Protein AF-A0A7H4MM16-F1 (afdb_monomer_lite)

Radius of gyration: 27.56 Å; chains: 1; bounding box: 67×51×70 Å

pLDDT: mean 77.77, std 23.45, range [19.8, 98.75]

Secondary structure (DSSP, 8-state):
----HHHHHHHHHHHHHHT-PBPPTHHHH-TT-HHHHHHHHHHHHHHHHHTTPPEEEEEEE--SHHHHHHTT-SS-EEEEEEGGGEEETT----GGGSSS-EEEEEEEEEESS----TT--HHHHHHHEEEEEEEEEEE--SBGGG---HHHHHHTGGGEEEEEE-S--B-STT--TTT-EEEEEETTSS---EEEE-----HHHHHHHHHHHHHTTS----------------------PPEEP-TT--EEEEEEP-PPPPPP---PPPEEEEEE--SHHHHHHHHHHHHH-SSEEEEEEE-S-TT-HHHHHHHHTT-EEESSHHHHHHHSGGGGG--EEEE-S-HHHHHHHHHHHHHH-TT-EEEE-SS---SPEE-HHHHHHHHTT-SEEEEPPHHHHHHHHHHHHHTTTS------------GGG--HHHHHTHHHHHHGGGS--

Organism: Klebsiella variicola (NCBI:txid244366)

Structure (mmCIF, N/CA/C/O backbone):
data_AF-A0A7H4MM16-F1
#
_entry.id   AF-A0A7H4MM16-F1
#
loop_
_atom_site.group_PDB
_atom_site.id
_atom_site.type_symbol
_atom_site.label_atom_id
_atom_site.label_alt_id
_atom_site.label_comp_id
_atom_site.label_asym_id
_atom_site.label_entity_id
_atom_site.label_seq_id
_atom_site.pdbx_PDB_ins_code
_atom_site.Cartn_x
_atom_site.Cartn_y
_atom_site.Cartn_z
_atom_site.occupancy
_atom_site.B_iso_or_equiv
_atom_site.auth_seq_id
_atom_site.auth_comp_id
_atom_site.auth_asym_id
_atom_site.auth_atom_id
_atom_site.pdbx_PDB_model_num
ATOM 1 N N . MET A 1 1 ? 21.190 19.618 -31.141 1.00 47.69 1 MET A N 1
ATOM 2 C CA . MET A 1 1 ? 20.701 18.449 -31.901 1.00 47.69 1 MET A CA 1
ATOM 3 C C . MET A 1 1 ? 19.335 18.080 -31.354 1.00 47.69 1 MET A C 1
ATOM 5 O O . MET A 1 1 ? 19.230 17.835 -30.161 1.00 47.69 1 MET A O 1
ATOM 9 N N . THR A 1 2 ? 18.292 18.113 -32.176 1.00 58.84 2 THR A N 1
ATOM 10 C CA . THR A 1 2 ? 16.945 17.666 -31.797 1.00 58.84 2 THR A CA 1
ATOM 11 C C . THR A 1 2 ? 16.926 16.139 -31.843 1.00 58.84 2 THR A C 1
ATOM 13 O O . THR A 1 2 ? 17.028 15.552 -32.916 1.00 58.84 2 THR A O 1
ATOM 16 N N . PHE A 1 3 ? 16.879 15.483 -30.686 1.00 74.12 3 PHE A N 1
ATOM 17 C CA . PHE A 1 3 ? 16.751 14.027 -30.605 1.00 74.12 3 PHE A CA 1
ATOM 18 C C . PHE A 1 3 ? 15.277 13.617 -30.733 1.00 74.12 3 PHE A C 1
ATOM 20 O O . PHE A 1 3 ? 14.382 14.317 -30.264 1.00 74.12 3 PHE A O 1
ATOM 27 N N . SER A 1 4 ? 15.017 12.478 -31.376 1.00 92.69 4 SER A N 1
ATOM 28 C CA . SER A 1 4 ? 13.670 11.909 -31.502 1.00 92.69 4 SER A CA 1
ATOM 29 C C . SER A 1 4 ? 13.444 10.865 -30.409 1.00 92.69 4 SER A C 1
ATOM 31 O O . SER A 1 4 ? 14.173 9.874 -30.343 1.00 92.69 4 SER A O 1
ATOM 33 N N . LEU A 1 5 ? 12.416 11.058 -29.575 1.00 96.12 5 LEU A N 1
ATOM 34 C CA . LEU A 1 5 ? 12.046 10.089 -28.536 1.00 96.12 5 LEU A CA 1
ATOM 35 C C . LEU A 1 5 ? 11.662 8.728 -29.139 1.00 96.12 5 LEU A C 1
ATOM 37 O O . LEU A 1 5 ? 12.052 7.699 -28.599 1.00 96.12 5 LEU A O 1
ATOM 41 N N . ASP A 1 6 ? 11.005 8.703 -30.302 1.00 96.50 6 ASP A N 1
ATOM 42 C CA . ASP A 1 6 ? 10.711 7.476 -31.056 1.00 96.50 6 ASP A CA 1
ATOM 43 C C . ASP A 1 6 ? 11.961 6.731 -31.530 1.00 96.50 6 ASP A C 1
ATOM 45 O O . ASP A 1 6 ? 11.968 5.500 -31.608 1.00 96.50 6 ASP A O 1
ATOM 49 N N . ALA A 1 7 ? 13.029 7.453 -31.879 1.00 97.00 7 ALA A N 1
ATOM 50 C CA . ALA A 1 7 ? 14.302 6.830 -32.230 1.00 97.00 7 ALA A CA 1
ATOM 51 C C . ALA A 1 7 ? 14.956 6.175 -31.004 1.00 97.00 7 ALA A C 1
ATOM 53 O O . ALA A 1 7 ? 15.393 5.033 -31.097 1.00 97.00 7 ALA A O 1
ATOM 54 N N . LEU A 1 8 ? 14.956 6.847 -29.848 1.00 97.94 8 LEU A N 1
ATOM 55 C CA . LEU A 1 8 ? 15.494 6.287 -28.600 1.00 97.94 8 LEU A CA 1
ATOM 56 C C . LEU A 1 8 ? 14.654 5.105 -28.090 1.00 97.94 8 LEU A C 1
ATOM 58 O O . LEU A 1 8 ? 15.197 4.094 -27.652 1.00 97.94 8 LEU A O 1
ATOM 62 N N . ALA A 1 9 ? 13.328 5.191 -28.218 1.00 98.31 9 ALA A N 1
ATOM 63 C CA . ALA A 1 9 ? 12.417 4.092 -27.924 1.00 98.31 9 ALA A CA 1
ATOM 64 C C . ALA A 1 9 ? 12.722 2.864 -28.799 1.00 98.31 9 ALA A C 1
ATOM 66 O O . ALA A 1 9 ? 12.854 1.761 -28.272 1.00 98.31 9 ALA A O 1
ATOM 67 N N . ARG A 1 10 ? 12.916 3.061 -30.115 1.00 98.25 10 ARG A N 1
ATOM 68 C CA . ARG A 1 10 ? 13.358 2.002 -31.041 1.00 98.25 10 ARG A CA 1
ATOM 69 C C . ARG A 1 10 ? 14.684 1.377 -30.624 1.00 98.25 10 ARG A C 1
ATOM 71 O O . ARG A 1 10 ? 14.737 0.162 -30.536 1.00 98.25 10 ARG A O 1
ATOM 78 N N . GLN A 1 11 ? 15.692 2.176 -30.274 1.00 98.12 11 GLN A N 1
ATOM 79 C CA . GLN A 1 11 ? 16.991 1.648 -29.836 1.00 98.12 11 GLN A CA 1
ATOM 80 C C . GLN A 1 11 ? 16.872 0.701 -28.634 1.00 98.12 11 GLN A C 1
ATOM 82 O O . GLN A 1 11 ? 17.529 -0.335 -28.614 1.00 98.12 11 GLN A O 1
ATOM 87 N N . LEU A 1 12 ? 16.015 1.012 -27.655 1.00 98.38 12 LEU A N 1
ATOM 88 C CA . LEU A 1 12 ? 15.758 0.109 -26.526 1.00 98.38 12 LEU A CA 1
ATOM 89 C C . LEU A 1 12 ? 15.064 -1.192 -26.960 1.00 98.38 12 LEU A C 1
ATOM 91 O O . LEU A 1 12 ? 15.408 -2.257 -26.452 1.00 98.38 12 LEU A O 1
ATOM 95 N N . ARG A 1 13 ? 14.118 -1.133 -27.907 1.00 97.62 13 ARG A N 1
ATOM 96 C CA . ARG A 1 13 ? 13.468 -2.343 -28.446 1.00 97.62 13 ARG A CA 1
ATOM 97 C C . ARG A 1 13 ? 14.447 -3.201 -29.236 1.00 97.62 13 ARG A C 1
ATOM 99 O O . ARG A 1 13 ? 14.478 -4.412 -29.042 1.00 97.62 13 ARG A O 1
ATOM 106 N N . ASP A 1 14 ? 15.269 -2.579 -30.073 1.00 98.06 14 ASP A N 1
ATOM 107 C CA . ASP A 1 14 ? 16.292 -3.267 -30.857 1.00 98.06 14 ASP A CA 1
ATOM 108 C C . ASP A 1 14 ? 17.319 -3.925 -29.922 1.00 98.06 14 ASP A C 1
ATOM 110 O O . ASP A 1 14 ? 17.704 -5.074 -30.133 1.00 98.06 14 ASP A O 1
ATOM 114 N N . ALA A 1 15 ? 17.702 -3.251 -28.833 1.00 98.06 15 ALA A N 1
ATOM 115 C CA . ALA A 1 15 ? 18.573 -3.807 -27.798 1.00 98.06 15 ALA A CA 1
ATOM 116 C C . ALA A 1 15 ? 17.966 -5.040 -27.108 1.00 98.06 15 ALA A C 1
ATOM 118 O O . ALA A 1 15 ? 18.667 -6.023 -26.866 1.00 98.06 15 ALA A O 1
ATOM 119 N N . GLU A 1 16 ? 16.663 -5.015 -26.809 1.00 95.44 16 GLU A N 1
ATOM 120 C CA . GLU A 1 16 ? 15.944 -6.163 -26.244 1.00 95.44 16 GLU A CA 1
ATOM 121 C C . GLU A 1 16 ? 15.882 -7.337 -27.234 1.00 95.44 16 GLU A C 1
ATOM 123 O O . GLU A 1 16 ? 16.153 -8.473 -26.850 1.00 95.44 16 GLU A O 1
ATOM 128 N N . GLN A 1 17 ? 15.582 -7.072 -28.509 1.00 94.31 17 GLN A N 1
ATOM 129 C CA . GLN A 1 17 ? 15.453 -8.100 -29.549 1.00 94.31 17 GLN A CA 1
ATOM 130 C C . GLN A 1 17 ? 16.789 -8.742 -29.934 1.00 94.31 17 GLN A C 1
ATOM 132 O O . GLN A 1 17 ? 16.860 -9.948 -30.158 1.00 94.31 17 GLN A O 1
ATOM 137 N N . THR A 1 18 ? 17.847 -7.939 -30.029 1.00 95.94 18 THR A N 1
ATOM 138 C CA . THR A 1 18 ? 19.181 -8.395 -30.452 1.00 95.94 18 THR A CA 1
ATOM 139 C C . THR A 1 18 ? 20.031 -8.911 -29.293 1.00 95.94 18 THR A C 1
ATOM 141 O O . THR A 1 18 ? 21.058 -9.548 -29.524 1.00 95.94 18 THR A O 1
ATOM 144 N N . GLY A 1 19 ? 19.643 -8.617 -28.048 1.00 94.25 19 GLY A N 1
ATOM 145 C CA . GLY A 1 19 ? 20.453 -8.896 -26.865 1.00 94.25 19 GLY A CA 1
ATOM 146 C C . GLY A 1 19 ? 21.713 -8.026 -26.763 1.00 94.25 19 GLY A C 1
ATOM 147 O O . GLY A 1 19 ? 22.642 -8.389 -26.041 1.00 94.25 19 GLY A O 1
ATOM 148 N N . GLN A 1 20 ? 21.779 -6.896 -27.475 1.00 97.12 20 GLN A N 1
ATOM 149 C CA . GLN A 1 20 ? 22.928 -5.986 -27.461 1.00 97.12 20 GLN A CA 1
ATOM 150 C C . GLN A 1 20 ? 22.609 -4.701 -26.697 1.00 97.12 20 GLN A C 1
ATOM 152 O O . GLN A 1 20 ? 21.796 -3.887 -27.124 1.00 97.12 20 GLN A O 1
ATOM 157 N N . ALA A 1 21 ? 23.280 -4.495 -25.563 1.00 97.88 21 ALA A N 1
ATOM 158 C CA . ALA A 1 21 ? 23.041 -3.331 -24.718 1.00 97.88 21 ALA A CA 1
ATOM 159 C C . ALA A 1 21 ? 23.595 -2.024 -25.326 1.00 97.88 21 ALA A C 1
ATOM 161 O O . ALA A 1 21 ? 24.732 -1.964 -25.811 1.00 97.88 21 ALA A O 1
ATOM 162 N N . ILE A 1 22 ? 22.813 -0.951 -25.224 1.00 98.25 22 ILE A N 1
ATOM 163 C CA . ILE A 1 22 ? 23.139 0.384 -25.743 1.00 98.25 22 ILE A CA 1
ATOM 164 C C . ILE A 1 22 ? 23.784 1.274 -24.675 1.00 98.25 22 ILE A C 1
ATOM 166 O O . ILE A 1 22 ? 23.807 0.947 -23.489 1.00 98.25 22 ILE A O 1
ATOM 170 N N . ALA A 1 23 ? 24.342 2.408 -25.097 1.00 97.94 23 ALA A N 1
ATOM 171 C CA . ALA A 1 23 ? 24.853 3.416 -24.172 1.00 97.94 23 ALA A CA 1
ATOM 172 C C . ALA A 1 23 ? 23.713 4.051 -23.336 1.00 97.94 23 ALA A C 1
ATOM 174 O O . ALA A 1 23 ? 22.557 4.014 -23.764 1.00 97.94 23 ALA A O 1
ATOM 175 N N . PRO A 1 24 ? 24.017 4.633 -22.160 1.00 97.50 24 PRO A N 1
ATOM 176 C CA . PRO A 1 24 ? 23.035 5.346 -21.346 1.00 97.50 24 PRO A CA 1
ATOM 177 C C . PRO A 1 24 ? 22.313 6.447 -22.129 1.00 97.50 24 PRO A C 1
ATOM 179 O O . PRO A 1 24 ? 22.928 7.227 -22.854 1.00 97.50 24 PRO A O 1
ATOM 182 N N . LEU A 1 25 ? 20.995 6.538 -21.957 1.00 96.62 25 LEU A N 1
ATOM 183 C CA . LEU A 1 25 ? 20.176 7.552 -22.619 1.00 96.62 25 LEU A CA 1
ATOM 184 C C . LEU A 1 25 ? 20.269 8.915 -21.932 1.00 96.62 25 LEU A C 1
ATOM 186 O O . LEU A 1 25 ? 19.999 9.935 -22.568 1.00 96.62 25 LEU A O 1
ATOM 190 N N . ARG A 1 26 ? 20.668 8.961 -20.655 1.00 94.56 26 ARG A N 1
ATOM 191 C CA . ARG A 1 26 ? 20.814 10.210 -19.890 1.00 94.56 26 ARG A CA 1
ATOM 192 C C . ARG A 1 26 ? 21.771 11.214 -20.537 1.00 94.56 26 ARG A C 1
ATOM 194 O O . ARG A 1 26 ? 21.581 12.411 -20.361 1.00 94.56 26 ARG A O 1
ATOM 201 N N . ASP A 1 27 ? 22.764 10.738 -21.289 1.00 94.25 27 ASP A N 1
ATOM 202 C CA . ASP A 1 27 ? 23.756 11.591 -21.954 1.00 94.25 27 ASP A CA 1
ATOM 203 C C . ASP A 1 27 ? 23.122 12.376 -23.116 1.00 94.25 27 ASP A C 1
ATOM 205 O O . ASP A 1 27 ? 23.600 13.441 -23.497 1.00 94.25 27 ASP A O 1
ATOM 209 N N . ILE A 1 28 ? 22.008 11.863 -23.650 1.00 94.69 28 ILE A N 1
ATOM 210 C CA . ILE A 1 28 ? 21.210 12.488 -24.710 1.00 94.69 28 ILE A CA 1
ATOM 211 C C . ILE A 1 28 ? 20.039 13.276 -24.106 1.00 94.69 28 ILE A C 1
ATOM 213 O O . ILE A 1 28 ? 19.752 14.391 -24.533 1.00 94.69 28 ILE A O 1
ATOM 217 N N . LEU A 1 29 ? 19.349 12.692 -23.122 1.00 92.62 29 LEU A N 1
ATOM 218 C CA . LEU A 1 29 ? 18.108 13.225 -22.547 1.00 92.62 29 LEU A CA 1
ATOM 219 C C . LEU A 1 29 ? 18.328 14.292 -21.466 1.00 92.62 29 LEU A C 1
ATOM 221 O O . LEU A 1 29 ? 17.428 15.098 -21.218 1.00 92.62 29 LEU A O 1
ATOM 225 N N . GLY A 1 30 ? 19.496 14.283 -20.824 1.00 91.69 30 GLY A N 1
ATOM 226 C CA . GLY A 1 30 ? 19.747 14.949 -19.549 1.00 91.69 30 GLY A CA 1
ATOM 227 C C . GLY A 1 30 ? 19.336 14.075 -18.359 1.00 91.69 30 GLY A C 1
ATOM 228 O O . GLY A 1 30 ? 18.367 13.320 -18.425 1.00 91.69 30 GLY A O 1
ATOM 229 N N . VAL A 1 31 ? 20.074 14.184 -17.250 1.00 89.06 31 VAL A N 1
ATOM 230 C CA . VAL A 1 31 ? 19.898 13.334 -16.053 1.00 89.06 31 VAL A CA 1
ATOM 231 C C . VAL A 1 31 ? 18.591 13.574 -15.291 1.00 89.06 31 VAL A C 1
ATOM 233 O O . VAL A 1 31 ? 18.112 12.657 -14.629 1.00 89.06 31 VAL A O 1
ATOM 236 N N . ASP A 1 32 ? 17.993 14.759 -15.434 1.00 85.31 32 ASP A N 1
ATOM 237 C CA . ASP A 1 32 ? 16.788 15.180 -14.702 1.00 85.31 32 ASP A CA 1
ATOM 238 C C . ASP A 1 32 ? 15.501 15.097 -15.548 1.00 85.31 32 ASP A C 1
ATOM 240 O O . ASP A 1 32 ? 14.421 15.485 -15.105 1.00 85.31 32 ASP A O 1
ATOM 244 N N . ASN A 1 33 ? 15.583 14.594 -16.785 1.00 90.06 33 ASN A N 1
ATOM 245 C CA . ASN A 1 33 ? 14.474 14.628 -17.742 1.00 90.06 33 ASN A CA 1
ATOM 246 C C . ASN A 1 33 ? 13.528 13.419 -17.613 1.00 90.06 33 ASN A C 1
ATOM 248 O O . ASN A 1 33 ? 13.394 12.588 -18.519 1.00 90.06 33 ASN A O 1
ATOM 252 N N . ALA A 1 34 ? 12.871 13.322 -16.457 1.00 87.50 34 ALA A N 1
ATOM 253 C CA . ALA A 1 34 ? 11.908 12.268 -16.140 1.00 87.50 34 ALA A CA 1
ATOM 254 C C . ALA A 1 34 ? 10.769 12.165 -17.172 1.00 87.50 34 ALA A C 1
ATOM 256 O O . ALA A 1 34 ? 10.371 11.063 -17.555 1.00 87.50 34 ALA A O 1
ATOM 257 N N . ASP A 1 35 ? 10.268 13.305 -17.654 1.00 87.06 35 ASP A N 1
ATOM 258 C CA . ASP A 1 35 ? 9.146 13.359 -18.595 1.00 87.06 35 ASP A CA 1
ATOM 259 C C . ASP A 1 35 ? 9.482 12.692 -19.931 1.00 87.06 35 ASP A C 1
ATOM 261 O O . ASP A 1 35 ? 8.676 11.915 -20.457 1.00 87.06 35 ASP A O 1
ATOM 265 N N . ALA A 1 36 ? 10.686 12.942 -20.459 1.00 92.50 36 ALA A N 1
ATOM 266 C CA . ALA A 1 36 ? 11.162 12.293 -21.675 1.00 92.50 36 ALA A CA 1
ATOM 267 C C . ALA A 1 36 ? 11.375 10.787 -21.473 1.00 92.50 36 ALA A C 1
ATOM 269 O O . ALA A 1 36 ? 11.021 9.997 -22.350 1.00 92.50 36 ALA A O 1
ATOM 270 N N . ALA A 1 37 ? 11.885 10.375 -20.309 1.00 94.19 37 ALA A N 1
ATOM 271 C CA . ALA A 1 37 ? 12.052 8.963 -19.974 1.00 94.19 37 ALA A CA 1
ATOM 272 C C . ALA A 1 37 ? 10.704 8.222 -19.958 1.00 94.19 37 ALA A C 1
ATOM 274 O O . ALA A 1 37 ? 10.535 7.211 -20.643 1.00 94.19 37 ALA A O 1
ATOM 275 N N . TYR A 1 38 ? 9.701 8.766 -19.259 1.00 92.12 38 TYR A N 1
ATOM 276 C CA . TYR A 1 38 ? 8.353 8.192 -19.244 1.00 92.12 38 TYR A CA 1
ATOM 277 C C . TYR A 1 38 ? 7.677 8.254 -20.621 1.00 92.12 38 TYR A C 1
ATOM 279 O O . TYR A 1 38 ? 6.879 7.378 -20.956 1.00 92.12 38 TYR A O 1
ATOM 287 N N . ALA A 1 39 ? 7.986 9.254 -21.452 1.00 93.62 39 ALA A N 1
ATOM 288 C CA . ALA A 1 39 ? 7.507 9.300 -22.832 1.00 93.62 39 ALA A CA 1
ATOM 289 C C . ALA A 1 39 ? 8.082 8.155 -23.678 1.00 93.62 39 ALA A C 1
ATOM 291 O O . ALA A 1 39 ? 7.316 7.472 -24.355 1.00 93.62 39 ALA A O 1
ATOM 292 N N . ILE A 1 40 ? 9.386 7.886 -23.581 1.00 97.94 40 ILE A N 1
ATOM 293 C CA . ILE A 1 40 ? 10.036 6.747 -24.248 1.00 97.94 40 ILE A CA 1
ATOM 294 C C . ILE A 1 40 ? 9.425 5.420 -23.788 1.00 97.94 40 ILE A C 1
ATOM 296 O O . ILE A 1 40 ? 9.061 4.585 -24.620 1.00 97.94 40 ILE A O 1
ATOM 300 N N . GLN A 1 41 ? 9.230 5.249 -22.477 1.00 97.38 41 GLN A N 1
ATOM 301 C CA . GLN A 1 41 ? 8.570 4.067 -21.927 1.00 97.38 41 GLN A CA 1
ATOM 302 C C . GLN A 1 41 ? 7.162 3.887 -22.516 1.00 97.38 41 GLN A C 1
ATOM 304 O O . GLN A 1 41 ? 6.818 2.794 -22.970 1.00 97.38 41 GLN A O 1
ATOM 309 N N . ARG A 1 42 ? 6.348 4.954 -22.555 1.00 95.94 42 ARG A N 1
ATOM 310 C CA . ARG A 1 42 ? 4.995 4.918 -23.136 1.00 95.94 42 ARG A CA 1
ATOM 311 C C . ARG A 1 42 ? 5.009 4.538 -24.614 1.00 95.94 42 ARG A C 1
ATOM 313 O O . ARG A 1 42 ? 4.181 3.723 -25.009 1.00 95.94 42 ARG A O 1
ATOM 320 N N . LEU A 1 43 ? 5.943 5.070 -25.405 1.00 98.00 43 LEU A N 1
ATOM 321 C CA . LEU A 1 43 ? 6.084 4.728 -26.825 1.00 98.00 43 LEU A CA 1
ATOM 322 C C . LEU A 1 43 ? 6.368 3.232 -27.018 1.00 98.00 43 LEU A C 1
ATOM 324 O O . LEU A 1 43 ? 5.744 2.583 -27.858 1.00 98.00 43 LEU A O 1
ATOM 328 N N . ASN A 1 44 ? 7.253 2.653 -26.202 1.00 98.50 44 ASN A N 1
ATOM 329 C CA . ASN A 1 44 ? 7.531 1.215 -26.240 1.00 98.50 44 ASN A CA 1
ATOM 330 C C . ASN A 1 44 ? 6.324 0.378 -25.814 1.00 98.50 44 ASN A C 1
ATOM 332 O O . ASN A 1 44 ? 6.007 -0.616 -26.466 1.00 98.50 44 ASN A O 1
ATOM 336 N N . VAL A 1 45 ? 5.599 0.799 -24.776 1.00 96.88 45 VAL A N 1
ATOM 337 C CA . VAL A 1 45 ? 4.371 0.117 -24.348 1.00 96.88 45 VAL A CA 1
ATOM 338 C C . VAL A 1 45 ? 3.308 0.147 -25.445 1.00 96.88 45 VAL A C 1
ATOM 340 O O . VAL A 1 45 ? 2.738 -0.894 -25.762 1.00 96.88 45 VAL A O 1
ATOM 343 N N . GLN A 1 46 ? 3.068 1.307 -26.057 1.00 97.19 46 GLN A N 1
ATOM 344 C CA . GLN A 1 46 ? 2.119 1.460 -27.163 1.00 97.19 46 GLN A CA 1
ATOM 345 C C . GLN A 1 46 ? 2.502 0.584 -28.356 1.00 97.19 46 GLN A C 1
ATOM 347 O O . GLN A 1 46 ? 1.647 -0.116 -28.894 1.00 97.19 46 GLN A O 1
ATOM 352 N N . HIS A 1 47 ? 3.785 0.565 -28.725 1.00 98.25 47 HIS A N 1
ATOM 353 C CA . HIS A 1 47 ? 4.290 -0.311 -29.776 1.00 98.25 47 HIS A CA 1
ATOM 354 C C . HIS A 1 47 ? 4.004 -1.784 -29.457 1.00 98.25 47 HIS A C 1
ATOM 356 O O . HIS A 1 47 ? 3.433 -2.489 -30.282 1.00 98.25 47 HIS A O 1
ATOM 362 N N . HIS A 1 48 ? 4.337 -2.250 -28.254 1.00 97.88 48 HIS A N 1
ATOM 363 C CA . HIS A 1 48 ? 4.094 -3.632 -27.841 1.00 97.88 48 HIS A CA 1
ATOM 364 C C . HIS A 1 48 ? 2.611 -4.018 -27.846 1.00 97.88 48 HIS A C 1
ATOM 366 O O . HIS A 1 48 ? 2.272 -5.101 -28.321 1.00 97.88 48 HIS A O 1
ATOM 372 N N . VAL A 1 49 ? 1.730 -3.136 -27.368 1.00 95.94 49 VAL A N 1
ATOM 373 C CA . VAL A 1 49 ? 0.276 -3.359 -27.396 1.00 95.94 49 VAL A CA 1
ATOM 374 C C . VAL A 1 49 ? -0.243 -3.425 -28.831 1.00 95.94 49 VAL A C 1
ATOM 376 O O . VAL A 1 49 ? -0.996 -4.339 -29.161 1.00 95.94 49 VAL A O 1
ATOM 379 N N . ALA A 1 50 ? 0.211 -2.523 -29.705 1.00 97.56 50 ALA A N 1
ATOM 380 C CA . ALA A 1 50 ? -0.141 -2.542 -31.126 1.00 97.56 50 ALA A CA 1
ATOM 381 C C . ALA A 1 50 ? 0.319 -3.829 -31.842 1.00 97.56 50 ALA A C 1
ATOM 383 O O . ALA A 1 50 ? -0.268 -4.207 -32.850 1.00 97.56 50 ALA A O 1
ATOM 384 N N . HIS A 1 51 ? 1.326 -4.522 -31.299 1.00 97.88 51 HIS A N 1
ATOM 385 C CA . HIS A 1 51 ? 1.836 -5.804 -31.798 1.00 97.88 51 HIS A CA 1
ATOM 386 C C . HIS A 1 51 ? 1.363 -7.003 -30.951 1.00 97.88 51 HIS A C 1
ATOM 388 O O . HIS A 1 51 ? 2.007 -8.049 -30.924 1.00 97.88 51 HIS A O 1
ATOM 394 N N . GLY A 1 52 ? 0.234 -6.865 -30.247 1.00 97.38 52 GLY A N 1
ATOM 395 C CA . GLY A 1 52 ? -0.480 -7.981 -29.620 1.00 97.38 52 GLY A CA 1
ATOM 396 C C . GLY A 1 52 ? -0.061 -8.335 -28.190 1.00 97.38 52 GLY A C 1
ATOM 397 O O . GLY A 1 52 ? -0.644 -9.249 -27.604 1.00 97.38 52 GLY A O 1
ATOM 398 N N . ARG A 1 53 ? 0.898 -7.626 -27.575 1.00 97.75 53 ARG A N 1
ATOM 399 C CA . ARG A 1 53 ? 1.218 -7.850 -26.154 1.00 97.75 53 ARG A CA 1
ATOM 400 C C . ARG A 1 53 ? 0.121 -7.269 -25.268 1.00 97.75 53 ARG A C 1
ATOM 402 O O . ARG A 1 53 ? -0.276 -6.115 -25.403 1.00 97.75 53 ARG A O 1
ATOM 409 N N . ARG A 1 54 ? -0.339 -8.057 -24.299 1.00 96.00 54 ARG A N 1
ATOM 410 C CA . ARG A 1 54 ? -1.376 -7.649 -23.344 1.00 96.00 54 ARG A CA 1
ATOM 411 C C . ARG A 1 54 ? -0.747 -7.140 -22.055 1.00 96.00 54 ARG A C 1
ATOM 413 O O . ARG A 1 54 ? 0.001 -7.879 -21.421 1.00 96.00 54 ARG A O 1
ATOM 420 N N . VAL A 1 55 ? -1.069 -5.911 -21.654 1.00 94.19 55 VAL A N 1
ATOM 421 C CA . VAL A 1 55 ? -0.688 -5.368 -20.340 1.00 94.19 55 VAL A CA 1
ATOM 422 C C . VAL A 1 55 ? -1.474 -6.099 -19.252 1.00 94.19 55 VAL A C 1
ATOM 424 O O . VAL A 1 55 ? -2.684 -6.275 -19.378 1.00 94.19 55 VAL A O 1
ATOM 427 N N . VAL A 1 56 ? -0.787 -6.541 -18.198 1.00 89.38 56 VAL A N 1
ATOM 428 C CA . VAL A 1 56 ? -1.385 -7.307 -17.085 1.00 89.38 56 VAL A CA 1
ATOM 429 C C . VAL A 1 56 ? -1.066 -6.742 -15.709 1.00 89.38 56 VAL A C 1
ATOM 431 O O . VAL A 1 56 ? -1.601 -7.218 -14.715 1.00 89.38 56 VAL A O 1
ATOM 434 N N . GLY A 1 57 ? -0.213 -5.724 -15.633 1.00 89.56 57 GLY A N 1
ATOM 435 C CA . GLY A 1 57 ? 0.097 -5.087 -14.367 1.00 89.56 57 GLY A CA 1
ATOM 436 C C . GLY A 1 57 ? 1.212 -4.064 -14.471 1.00 89.56 57 GLY A C 1
ATOM 437 O O . GLY A 1 57 ? 1.659 -3.684 -15.559 1.00 89.56 57 GLY A O 1
ATOM 438 N N . ARG A 1 58 ? 1.662 -3.629 -13.298 1.00 90.12 58 ARG A N 1
ATOM 439 C CA . ARG A 1 58 ? 2.787 -2.718 -13.114 1.00 90.12 58 ARG A CA 1
ATOM 440 C C . ARG A 1 58 ? 3.724 -3.285 -12.057 1.00 90.12 58 ARG A C 1
ATOM 442 O O . ARG A 1 58 ? 3.274 -3.960 -11.136 1.00 90.12 58 ARG A O 1
ATOM 449 N N . LYS A 1 59 ? 5.002 -2.952 -12.179 1.00 89.00 59 LYS A N 1
ATOM 450 C CA . LYS A 1 59 ? 6.020 -3.153 -11.139 1.00 89.00 59 LYS A CA 1
ATOM 451 C C . LYS A 1 59 ? 6.433 -1.800 -10.585 1.00 89.00 59 LYS A C 1
ATOM 453 O O . LYS A 1 59 ? 6.392 -0.812 -11.319 1.00 89.00 59 LYS A O 1
ATOM 458 N N . VAL A 1 60 ? 6.845 -1.757 -9.324 1.00 81.75 60 VAL A N 1
ATOM 459 C CA . VAL A 1 60 ? 7.320 -0.532 -8.669 1.00 81.75 60 VAL A CA 1
ATOM 460 C C . VAL A 1 60 ? 8.746 -0.769 -8.202 1.00 81.75 60 VAL A C 1
ATOM 462 O O . VAL A 1 60 ? 8.976 -1.620 -7.347 1.00 81.75 60 VAL A O 1
ATOM 465 N N . GLY A 1 61 ? 9.697 -0.022 -8.752 1.00 78.62 61 GLY A N 1
ATOM 466 C CA . GLY A 1 61 ? 11.087 -0.056 -8.315 1.00 78.62 61 GLY A CA 1
ATOM 467 C C . GLY A 1 61 ? 11.437 1.160 -7.463 1.00 78.62 61 GLY A C 1
ATOM 468 O O . GLY A 1 61 ? 10.606 2.013 -7.151 1.00 78.62 61 GLY A O 1
ATOM 469 N N . LEU A 1 62 ? 12.697 1.218 -7.029 1.00 78.94 62 LEU A N 1
ATOM 470 C CA . LEU A 1 62 ? 13.230 2.306 -6.197 1.00 78.94 62 LEU A CA 1
ATOM 471 C C . LEU A 1 62 ? 12.391 2.561 -4.930 1.00 78.94 62 LEU A C 1
ATOM 473 O O . LEU A 1 62 ? 12.211 3.690 -4.486 1.00 78.94 62 LEU A O 1
ATOM 477 N N . THR A 1 63 ? 11.890 1.494 -4.311 1.00 74.62 63 THR A N 1
ATOM 478 C CA . THR A 1 63 ? 10.975 1.530 -3.154 1.00 74.62 63 THR A CA 1
ATOM 479 C C . THR A 1 63 ? 11.664 1.794 -1.813 1.00 74.62 63 THR A C 1
ATOM 481 O O . THR A 1 63 ? 11.052 1.648 -0.758 1.00 74.62 63 THR A O 1
ATOM 484 N N . HIS A 1 64 ? 12.946 2.166 -1.832 1.00 74.88 64 HIS A N 1
ATOM 485 C CA . HIS A 1 64 ? 13.735 2.406 -0.632 1.00 74.88 64 HIS A CA 1
ATOM 486 C C . HIS A 1 64 ? 14.442 3.770 -0.712 1.00 74.88 64 HIS A C 1
ATOM 488 O O . HIS A 1 64 ? 15.230 3.968 -1.644 1.00 74.88 64 HIS A O 1
ATOM 494 N N . PRO A 1 65 ? 14.301 4.658 0.296 1.00 71.75 65 PRO A N 1
ATOM 495 C CA . PRO A 1 65 ? 14.892 6.002 0.283 1.00 71.75 65 PRO A CA 1
ATOM 496 C C . PRO A 1 65 ? 16.391 6.027 -0.029 1.00 71.75 65 PRO A C 1
ATOM 498 O O . PRO A 1 65 ? 16.852 6.823 -0.837 1.00 71.75 65 PRO A O 1
ATOM 501 N N . LYS A 1 66 ? 17.167 5.097 0.546 1.00 74.38 66 LYS A N 1
ATOM 502 C CA . LYS A 1 66 ? 18.605 4.969 0.237 1.00 74.38 66 LYS A CA 1
ATOM 503 C C . LYS A 1 66 ? 18.894 4.724 -1.248 1.00 74.38 66 LYS A C 1
ATOM 505 O O . LYS A 1 66 ? 19.867 5.263 -1.754 1.00 74.38 66 LYS A O 1
ATOM 510 N N . VAL A 1 67 ? 18.089 3.910 -1.934 1.00 70.50 67 VAL A N 1
ATOM 511 C CA . VAL A 1 67 ? 18.290 3.628 -3.365 1.00 70.50 67 VAL A CA 1
ATOM 512 C C . VAL A 1 67 ? 17.872 4.840 -4.197 1.00 70.50 67 VAL A C 1
ATOM 514 O O . VAL A 1 67 ? 18.585 5.203 -5.126 1.00 70.50 67 VAL A O 1
ATOM 517 N N . GLN A 1 68 ? 16.779 5.508 -3.814 1.00 77.81 68 GLN A N 1
ATOM 518 C CA . GLN A 1 68 ? 16.329 6.750 -4.446 1.00 77.81 68 GLN A CA 1
ATOM 519 C C . GLN A 1 68 ? 17.413 7.835 -4.368 1.00 77.81 68 GLN A C 1
ATOM 521 O O . GLN A 1 68 ? 17.876 8.311 -5.402 1.00 77.81 68 GLN A O 1
ATOM 526 N N . GLN A 1 69 ? 17.917 8.128 -3.162 1.00 78.19 69 GLN A N 1
ATOM 527 C CA . GLN A 1 69 ? 18.996 9.100 -2.936 1.00 78.19 69 GLN A CA 1
ATOM 528 C C . GLN A 1 69 ? 20.234 8.792 -3.778 1.00 78.19 69 GLN A C 1
ATOM 530 O O . GLN A 1 69 ? 20.868 9.687 -4.330 1.00 78.19 69 GLN A O 1
ATOM 535 N N . GLN A 1 70 ? 20.575 7.512 -3.898 1.00 70.00 70 GLN A N 1
ATOM 536 C CA . GLN A 1 70 ? 21.754 7.088 -4.630 1.00 70.00 70 GLN A CA 1
ATOM 537 C C . GLN A 1 70 ? 21.623 7.226 -6.153 1.00 70.00 70 GLN A C 1
ATOM 539 O O . GLN A 1 70 ? 22.635 7.340 -6.843 1.00 70.00 70 GLN A O 1
ATOM 544 N N . LEU A 1 71 ? 20.395 7.209 -6.671 1.00 69.31 71 LEU A N 1
ATOM 545 C CA . LEU A 1 71 ? 20.088 7.510 -8.069 1.00 69.31 71 LEU A CA 1
ATOM 546 C C . LEU A 1 71 ? 19.692 8.978 -8.283 1.00 69.31 71 LEU A C 1
ATOM 548 O O . LEU A 1 71 ? 19.317 9.337 -9.395 1.00 69.31 71 LEU A O 1
ATOM 552 N N . GLY A 1 72 ? 19.796 9.814 -7.244 1.00 70.12 72 GLY A N 1
ATOM 553 C CA . GLY A 1 72 ? 19.497 11.243 -7.314 1.00 70.12 72 GLY A CA 1
ATOM 554 C C . GLY A 1 72 ? 18.006 11.571 -7.370 1.00 70.12 72 GLY A C 1
ATOM 555 O O . GLY A 1 72 ? 17.650 12.656 -7.812 1.00 70.12 72 GLY A O 1
ATOM 556 N N . VAL A 1 73 ? 17.136 10.661 -6.928 1.00 71.25 73 VAL A N 1
ATOM 557 C CA . VAL A 1 73 ? 15.683 10.869 -6.907 1.00 71.25 73 VAL A CA 1
ATOM 558 C C . VAL A 1 73 ? 15.104 10.778 -5.505 1.00 71.25 73 VAL A C 1
ATOM 560 O O . VAL A 1 73 ? 15.741 10.302 -4.569 1.00 71.25 73 VAL A O 1
ATOM 563 N N . ASN A 1 74 ? 13.879 11.263 -5.360 1.00 75.38 74 ASN A N 1
ATOM 564 C CA . ASN A 1 74 ? 13.095 11.259 -4.125 1.00 75.38 74 ASN A CA 1
ATOM 565 C C . ASN A 1 74 ? 11.735 10.566 -4.311 1.00 75.38 74 ASN A C 1
ATOM 567 O O . ASN A 1 74 ? 10.823 10.758 -3.509 1.00 75.38 74 ASN A O 1
ATOM 571 N N . GLN A 1 75 ? 11.594 9.793 -5.389 1.00 70.25 75 GLN A N 1
ATOM 572 C CA . GLN A 1 75 ? 10.376 9.074 -5.724 1.00 70.25 75 GLN A CA 1
ATOM 573 C C . GLN A 1 75 ? 10.695 7.681 -6.288 1.00 70.25 75 GLN A C 1
ATOM 575 O O . GLN A 1 75 ? 11.763 7.487 -6.879 1.00 70.25 75 GLN A O 1
ATOM 580 N N . PRO A 1 76 ? 9.780 6.711 -6.125 1.00 75.81 76 PRO A N 1
ATOM 581 C CA . PRO A 1 76 ? 9.845 5.427 -6.816 1.00 75.81 76 PRO A CA 1
ATOM 582 C C . PRO A 1 76 ? 9.748 5.563 -8.348 1.00 75.81 76 PRO A C 1
ATOM 584 O O . PRO A 1 76 ? 9.291 6.587 -8.862 1.00 75.81 76 PRO A O 1
ATOM 587 N N . ASP A 1 77 ? 10.119 4.508 -9.076 1.00 83.00 77 ASP A N 1
ATOM 588 C CA . ASP A 1 77 ? 9.803 4.355 -10.503 1.00 83.00 77 ASP A CA 1
ATOM 589 C C . ASP A 1 77 ? 8.702 3.302 -10.717 1.00 83.00 77 ASP A C 1
ATOM 591 O O . ASP A 1 77 ? 8.283 2.609 -9.783 1.00 83.00 77 ASP A O 1
ATOM 595 N N . PHE A 1 78 ? 8.204 3.181 -11.951 1.00 84.31 78 PHE A N 1
ATOM 596 C CA . PHE A 1 78 ? 7.292 2.098 -12.304 1.00 84.31 78 PHE A CA 1
ATOM 597 C C . PHE A 1 78 ? 7.532 1.547 -13.710 1.00 84.31 78 PHE A C 1
ATOM 599 O O . PHE A 1 78 ? 7.877 2.264 -14.649 1.00 84.31 78 PHE A O 1
ATOM 606 N N . GLY A 1 79 ? 7.298 0.245 -13.858 1.00 88.12 79 GLY A N 1
ATOM 607 C CA . GLY A 1 79 ? 7.377 -0.492 -15.118 1.00 88.12 79 GLY A CA 1
ATOM 608 C C . GLY A 1 79 ? 6.031 -1.084 -15.527 1.00 88.12 79 GLY A C 1
ATOM 609 O O . GLY A 1 79 ? 5.106 -1.201 -14.723 1.00 88.12 79 GLY A O 1
ATOM 610 N N . THR A 1 80 ? 5.927 -1.480 -16.789 1.00 92.25 80 THR A N 1
ATOM 611 C CA . THR A 1 80 ? 4.758 -2.150 -17.373 1.00 92.25 80 THR A CA 1
ATOM 612 C C . THR A 1 80 ? 5.024 -3.638 -17.497 1.00 92.25 80 THR A C 1
ATOM 614 O O . THR A 1 80 ? 6.024 -4.019 -18.103 1.00 92.25 80 THR A O 1
ATOM 617 N N . LEU A 1 81 ? 4.113 -4.455 -16.969 1.00 93.25 81 LEU A N 1
ATOM 618 C CA . LEU A 1 81 ? 4.165 -5.910 -17.068 1.00 93.25 81 LEU A CA 1
ATOM 619 C C . LEU A 1 81 ? 3.226 -6.394 -18.173 1.00 93.25 81 LEU A C 1
ATOM 621 O O . LEU A 1 81 ? 2.056 -6.001 -18.222 1.00 93.25 81 LEU A O 1
ATOM 625 N N . PHE A 1 82 ? 3.729 -7.276 -19.032 1.00 96.50 82 PHE A N 1
ATOM 626 C CA . PHE A 1 82 ? 2.957 -7.928 -20.088 1.00 96.50 82 PHE A CA 1
ATOM 627 C C . PHE A 1 82 ? 2.665 -9.395 -19.753 1.00 96.50 82 PHE A C 1
ATOM 629 O O . PHE A 1 82 ? 3.359 -10.014 -18.949 1.00 96.50 82 PHE A O 1
ATOM 636 N N . ALA A 1 83 ? 1.623 -9.964 -20.360 1.00 91.88 83 ALA A N 1
ATOM 637 C CA . ALA A 1 83 ? 1.214 -11.350 -20.120 1.00 91.88 83 ALA A CA 1
ATOM 638 C C . ALA A 1 83 ? 2.330 -12.361 -20.442 1.00 91.88 83 ALA A C 1
ATOM 640 O O . ALA A 1 83 ? 2.521 -13.321 -19.705 1.00 91.88 83 ALA A O 1
ATOM 641 N N . ASP A 1 84 ? 3.102 -12.113 -21.502 1.00 96.44 84 ASP A N 1
ATOM 642 C CA . ASP A 1 84 ? 4.205 -12.965 -21.966 1.00 96.44 84 ASP A CA 1
ATOM 643 C C . ASP A 1 84 ? 5.490 -12.836 -21.120 1.00 96.44 84 ASP A C 1
ATOM 645 O O . ASP A 1 84 ? 6.508 -13.467 -21.412 1.00 96.44 84 ASP A O 1
ATOM 649 N N . MET A 1 85 ? 5.467 -11.997 -20.082 1.00 96.94 85 MET A N 1
ATOM 650 C CA . MET A 1 85 ? 6.522 -11.905 -19.069 1.00 96.94 85 MET A CA 1
ATOM 651 C C . MET A 1 85 ? 6.267 -12.833 -17.874 1.00 96.94 85 MET A C 1
ATOM 653 O O . MET A 1 85 ? 7.164 -12.994 -17.053 1.00 96.94 85 MET A O 1
ATOM 657 N N . CYS A 1 86 ? 5.071 -13.417 -17.748 1.00 96.50 86 CYS A N 1
ATOM 658 C CA . CYS A 1 86 ? 4.721 -14.272 -16.617 1.00 96.50 86 CYS A CA 1
ATOM 659 C C . CYS A 1 86 ? 5.253 -15.694 -16.808 1.00 96.50 86 CYS A C 1
ATOM 661 O O . CYS A 1 86 ? 4.948 -16.346 -17.806 1.00 96.50 86 CYS A O 1
ATOM 663 N N . TYR A 1 87 ? 5.975 -16.190 -15.810 1.00 94.19 87 TYR A N 1
ATOM 664 C CA . TYR A 1 87 ? 6.320 -17.598 -15.653 1.00 94.19 87 TYR A CA 1
ATOM 665 C C . TYR A 1 87 ? 5.658 -18.155 -14.386 1.00 94.19 87 TYR A C 1
ATOM 667 O O . TYR A 1 87 ? 5.474 -17.449 -13.391 1.00 94.19 87 TYR A O 1
ATOM 675 N N . GLY A 1 88 ? 5.279 -19.432 -14.435 1.00 87.56 88 GLY A N 1
ATOM 676 C CA . GLY A 1 88 ? 4.712 -20.139 -13.287 1.00 87.56 88 GLY A CA 1
ATOM 677 C C . GLY A 1 88 ? 5.774 -20.582 -12.281 1.00 87.56 88 GLY A C 1
ATOM 678 O O . GLY A 1 88 ? 6.970 -20.588 -12.578 1.00 87.56 88 GLY A O 1
ATOM 679 N N . ASP A 1 89 ? 5.324 -20.985 -11.096 1.00 88.06 89 ASP A N 1
ATOM 680 C CA . ASP A 1 89 ? 6.194 -21.514 -10.047 1.00 88.06 89 ASP A CA 1
ATOM 681 C C . ASP A 1 89 ? 7.055 -22.683 -10.556 1.00 88.06 89 ASP A C 1
ATOM 683 O O . ASP A 1 89 ? 6.576 -23.562 -11.273 1.00 88.06 89 ASP A O 1
ATOM 687 N N . ASN A 1 90 ? 8.336 -22.686 -10.180 1.00 84.50 90 ASN A N 1
ATOM 688 C CA . ASN A 1 90 ? 9.359 -23.640 -10.626 1.00 84.50 90 ASN A CA 1
ATOM 689 C C . ASN A 1 90 ? 9.516 -23.800 -12.154 1.00 84.50 90 ASN A C 1
ATOM 691 O O . ASN A 1 90 ? 10.142 -24.766 -12.593 1.00 84.50 90 ASN A O 1
ATOM 695 N N . ALA A 1 91 ? 8.997 -22.878 -12.969 1.00 84.12 91 ALA A N 1
ATOM 696 C CA . ALA A 1 91 ? 9.181 -22.935 -14.413 1.00 84.12 91 ALA A CA 1
ATOM 697 C C . ALA A 1 91 ? 10.644 -22.683 -14.814 1.00 84.12 91 ALA A C 1
ATOM 699 O O . ALA A 1 91 ? 11.350 -21.864 -14.218 1.00 84.12 91 ALA A O 1
ATOM 700 N N . GLU A 1 92 ? 11.084 -23.355 -15.876 1.00 88.19 92 GLU A N 1
ATOM 701 C CA . GLU A 1 92 ? 12.360 -23.054 -16.516 1.00 88.19 92 GLU A CA 1
ATOM 702 C C . GLU A 1 92 ? 12.255 -21.750 -17.311 1.00 88.19 92 GLU A C 1
ATOM 704 O O . GLU A 1 92 ? 11.350 -21.560 -18.126 1.00 88.19 92 GLU A O 1
ATOM 709 N N . VAL A 1 93 ? 13.203 -20.845 -17.073 1.00 87.94 93 VAL A N 1
ATOM 710 C CA . VAL A 1 93 ? 13.283 -19.553 -17.754 1.00 87.94 93 VAL A CA 1
ATOM 711 C C . VAL A 1 93 ? 14.471 -19.581 -18.717 1.00 87.94 93 VAL A C 1
ATOM 713 O O . VAL A 1 93 ? 15.606 -19.743 -18.259 1.00 87.94 93 VAL A O 1
ATOM 716 N N . PRO A 1 94 ? 14.267 -19.384 -20.035 1.00 89.25 94 PRO A N 1
ATOM 717 C CA . PRO A 1 94 ? 15.373 -19.310 -20.982 1.00 89.25 94 PRO A CA 1
ATOM 718 C C . PRO A 1 94 ? 16.317 -18.159 -20.620 1.00 89.25 94 PRO A C 1
ATOM 720 O O . PRO A 1 94 ? 15.892 -17.008 -20.549 1.00 89.25 94 PRO A O 1
ATOM 723 N N . PHE A 1 95 ? 17.609 -18.438 -20.426 1.00 86.75 95 PHE A N 1
ATOM 724 C CA . PHE A 1 95 ? 18.570 -17.422 -19.971 1.00 86.75 95 PHE A CA 1
ATOM 725 C C . PHE A 1 95 ? 18.645 -16.203 -20.907 1.00 86.75 95 PHE A C 1
ATOM 727 O O . PHE A 1 95 ? 18.709 -15.068 -20.445 1.00 86.75 95 PHE A O 1
ATOM 734 N N . GLY A 1 96 ? 18.563 -16.431 -22.223 1.00 89.81 96 GLY A N 1
ATOM 735 C CA . GLY A 1 96 ? 18.558 -15.371 -23.238 1.00 89.81 96 GLY A CA 1
ATOM 736 C C . GLY A 1 96 ? 17.267 -14.547 -23.305 1.00 89.81 96 GLY A C 1
ATOM 737 O O . GLY A 1 96 ? 17.203 -13.598 -24.076 1.00 89.81 96 GLY A O 1
ATOM 738 N N . ARG A 1 97 ? 16.236 -14.879 -22.514 1.00 91.56 97 ARG A N 1
ATOM 739 C CA . ARG A 1 97 ? 14.973 -14.125 -22.469 1.00 91.56 97 ARG A CA 1
ATOM 740 C C . ARG A 1 97 ? 15.146 -12.735 -21.860 1.00 91.56 97 ARG A C 1
ATOM 742 O O . ARG A 1 97 ? 14.353 -11.850 -22.160 1.00 91.56 97 ARG A O 1
ATOM 749 N N . VAL A 1 98 ? 16.136 -12.555 -20.986 1.00 94.56 98 VAL A N 1
ATOM 750 C CA . VAL A 1 98 ? 16.380 -11.298 -20.273 1.00 94.56 98 VAL A CA 1
ATOM 751 C C . VAL A 1 98 ? 17.827 -10.878 -20.466 1.00 94.56 98 VAL A C 1
ATOM 753 O O . VAL A 1 98 ? 18.750 -11.642 -20.194 1.00 94.56 98 VAL A O 1
ATOM 756 N N . LEU A 1 99 ? 18.032 -9.635 -20.895 1.00 94.94 99 LEU A N 1
ATOM 757 C CA . LEU A 1 99 ? 19.362 -9.069 -21.072 1.00 94.94 99 LEU A CA 1
ATOM 758 C C . LEU A 1 99 ? 19.976 -8.679 -19.717 1.00 94.94 99 LEU A C 1
ATOM 760 O O . LEU A 1 99 ? 19.376 -7.942 -18.937 1.00 94.94 99 LEU A O 1
ATOM 764 N N . GLN A 1 100 ? 21.195 -9.156 -19.446 1.00 94.69 100 GLN A N 1
ATOM 765 C CA . GLN A 1 100 ? 21.945 -8.915 -18.202 1.00 94.69 100 GLN A CA 1
ATOM 766 C C . GLN A 1 100 ? 21.149 -9.246 -16.912 1.00 94.69 100 GLN A C 1
ATOM 768 O O . GLN A 1 100 ? 21.042 -8.386 -16.030 1.00 94.69 100 GLN A O 1
ATOM 773 N N . PRO A 1 101 ? 20.595 -10.467 -16.770 1.00 92.69 101 PRO A N 1
ATOM 774 C CA . PRO A 1 101 ? 19.562 -10.765 -15.783 1.00 92.69 101 PRO A CA 1
ATOM 775 C C . PRO A 1 101 ? 20.050 -10.681 -14.329 1.00 92.69 101 PRO A C 1
ATOM 777 O O . PRO A 1 101 ? 21.100 -11.225 -13.960 1.00 92.69 101 PRO A O 1
ATOM 780 N N . LYS A 1 102 ? 19.234 -10.062 -13.471 1.00 89.44 102 LYS A N 1
ATOM 781 C CA . LYS A 1 102 ? 19.339 -10.149 -12.005 1.00 89.44 102 LYS A CA 1
ATOM 782 C C . LYS A 1 102 ? 17.986 -10.527 -11.418 1.00 89.44 102 LYS A C 1
ATOM 784 O O . LYS A 1 102 ? 16.961 -10.176 -11.982 1.00 89.44 102 LYS A O 1
ATOM 789 N N . VAL A 1 103 ? 17.994 -11.218 -10.283 1.00 84.94 103 VAL A N 1
ATOM 790 C CA . VAL A 1 103 ? 16.768 -11.630 -9.590 1.00 84.94 103 VAL A CA 1
ATOM 791 C C . VAL A 1 103 ? 16.557 -10.863 -8.289 1.00 84.94 103 VAL A C 1
ATOM 793 O O . VAL A 1 103 ? 17.502 -10.635 -7.519 1.00 84.94 103 VAL A O 1
ATOM 796 N N . GLU A 1 104 ? 15.302 -10.505 -8.046 1.00 84.56 104 GLU A N 1
ATOM 797 C CA . GLU A 1 104 ? 14.801 -9.852 -6.844 1.00 84.56 104 GLU A CA 1
ATOM 798 C C . GLU A 1 104 ? 13.573 -10.606 -6.332 1.00 84.56 104 GLU A C 1
ATOM 800 O O . GLU A 1 104 ? 12.802 -11.167 -7.108 1.00 84.56 104 GLU A O 1
ATOM 805 N N . ALA A 1 105 ? 13.429 -10.678 -5.011 1.00 81.44 105 ALA A N 1
ATOM 806 C CA . ALA A 1 105 ? 12.324 -11.382 -4.382 1.00 81.44 105 ALA A CA 1
ATOM 807 C C . ALA A 1 105 ? 11.291 -10.369 -3.888 1.00 81.44 105 ALA A C 1
ATOM 809 O O . ALA A 1 105 ? 11.639 -9.446 -3.147 1.00 81.44 105 ALA A O 1
ATOM 810 N N . GLU A 1 106 ? 10.039 -10.560 -4.291 1.00 84.94 106 GLU A N 1
ATOM 811 C CA . GLU A 1 106 ? 8.962 -9.586 -4.153 1.00 84.94 106 GLU A CA 1
ATOM 812 C C . GLU A 1 106 ? 7.663 -10.214 -3.629 1.00 84.94 106 GLU A C 1
ATOM 814 O O . GLU A 1 106 ? 7.534 -11.430 -3.465 1.00 84.94 106 GLU A O 1
ATOM 819 N N . ILE A 1 107 ? 6.686 -9.346 -3.364 1.00 85.62 107 ILE A N 1
ATOM 820 C CA . ILE A 1 107 ? 5.304 -9.710 -3.063 1.00 85.62 107 ILE A CA 1
ATOM 821 C C . ILE A 1 107 ? 4.437 -9.168 -4.200 1.00 85.62 107 ILE A C 1
ATOM 823 O O . ILE A 1 107 ? 4.370 -7.955 -4.397 1.00 85.62 107 ILE A O 1
ATOM 827 N N . ALA A 1 108 ? 3.750 -10.056 -4.913 1.00 87.25 108 ALA A N 1
ATOM 828 C CA . ALA A 1 108 ? 2.765 -9.691 -5.920 1.00 87.25 108 ALA A CA 1
ATOM 829 C C . ALA A 1 108 ? 1.388 -9.476 -5.280 1.00 87.25 108 ALA A C 1
ATOM 831 O O . ALA A 1 108 ? 0.954 -10.251 -4.423 1.00 87.25 108 ALA A O 1
ATOM 832 N N . LEU A 1 109 ? 0.695 -8.432 -5.735 1.00 90.19 109 LEU A N 1
ATOM 833 C CA . LEU A 1 109 ? -0.681 -8.121 -5.363 1.00 90.19 109 LEU A CA 1
ATOM 834 C C . LEU A 1 109 ? -1.568 -8.276 -6.599 1.00 90.19 109 LEU A C 1
ATOM 836 O O . LEU A 1 109 ? -1.371 -7.581 -7.595 1.00 90.19 109 LEU A O 1
ATOM 840 N N . VAL A 1 110 ? -2.544 -9.175 -6.533 1.00 88.81 110 VAL A N 1
ATOM 841 C CA . VAL A 1 110 ? -3.594 -9.302 -7.551 1.00 88.81 110 VAL A CA 1
ATOM 842 C C . VAL A 1 110 ? -4.770 -8.454 -7.104 1.00 88.81 110 VAL A C 1
ATOM 844 O O . VAL A 1 110 ? -5.220 -8.601 -5.970 1.00 88.81 110 VAL A O 1
ATOM 847 N N . LEU A 1 111 ? -5.268 -7.580 -7.975 1.00 87.12 111 LEU A N 1
ATOM 848 C CA . LEU A 1 111 ? -6.396 -6.703 -7.666 1.00 87.12 111 LEU A CA 1
ATOM 849 C C . LEU A 1 111 ? -7.719 -7.322 -8.146 1.00 87.12 111 LEU A C 1
ATOM 851 O O . LEU A 1 111 ? -7.764 -7.889 -9.235 1.00 87.12 111 LEU A O 1
ATOM 855 N N . LYS A 1 112 ? -8.796 -7.197 -7.358 1.00 90.12 112 LYS A N 1
ATOM 856 C CA . LYS A 1 112 ? -10.176 -7.567 -7.764 1.00 90.12 112 LYS A CA 1
ATOM 857 C C . LYS A 1 112 ? -10.971 -6.409 -8.363 1.00 90.12 112 LYS A C 1
ATOM 859 O O . LYS A 1 112 ? -12.049 -6.632 -8.901 1.00 90.12 112 LYS A O 1
ATOM 864 N N . GLN A 1 113 ? -10.483 -5.183 -8.210 1.00 79.50 113 GLN A N 1
ATOM 865 C CA . GLN A 1 113 ? -11.156 -3.975 -8.674 1.00 79.50 113 GLN A CA 1
ATOM 866 C C . GLN A 1 113 ? -10.133 -2.897 -9.029 1.00 79.50 113 GLN A C 1
ATOM 868 O O . GLN A 1 113 ? -9.004 -2.913 -8.530 1.00 79.50 113 GLN A O 1
ATOM 873 N N . ASP A 1 114 ? -10.556 -1.958 -9.868 1.00 81.69 114 ASP A N 1
ATOM 874 C CA . ASP A 1 114 ? -9.733 -0.833 -10.295 1.00 81.69 114 ASP A CA 1
ATOM 875 C C . ASP A 1 114 ? -9.491 0.174 -9.159 1.00 81.69 114 ASP A C 1
ATOM 877 O O . ASP A 1 114 ? -10.288 0.308 -8.228 1.00 81.69 114 ASP A O 1
ATOM 881 N N . LEU A 1 115 ? -8.392 0.927 -9.274 1.00 79.75 115 LEU A N 1
ATOM 882 C CA . LEU A 1 115 ? -8.027 2.044 -8.395 1.00 79.75 115 LEU A CA 1
ATOM 883 C C . LEU A 1 115 ? -7.956 3.340 -9.227 1.00 79.75 115 LEU A C 1
ATOM 885 O O . LEU A 1 115 ? -6.876 3.722 -9.678 1.00 79.75 115 LEU A O 1
ATOM 889 N N . PRO A 1 116 ? -9.098 3.996 -9.511 1.00 80.06 116 PRO A N 1
ATOM 890 C CA . PRO A 1 116 ? -9.167 5.082 -10.493 1.00 80.06 116 PRO A CA 1
ATOM 891 C C . PRO A 1 116 ? -8.814 6.469 -9.931 1.00 80.06 116 PRO A C 1
ATOM 893 O O . PRO A 1 116 ? -8.853 7.448 -10.677 1.00 80.06 116 PRO A O 1
ATOM 896 N N . HIS A 1 117 ? -8.515 6.586 -8.635 1.00 77.44 117 HIS A N 1
ATOM 897 C CA . HIS A 1 117 ? -8.403 7.869 -7.940 1.00 77.44 117 HIS A CA 1
ATOM 898 C C . HIS A 1 117 ? -6.949 8.299 -7.714 1.00 77.44 117 HIS A C 1
ATOM 900 O O . HIS A 1 117 ? -6.116 7.531 -7.240 1.00 77.44 117 HIS A O 1
ATOM 906 N N . ALA A 1 118 ? -6.636 9.558 -8.047 1.00 74.25 118 ALA A N 1
ATOM 907 C CA . ALA A 1 118 ? -5.288 10.121 -7.905 1.00 74.25 118 ALA A CA 1
ATOM 908 C C . ALA A 1 118 ? -4.852 10.312 -6.439 1.00 74.25 118 ALA A C 1
ATOM 910 O O . ALA A 1 118 ? -3.706 10.642 -6.151 1.00 74.25 118 ALA A O 1
ATOM 911 N N . ASP A 1 119 ? -5.763 10.098 -5.507 1.00 78.19 119 ASP A N 1
ATOM 912 C CA . ASP A 1 119 ? -5.576 10.182 -4.070 1.00 78.19 119 ASP A CA 1
ATOM 913 C C . ASP A 1 119 ? -5.859 8.841 -3.375 1.00 78.19 119 ASP A C 1
ATOM 915 O O . ASP A 1 119 ? -6.081 8.830 -2.164 1.00 78.19 119 ASP A O 1
ATOM 919 N N . THR A 1 120 ? -5.794 7.717 -4.115 1.00 74.38 120 THR A N 1
ATOM 920 C CA . THR A 1 120 ? -6.039 6.372 -3.574 1.00 74.38 120 THR A CA 1
ATOM 921 C C . THR A 1 120 ? -5.312 6.146 -2.251 1.00 74.38 120 THR A C 1
ATOM 923 O O . THR A 1 120 ? -4.079 6.228 -2.148 1.00 74.38 120 THR A O 1
ATOM 926 N N . THR A 1 121 ? -6.090 5.831 -1.222 1.00 77.44 121 THR A N 1
ATOM 927 C CA . THR A 1 121 ? -5.585 5.646 0.133 1.00 77.44 121 THR A CA 1
ATOM 928 C C . THR A 1 121 ? -5.025 4.236 0.338 1.00 77.44 121 THR A C 1
ATOM 930 O O . THR A 1 121 ? -5.199 3.320 -0.468 1.00 77.44 121 THR A O 1
ATOM 933 N N . PHE A 1 122 ? -4.319 4.030 1.454 1.00 79.25 122 PHE A N 1
ATOM 934 C CA . PHE A 1 122 ? -3.775 2.710 1.787 1.00 79.25 122 PHE A CA 1
ATOM 935 C C . PHE A 1 122 ? -4.878 1.659 1.993 1.00 79.25 122 PHE A C 1
ATOM 937 O O . PHE A 1 122 ? -4.708 0.512 1.593 1.00 79.25 122 PHE A O 1
ATOM 944 N N . ASP A 1 123 ? -5.995 2.038 2.612 1.00 77.81 123 ASP A N 1
ATOM 945 C CA . ASP A 1 123 ? -7.141 1.157 2.841 1.00 77.81 123 ASP A CA 1
ATOM 946 C C . ASP A 1 123 ? -7.911 0.849 1.552 1.00 77.81 123 ASP A C 1
ATOM 948 O O . ASP A 1 123 ? -8.333 -0.290 1.370 1.00 77.81 123 ASP A O 1
ATOM 952 N N . GLU A 1 124 ? -8.038 1.807 0.631 1.00 73.94 124 GLU A N 1
ATOM 953 C CA . GLU A 1 124 ? -8.608 1.564 -0.700 1.00 73.94 124 GLU A CA 1
ATOM 954 C C . GLU A 1 124 ? -7.757 0.572 -1.497 1.00 73.94 124 GLU A C 1
ATOM 956 O O . GLU A 1 124 ? -8.291 -0.401 -2.033 1.00 73.94 124 GLU A O 1
ATOM 961 N N . LEU A 1 125 ? -6.429 0.751 -1.491 1.00 80.25 125 LEU A N 1
ATOM 962 C CA . LEU A 1 125 ? -5.498 -0.218 -2.066 1.00 80.25 125 LEU A CA 1
ATOM 963 C C . LEU A 1 125 ? -5.642 -1.588 -1.393 1.00 80.25 125 LEU A C 1
ATOM 965 O O . LEU A 1 125 ? -5.786 -2.585 -2.091 1.00 80.25 125 LEU A O 1
ATOM 969 N N . TYR A 1 126 ? -5.627 -1.653 -0.057 1.00 84.81 126 TYR A N 1
ATOM 970 C CA . TYR A 1 126 ? -5.734 -2.918 0.675 1.00 84.81 126 TYR A CA 1
ATOM 971 C C . TYR A 1 126 ? -7.044 -3.651 0.355 1.00 84.81 126 TYR A C 1
ATOM 973 O O . TYR A 1 126 ? -7.036 -4.854 0.103 1.00 84.81 126 TYR A O 1
ATOM 981 N N . ASN A 1 127 ? -8.158 -2.919 0.289 1.00 83.19 127 ASN A N 1
ATOM 982 C CA . ASN A 1 127 ? -9.466 -3.464 -0.064 1.00 83.19 127 ASN A CA 1
ATOM 983 C C . ASN A 1 127 ? -9.548 -3.937 -1.512 1.00 83.19 127 ASN A C 1
ATOM 985 O O . ASN A 1 127 ? -10.343 -4.833 -1.791 1.00 83.19 127 ASN A O 1
ATOM 989 N N . ALA A 1 128 ? -8.752 -3.371 -2.419 1.00 82.62 128 ALA A N 1
ATOM 990 C CA . ALA A 1 128 ? -8.688 -3.811 -3.805 1.00 82.62 128 ALA A CA 1
ATOM 991 C C . ALA A 1 128 ? -7.857 -5.089 -4.002 1.00 82.62 128 ALA A C 1
ATOM 993 O O . ALA A 1 128 ? -7.956 -5.693 -5.067 1.00 82.62 128 ALA A O 1
ATOM 994 N N . ILE A 1 129 ? -7.081 -5.537 -3.006 1.00 87.56 129 ILE A N 1
ATOM 995 C CA . ILE A 1 129 ? -6.284 -6.768 -3.094 1.00 87.56 129 ILE A CA 1
ATOM 996 C C . ILE A 1 129 ? -7.202 -7.996 -3.002 1.00 87.56 129 ILE A C 1
ATOM 998 O O . ILE A 1 129 ? -7.912 -8.207 -2.019 1.00 87.56 129 ILE A O 1
ATOM 1002 N N . GLU A 1 130 ? -7.147 -8.837 -4.029 1.00 91.00 130 GLU A N 1
ATOM 1003 C CA . GLU A 1 130 ? -7.785 -10.153 -4.089 1.00 91.00 130 GLU A CA 1
ATOM 1004 C C . GLU A 1 130 ? -6.860 -11.237 -3.530 1.00 91.00 130 GLU A C 1
ATOM 1006 O O . GLU A 1 130 ? -7.259 -12.006 -2.649 1.00 91.00 130 GLU A O 1
ATOM 1011 N N . TRP A 1 131 ? -5.612 -11.255 -4.014 1.00 86.00 131 TRP A N 1
ATOM 1012 C CA . TRP A 1 131 ? -4.590 -12.234 -3.647 1.00 86.00 131 TRP A CA 1
ATOM 1013 C C . TRP A 1 131 ? -3.235 -11.580 -3.402 1.00 86.00 131 TRP A C 1
ATOM 1015 O O . TRP A 1 131 ? -2.843 -10.633 -4.085 1.00 86.00 131 TRP A O 1
ATOM 1025 N N . VAL A 1 132 ? -2.500 -12.154 -2.458 1.00 87.25 132 VAL A N 1
ATOM 1026 C CA . VAL A 1 132 ? -1.093 -11.884 -2.181 1.00 87.25 132 VAL A CA 1
ATOM 1027 C C . VAL A 1 132 ? -0.304 -13.146 -2.507 1.00 87.25 132 VAL A C 1
ATOM 1029 O O . VAL A 1 132 ? -0.633 -14.222 -2.003 1.00 87.25 132 VAL A O 1
ATOM 1032 N N . LEU A 1 133 ? 0.727 -13.026 -3.344 1.00 89.06 133 LEU A N 1
ATOM 1033 C CA . LEU A 1 133 ? 1.576 -14.153 -3.740 1.00 89.06 133 LEU A CA 1
ATOM 1034 C C . LEU A 1 133 ? 3.061 -13.795 -3.602 1.00 89.06 133 LEU A C 1
ATOM 1036 O O . LEU A 1 133 ? 3.434 -12.645 -3.851 1.00 89.06 133 LEU A O 1
ATOM 1040 N N . PRO A 1 134 ? 3.932 -14.752 -3.241 1.00 86.19 134 PRO A N 1
ATOM 1041 C CA . PRO A 1 134 ? 5.363 -14.565 -3.413 1.00 86.19 134 PRO A CA 1
ATOM 1042 C C . PRO A 1 134 ? 5.686 -14.482 -4.908 1.00 86.19 134 PRO A C 1
ATOM 1044 O O . PRO A 1 134 ? 5.142 -15.234 -5.720 1.00 86.19 134 PRO A O 1
ATOM 1047 N N . ALA A 1 135 ? 6.586 -13.578 -5.272 1.00 85.19 135 ALA A N 1
ATOM 1048 C CA . ALA A 1 135 ? 7.030 -13.419 -6.647 1.00 85.19 135 ALA A CA 1
ATOM 1049 C C . ALA A 1 135 ? 8.547 -13.260 -6.721 1.00 85.19 135 ALA A C 1
ATOM 1051 O O . ALA A 1 135 ? 9.199 -12.818 -5.772 1.00 85.19 135 ALA A O 1
ATOM 1052 N N . LEU A 1 136 ? 9.109 -13.615 -7.870 1.00 87.19 136 LEU A N 1
ATOM 1053 C CA . LEU A 1 136 ? 10.457 -13.218 -8.249 1.00 87.19 136 LEU A CA 1
ATOM 1054 C C . LEU A 1 136 ? 10.359 -12.285 -9.447 1.00 87.19 136 LEU A C 1
ATOM 1056 O O . LEU A 1 136 ? 9.750 -12.646 -10.453 1.00 87.19 136 LEU A O 1
ATOM 1060 N N . GLU A 1 137 ? 10.997 -11.125 -9.368 1.00 90.38 137 GLU A N 1
ATOM 1061 C CA . GLU A 1 137 ? 11.267 -10.325 -10.556 1.00 90.38 137 GLU A CA 1
ATOM 1062 C C . GLU A 1 137 ? 12.648 -10.702 -11.097 1.00 90.38 137 GLU A C 1
ATOM 1064 O O . GLU A 1 137 ? 13.643 -10.694 -10.368 1.00 90.38 137 GLU A O 1
ATOM 1069 N N . VAL A 1 138 ? 12.722 -11.027 -12.388 1.00 92.38 138 VAL A N 1
ATOM 1070 C CA . VAL A 1 138 ? 13.990 -11.126 -13.112 1.00 92.38 138 VAL A CA 1
ATOM 1071 C C . VAL A 1 138 ? 14.138 -9.854 -13.937 1.00 92.38 138 VAL A C 1
ATOM 1073 O O . VAL A 1 138 ? 13.639 -9.742 -15.059 1.00 92.38 138 VAL A O 1
ATOM 1076 N N . VAL A 1 139 ? 14.811 -8.873 -13.344 1.00 93.69 139 VAL A N 1
ATOM 1077 C CA . VAL A 1 139 ? 15.111 -7.590 -13.979 1.00 93.69 139 VAL A CA 1
ATOM 1078 C C . VAL A 1 139 ? 16.211 -7.752 -15.027 1.00 93.69 139 VAL A C 1
ATOM 1080 O O . VAL A 1 139 ? 17.125 -8.571 -14.882 1.00 93.69 139 VAL A O 1
ATOM 1083 N N . GLY A 1 140 ? 16.147 -6.936 -16.073 1.00 94.31 140 GLY A N 1
ATOM 1084 C CA . GLY A 1 140 ? 17.123 -6.901 -17.154 1.00 94.31 140 GLY A CA 1
ATOM 1085 C C . GLY A 1 140 ? 17.292 -5.495 -17.696 1.00 94.31 140 GLY A C 1
ATOM 1086 O O . GLY A 1 140 ? 16.323 -4.750 -17.810 1.00 94.31 140 GLY A O 1
ATOM 1087 N N . SER A 1 141 ? 18.528 -5.137 -18.027 1.00 96.69 141 SER A N 1
ATOM 1088 C CA . SER A 1 141 ? 18.844 -3.805 -18.534 1.00 96.69 141 SER A CA 1
ATOM 1089 C C . SER A 1 141 ? 19.265 -3.877 -19.992 1.00 96.69 141 SER A C 1
ATOM 1091 O O . SER A 1 141 ? 20.148 -4.657 -20.358 1.00 96.69 141 SER A O 1
ATOM 1093 N N . ARG A 1 142 ? 18.655 -3.028 -20.820 1.00 98.31 142 ARG A N 1
ATOM 1094 C CA . ARG A 1 142 ? 19.107 -2.753 -22.190 1.00 98.31 142 ARG A CA 1
ATOM 1095 C C . ARG A 1 142 ? 20.214 -1.703 -22.226 1.00 98.31 142 ARG A C 1
ATOM 1097 O O . ARG A 1 142 ? 20.808 -1.479 -23.275 1.00 98.31 142 ARG A O 1
ATOM 1104 N N . ILE A 1 143 ? 20.550 -1.115 -21.080 1.00 97.94 143 ILE A N 1
ATOM 1105 C CA . ILE A 1 143 ? 21.661 -0.183 -20.922 1.00 97.94 143 ILE A CA 1
ATOM 1106 C C . ILE A 1 143 ? 22.924 -0.947 -20.525 1.00 97.94 143 ILE A C 1
ATOM 1108 O O . ILE A 1 143 ? 22.914 -1.825 -19.655 1.00 97.94 143 ILE A O 1
ATOM 1112 N N . ARG A 1 144 ? 24.032 -0.618 -21.183 1.00 97.75 144 ARG A N 1
ATOM 1113 C CA . ARG A 1 144 ? 25.314 -1.306 -21.040 1.00 97.75 144 ARG A CA 1
ATOM 1114 C C . ARG A 1 144 ? 25.808 -1.287 -19.595 1.00 97.75 144 ARG A C 1
ATOM 1116 O O . ARG A 1 144 ? 25.751 -0.260 -18.919 1.00 97.75 144 ARG A O 1
ATOM 1123 N N . ASP A 1 145 ? 26.289 -2.441 -19.140 1.00 93.69 145 ASP A N 1
ATOM 1124 C CA . ASP A 1 145 ? 26.940 -2.660 -17.843 1.00 93.69 145 ASP A CA 1
ATOM 1125 C C . ASP A 1 145 ? 26.111 -2.249 -16.619 1.00 93.69 145 ASP A C 1
ATOM 1127 O O . ASP A 1 145 ? 26.658 -2.007 -15.539 1.00 93.69 145 ASP A O 1
ATOM 1131 N N . TRP A 1 146 ? 24.783 -2.163 -16.762 1.00 92.69 146 TRP A N 1
ATOM 1132 C CA . TRP A 1 146 ? 23.912 -1.567 -15.748 1.00 92.69 146 TRP A CA 1
ATOM 1133 C C . TRP A 1 146 ? 24.347 -0.146 -15.352 1.00 92.69 146 TRP A C 1
ATOM 1135 O O . TRP A 1 146 ? 24.142 0.275 -14.209 1.00 92.69 146 TRP A O 1
ATOM 1145 N N . SER A 1 147 ? 24.946 0.601 -16.283 1.00 93.19 147 SER A N 1
ATOM 1146 C CA . SER A 1 147 ? 25.205 2.026 -16.121 1.00 93.19 147 SER A CA 1
ATOM 1147 C C . SER A 1 147 ? 23.877 2.767 -16.242 1.00 93.19 147 SER A C 1
ATOM 1149 O O . SER A 1 147 ? 23.569 3.372 -17.265 1.00 93.19 147 SER A O 1
ATOM 1151 N N . ILE A 1 148 ? 23.055 2.678 -15.190 1.00 88.50 148 ILE A N 1
ATOM 1152 C CA . ILE A 1 148 ? 21.693 3.226 -15.122 1.00 88.50 148 ILE A CA 1
ATOM 1153 C C . ILE A 1 148 ? 21.576 4.316 -14.052 1.00 88.50 148 ILE A C 1
ATOM 1155 O O . ILE A 1 148 ? 22.211 4.267 -13.000 1.00 88.50 148 ILE A O 1
ATOM 1159 N N . GLY A 1 149 ? 20.826 5.358 -14.380 1.00 88.75 149 GLY A N 1
ATOM 1160 C CA . GLY A 1 149 ? 20.305 6.387 -13.494 1.00 88.75 149 GLY A CA 1
ATOM 1161 C C . GLY A 1 149 ? 18.792 6.396 -13.639 1.00 88.75 149 GLY A C 1
ATOM 1162 O O . GLY A 1 149 ? 18.233 5.549 -14.337 1.00 88.75 149 GLY A O 1
ATOM 1163 N N . PHE A 1 150 ? 18.122 7.348 -12.995 1.00 88.00 150 PHE A N 1
ATOM 1164 C CA . PHE A 1 150 ? 16.662 7.397 -13.026 1.00 88.00 150 PHE A CA 1
ATOM 1165 C C . PHE A 1 150 ? 16.094 7.480 -14.451 1.00 88.00 150 PHE A C 1
ATOM 1167 O O . PHE A 1 150 ? 15.219 6.701 -14.817 1.00 88.00 150 PHE A O 1
ATOM 1174 N N . VAL A 1 151 ? 16.642 8.371 -15.280 1.00 92.94 151 VAL A N 1
ATOM 1175 C CA . VAL A 1 151 ? 16.194 8.549 -16.668 1.00 92.94 151 VAL A CA 1
ATOM 1176 C C . VAL A 1 151 ? 16.377 7.279 -17.496 1.00 92.94 151 VAL A C 1
ATOM 1178 O O . VAL A 1 151 ? 15.456 6.897 -18.215 1.00 92.94 151 VAL A O 1
ATOM 1181 N N . ASP A 1 152 ? 17.512 6.583 -17.378 1.00 95.06 152 ASP A N 1
ATOM 1182 C CA . ASP A 1 152 ? 17.730 5.367 -18.167 1.00 95.06 152 ASP A CA 1
ATOM 1183 C C . ASP A 1 152 ? 16.837 4.225 -17.695 1.00 95.06 152 ASP A C 1
ATOM 1185 O O . ASP A 1 152 ? 16.245 3.556 -18.533 1.00 95.06 152 ASP A O 1
ATOM 1189 N N . THR A 1 153 ? 16.700 4.013 -16.376 1.00 92.62 153 THR A N 1
ATOM 1190 C CA . THR A 1 153 ? 15.848 2.926 -15.865 1.00 92.62 153 THR A CA 1
ATOM 1191 C C . THR A 1 153 ? 14.392 3.156 -16.248 1.00 92.62 153 THR A C 1
ATOM 1193 O O . THR A 1 153 ? 13.760 2.235 -16.751 1.00 92.62 153 THR A O 1
ATOM 1196 N N . VAL A 1 154 ? 13.870 4.380 -16.104 1.00 94.25 154 VAL A N 1
ATOM 1197 C CA . VAL A 1 154 ? 12.484 4.707 -16.470 1.00 94.25 154 VAL A CA 1
ATOM 1198 C C . VAL A 1 154 ? 12.256 4.506 -17.967 1.00 94.25 154 VAL A C 1
ATOM 1200 O O . VAL A 1 154 ? 11.321 3.797 -18.344 1.00 94.25 154 VAL A O 1
ATOM 1203 N N . ALA A 1 155 ? 13.126 5.067 -18.817 1.00 96.94 155 ALA A N 1
ATOM 1204 C CA . ALA A 1 155 ? 13.035 4.897 -20.268 1.00 96.94 155 ALA A CA 1
ATOM 1205 C C . ALA A 1 155 ? 13.077 3.412 -20.659 1.00 96.94 155 ALA A C 1
ATOM 1207 O O . ALA A 1 155 ? 12.301 2.963 -21.505 1.00 96.94 155 ALA A O 1
ATOM 1208 N N . ASP A 1 156 ? 13.914 2.640 -19.967 1.00 97.81 156 ASP A N 1
ATOM 1209 C CA . ASP A 1 156 ? 14.066 1.197 -20.103 1.00 97.81 156 ASP A CA 1
ATOM 1210 C C . ASP A 1 156 ? 12.984 0.387 -19.354 1.00 97.81 156 ASP A C 1
ATOM 1212 O O . ASP A 1 156 ? 13.237 -0.703 -18.844 1.00 97.81 156 ASP A O 1
ATOM 1216 N N . ASN A 1 157 ? 11.758 0.915 -19.252 1.00 97.19 157 ASN A N 1
ATOM 1217 C CA . ASN A 1 157 ? 10.609 0.275 -18.598 1.00 97.19 157 ASN A CA 1
ATOM 1218 C C . ASN A 1 157 ? 10.907 -0.221 -17.167 1.00 97.19 157 ASN A C 1
ATOM 1220 O O . ASN A 1 157 ? 10.551 -1.341 -16.789 1.00 97.19 157 ASN A O 1
ATOM 1224 N N . ALA A 1 158 ? 11.585 0.621 -16.387 1.00 93.69 158 ALA A N 1
ATOM 1225 C CA . ALA A 1 158 ? 12.087 0.343 -15.041 1.00 93.69 158 ALA A CA 1
ATOM 1226 C C . ALA A 1 158 ? 12.958 -0.927 -14.968 1.00 93.69 158 ALA A C 1
ATOM 1228 O O . ALA A 1 158 ? 12.892 -1.687 -13.999 1.00 93.69 158 ALA A O 1
ATOM 1229 N N . SER A 1 159 ? 13.750 -1.184 -16.016 1.00 94.69 159 SER A N 1
ATOM 1230 C CA . SER A 1 159 ? 14.605 -2.373 -16.172 1.00 94.69 159 SER A CA 1
ATOM 1231 C C . SER A 1 159 ? 13.856 -3.704 -15.983 1.00 94.69 159 SER A C 1
ATOM 1233 O O . SER A 1 159 ? 14.433 -4.702 -15.546 1.00 94.69 159 SER A O 1
ATOM 1235 N N . CYS A 1 160 ? 12.548 -3.735 -16.260 1.00 90.12 160 CYS A N 1
ATOM 1236 C CA . CYS A 1 160 ? 11.769 -4.962 -16.146 1.00 90.12 160 CYS A CA 1
ATOM 1237 C C . CYS A 1 160 ? 12.162 -5.942 -17.265 1.00 90.12 160 CYS A C 1
ATOM 1239 O O . CYS A 1 160 ? 12.300 -5.542 -18.427 1.00 90.12 160 CYS A O 1
ATOM 1241 N N . GLY A 1 161 ? 12.358 -7.213 -16.905 1.00 93.56 161 GLY A N 1
ATOM 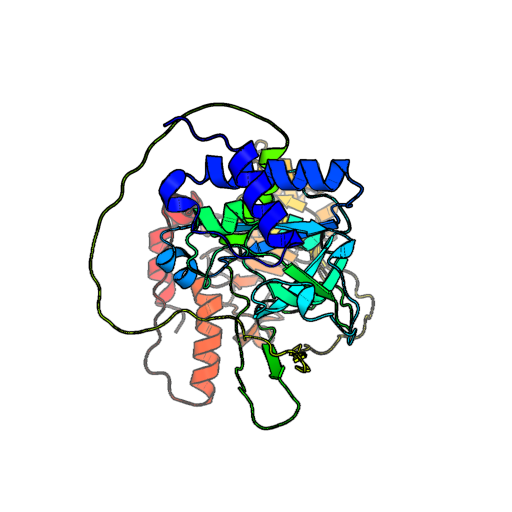1242 C CA . GLY A 1 161 ? 12.612 -8.312 -17.838 1.00 93.56 161 GLY A CA 1
ATOM 1243 C C . GLY A 1 161 ? 11.434 -9.281 -17.881 1.00 93.56 161 GLY A C 1
ATOM 1244 O O . GLY A 1 161 ? 10.689 -9.325 -18.857 1.00 93.56 161 GLY A O 1
ATOM 1245 N N . LEU A 1 162 ? 11.260 -10.052 -16.808 1.00 95.88 162 LEU A N 1
ATOM 1246 C CA . LEU A 1 162 ? 10.132 -10.966 -16.612 1.00 95.88 162 LEU A CA 1
ATOM 1247 C C . LEU A 1 162 ? 9.841 -11.174 -15.124 1.00 95.88 162 LEU A C 1
ATOM 1249 O O . LEU A 1 162 ? 10.599 -10.713 -14.271 1.00 95.88 162 LEU A O 1
ATOM 1253 N N . TYR A 1 163 ? 8.771 -11.898 -14.808 1.00 94.19 163 TYR A N 1
ATOM 1254 C CA . TYR A 1 163 ? 8.428 -12.237 -13.430 1.00 94.19 163 TYR A CA 1
ATOM 1255 C C . TYR A 1 163 ? 7.917 -13.672 -13.302 1.00 94.19 163 TYR A C 1
ATOM 1257 O O . TYR A 1 163 ? 7.319 -14.231 -14.220 1.00 94.19 163 TYR A O 1
ATOM 1265 N N . VAL A 1 164 ? 8.155 -14.256 -12.133 1.00 92.31 164 VAL A N 1
ATOM 1266 C CA . VAL A 1 164 ? 7.701 -15.592 -11.748 1.00 92.31 164 VAL A CA 1
ATOM 1267 C C . VAL A 1 164 ? 6.718 -15.447 -10.595 1.00 92.31 164 VAL A C 1
ATOM 1269 O O . VAL A 1 164 ? 7.040 -14.800 -9.596 1.00 92.31 164 VAL A O 1
ATOM 1272 N N . ILE A 1 165 ? 5.537 -16.052 -10.713 1.00 88.94 165 ILE A N 1
ATOM 1273 C CA . ILE A 1 165 ? 4.538 -16.091 -9.638 1.00 88.94 165 ILE A CA 1
ATOM 1274 C C . ILE A 1 165 ? 4.603 -17.446 -8.933 1.00 88.94 165 ILE A C 1
ATOM 1276 O O . ILE A 1 165 ? 4.401 -18.486 -9.559 1.00 88.94 165 ILE A O 1
ATOM 1280 N N . GLY A 1 166 ? 4.890 -17.416 -7.631 1.00 83.12 166 GLY A N 1
ATOM 1281 C CA . GLY A 1 166 ? 4.954 -18.592 -6.765 1.00 83.12 166 GLY A CA 1
ATOM 1282 C C . GLY A 1 166 ? 3.675 -18.821 -5.955 1.00 83.12 166 GLY A C 1
ATOM 1283 O O . GLY A 1 166 ? 2.703 -18.069 -6.053 1.00 83.12 166 GLY A O 1
ATOM 1284 N N . GLY A 1 167 ? 3.694 -19.852 -5.108 1.00 80.56 167 GLY A N 1
ATOM 1285 C CA . GLY A 1 167 ? 2.620 -20.158 -4.158 1.00 80.56 167 GLY A CA 1
ATOM 1286 C C . GLY A 1 167 ? 3.089 -20.294 -2.699 1.00 80.56 167 GLY A C 1
ATOM 1287 O O . GLY A 1 167 ? 4.289 -20.256 -2.423 1.00 80.56 167 GLY A O 1
ATOM 1288 N N . PRO A 1 168 ? 2.148 -20.480 -1.751 1.00 88.88 168 PRO A N 1
ATOM 1289 C CA . PRO A 1 168 ? 0.696 -20.489 -1.957 1.00 88.88 168 PRO A CA 1
ATOM 1290 C C . PRO A 1 168 ? 0.117 -19.077 -2.147 1.00 88.88 168 PRO A C 1
ATOM 1292 O O . PRO A 1 168 ? 0.613 -18.113 -1.565 1.00 88.88 168 PRO A O 1
ATOM 1295 N N . ALA A 1 169 ? -0.969 -18.966 -2.917 1.00 85.69 169 ALA A N 1
ATOM 1296 C CA . ALA A 1 169 ? -1.772 -17.746 -2.968 1.00 85.69 169 ALA A CA 1
ATOM 1297 C C . ALA A 1 169 ? -2.497 -17.541 -1.632 1.00 85.69 169 ALA A C 1
ATOM 1299 O O . ALA A 1 169 ? -3.074 -18.485 -1.090 1.00 85.69 169 ALA A O 1
ATOM 1300 N N . GLN A 1 170 ? -2.475 -16.320 -1.102 1.00 89.44 170 GLN A N 1
ATOM 1301 C CA . GLN A 1 170 ? -3.069 -16.000 0.195 1.00 89.44 170 GLN A CA 1
ATOM 1302 C C . GLN A 1 170 ? -4.026 -14.814 0.092 1.00 89.44 170 GLN A C 1
ATOM 1304 O O . GLN A 1 170 ? -3.812 -13.886 -0.690 1.00 89.44 170 GLN A O 1
ATOM 1309 N N . ARG A 1 171 ? -5.088 -14.827 0.902 1.00 91.19 171 ARG A N 1
ATOM 1310 C CA . ARG A 1 171 ? -5.947 -13.650 1.084 1.00 91.19 171 ARG A CA 1
ATOM 1311 C C . ARG A 1 171 ? -5.202 -12.607 1.921 1.00 91.19 171 ARG A C 1
ATOM 1313 O O . ARG A 1 171 ? -4.464 -12.999 2.816 1.00 91.19 171 ARG A O 1
ATOM 1320 N N . PRO A 1 172 ? -5.390 -11.296 1.685 1.00 82.38 172 PRO A N 1
ATOM 1321 C CA . PRO A 1 172 ? -4.683 -10.269 2.453 1.00 82.38 172 PRO A CA 1
ATOM 1322 C C . PRO A 1 172 ? -5.060 -10.270 3.944 1.00 82.38 172 PRO A C 1
ATOM 1324 O O . PRO A 1 172 ? -4.237 -9.888 4.778 1.00 82.38 172 PRO A O 1
ATOM 1327 N N . ALA A 1 173 ? -6.281 -10.702 4.284 1.00 86.31 173 ALA A N 1
ATOM 1328 C CA . ALA A 1 173 ? -6.790 -10.732 5.652 1.00 86.31 173 ALA A CA 1
ATOM 1329 C C . ALA A 1 173 ? -5.905 -11.592 6.571 1.00 86.31 173 ALA A C 1
ATOM 1331 O O . ALA A 1 173 ? -5.633 -12.752 6.277 1.00 86.31 173 ALA A O 1
ATOM 1332 N N . GLY A 1 174 ? -5.462 -11.011 7.688 1.00 79.94 174 GLY A N 1
ATOM 1333 C CA . GLY A 1 174 ? -4.601 -11.684 8.666 1.00 79.94 174 GLY A CA 1
ATOM 1334 C C . GLY A 1 174 ? -3.117 -11.764 8.284 1.00 79.94 174 GLY A C 1
ATOM 1335 O O . GLY A 1 174 ? -2.304 -12.129 9.130 1.00 79.94 174 GLY A O 1
ATOM 1336 N N . LEU A 1 175 ? -2.723 -11.376 7.063 1.00 79.88 175 LEU A N 1
ATOM 1337 C CA . LEU A 1 175 ? -1.315 -11.372 6.664 1.00 79.88 175 LEU A CA 1
ATOM 1338 C C . LEU A 1 175 ? -0.580 -10.123 7.152 1.00 79.88 175 LEU A C 1
ATOM 1340 O O . LEU A 1 175 ? -0.884 -8.997 6.749 1.00 79.88 175 LEU A O 1
ATOM 1344 N N . ASP A 1 176 ? 0.490 -10.331 7.915 1.00 81.44 176 ASP A N 1
ATOM 1345 C CA . ASP A 1 176 ? 1.468 -9.284 8.192 1.00 81.44 176 ASP A CA 1
ATOM 1346 C C . ASP A 1 176 ? 2.466 -9.159 7.029 1.00 81.44 176 ASP A C 1
ATOM 1348 O O . ASP A 1 176 ? 3.513 -9.811 6.983 1.00 81.44 176 ASP A O 1
ATOM 1352 N N . LEU A 1 177 ? 2.143 -8.282 6.075 1.00 78.88 177 LEU A N 1
ATOM 1353 C CA . LEU A 1 177 ? 3.027 -7.952 4.951 1.00 78.88 177 LEU A CA 1
ATOM 1354 C C . LEU A 1 177 ? 4.208 -7.053 5.351 1.00 78.88 177 LEU A C 1
ATOM 1356 O O . LEU A 1 177 ? 5.146 -6.895 4.570 1.00 78.88 177 LEU A O 1
ATOM 1360 N N . LYS A 1 178 ? 4.180 -6.453 6.547 1.00 75.75 178 LYS A N 1
ATOM 1361 C CA . LYS A 1 178 ? 5.240 -5.568 7.048 1.00 75.75 178 LYS A CA 1
ATOM 1362 C C . LYS A 1 178 ? 6.384 -6.376 7.655 1.00 75.75 178 LYS A C 1
ATOM 1364 O O . LYS A 1 178 ? 7.546 -6.042 7.422 1.00 75.75 178 LYS A O 1
ATOM 1369 N N . GLN A 1 179 ? 6.061 -7.416 8.423 1.00 76.00 179 GLN A N 1
ATOM 1370 C CA . GLN A 1 179 ? 7.037 -8.288 9.083 1.00 76.00 179 GLN A CA 1
ATOM 1371 C C . GLN A 1 179 ? 7.357 -9.567 8.300 1.00 76.00 179 GLN A C 1
ATOM 1373 O O . GLN A 1 179 ? 8.216 -10.335 8.732 1.00 76.00 179 GLN A O 1
ATOM 1378 N N . CYS A 1 180 ? 6.720 -9.782 7.144 1.00 74.06 180 CYS A N 1
ATOM 1379 C CA . CYS A 1 180 ? 7.023 -10.902 6.256 1.00 74.06 180 CYS A CA 1
ATOM 1380 C C . CYS A 1 180 ? 8.534 -10.993 5.967 1.00 74.06 180 CYS A C 1
ATOM 1382 O O . CYS A 1 180 ? 9.153 -10.052 5.455 1.00 74.06 180 CYS A O 1
ATOM 1384 N N . ALA A 1 181 ? 9.128 -12.134 6.320 1.00 76.94 181 ALA A N 1
ATOM 1385 C CA . ALA A 1 181 ? 10.539 -12.411 6.096 1.00 76.94 181 ALA A CA 1
ATOM 1386 C C . ALA A 1 181 ? 10.728 -13.136 4.762 1.00 76.94 181 ALA A C 1
ATOM 1388 O O . ALA A 1 181 ? 10.035 -14.116 4.482 1.00 76.94 181 ALA A O 1
ATOM 1389 N N . MET A 1 182 ? 11.706 -12.680 3.977 1.00 73.56 182 MET A N 1
ATOM 1390 C CA . MET A 1 182 ? 12.067 -13.283 2.696 1.00 73.56 182 MET A CA 1
ATOM 1391 C C . MET A 1 182 ? 13.452 -13.923 2.768 1.00 73.56 182 MET A C 1
ATOM 1393 O O . MET A 1 182 ? 14.441 -13.278 3.139 1.00 73.56 182 MET A O 1
ATOM 1397 N N . HIS A 1 183 ? 13.520 -15.186 2.352 1.00 76.44 183 HIS A N 1
ATOM 1398 C CA . HIS A 1 183 ? 14.758 -15.941 2.190 1.00 76.44 183 HIS A CA 1
ATOM 1399 C C . HIS A 1 183 ? 14.893 -16.379 0.738 1.00 76.44 183 HIS A C 1
ATOM 1401 O O . HIS A 1 183 ? 14.065 -17.142 0.256 1.00 76.44 183 HIS A O 1
ATOM 1407 N N . MET A 1 184 ? 15.939 -15.917 0.051 1.00 77.75 184 MET A N 1
ATOM 1408 C CA . MET A 1 184 ? 16.241 -16.319 -1.324 1.00 77.75 184 MET A CA 1
ATOM 1409 C C . MET A 1 184 ? 17.539 -17.124 -1.355 1.00 77.75 184 MET A C 1
ATOM 1411 O O . MET A 1 184 ? 18.535 -16.719 -0.759 1.00 77.75 184 MET A O 1
ATOM 1415 N N . THR A 1 185 ? 17.527 -18.251 -2.060 1.00 76.12 185 THR A N 1
ATOM 1416 C CA . THR A 1 185 ? 18.681 -19.143 -2.232 1.00 76.12 185 THR A CA 1
ATOM 1417 C C . THR A 1 185 ? 18.976 -19.345 -3.711 1.00 76.12 185 THR A C 1
ATOM 1419 O O . THR A 1 185 ? 18.066 -19.320 -4.539 1.00 76.12 185 THR A O 1
ATOM 1422 N N . ARG A 1 186 ? 20.256 -19.548 -4.038 1.00 79.38 186 ARG A N 1
ATOM 1423 C CA . ARG A 1 186 ? 20.722 -19.894 -5.383 1.00 79.38 186 ARG A CA 1
ATOM 1424 C C . ARG A 1 186 ? 21.506 -21.203 -5.309 1.00 79.38 186 ARG A C 1
ATOM 1426 O O . ARG A 1 186 ? 22.456 -21.269 -4.540 1.00 79.38 186 ARG A O 1
ATOM 1433 N N . ASN A 1 187 ? 21.127 -22.197 -6.115 1.00 75.00 187 ASN A N 1
ATOM 1434 C CA . ASN A 1 187 ? 21.812 -23.489 -6.272 1.00 75.00 187 ASN A CA 1
ATOM 1435 C C . ASN A 1 187 ? 22.072 -24.231 -4.945 1.00 75.00 187 ASN A C 1
ATOM 1437 O O . ASN A 1 187 ? 23.221 -24.279 -4.545 1.00 75.00 187 ASN A O 1
ATOM 1441 N N . GLN A 1 188 ? 21.027 -24.770 -4.284 1.00 57.53 188 GLN A N 1
ATOM 1442 C CA . GLN A 1 188 ? 20.986 -25.624 -3.057 1.00 57.53 188 GLN A CA 1
ATOM 1443 C C . GLN A 1 188 ? 22.317 -26.028 -2.349 1.00 57.53 188 GLN A C 1
ATOM 1445 O O . GLN A 1 188 ? 22.525 -27.182 -1.991 1.00 57.53 188 GLN A O 1
ATOM 1450 N N . GLY A 1 189 ? 23.205 -25.077 -2.072 1.00 41.53 189 GLY A N 1
ATOM 1451 C CA . GLY A 1 189 ? 24.530 -25.297 -1.505 1.00 41.53 189 GLY A CA 1
ATOM 1452 C C . GLY A 1 189 ? 25.151 -23.950 -1.154 1.00 41.53 189 GLY A C 1
ATOM 1453 O O . GLY A 1 189 ? 25.158 -23.046 -1.984 1.00 41.53 189 GLY A O 1
ATOM 1454 N N . ALA A 1 190 ? 25.575 -23.813 0.108 1.00 40.09 190 ALA A N 1
ATOM 1455 C CA . ALA A 1 190 ? 26.232 -22.665 0.752 1.00 40.09 190 ALA A CA 1
ATOM 1456 C C . ALA A 1 190 ? 26.522 -21.451 -0.163 1.00 40.09 190 ALA A C 1
ATOM 1458 O O . ALA A 1 190 ? 27.648 -21.220 -0.596 1.00 40.09 190 ALA A O 1
ATOM 1459 N N . GLY A 1 191 ? 25.490 -20.656 -0.460 1.00 35.16 191 GLY A N 1
ATOM 1460 C CA . GLY A 1 191 ? 25.578 -19.577 -1.439 1.00 35.16 191 GLY A CA 1
ATOM 1461 C C . GLY A 1 191 ? 24.577 -18.471 -1.144 1.00 35.16 191 GLY A C 1
ATOM 1462 O O . GLY A 1 191 ? 23.446 -18.502 -1.616 1.00 35.16 191 GLY A O 1
ATOM 1463 N N . LEU A 1 192 ? 25.036 -17.480 -0.374 1.00 38.50 192 LEU A N 1
ATOM 1464 C CA . LEU A 1 192 ? 24.350 -16.232 -0.027 1.00 38.50 192 LEU A CA 1
ATOM 1465 C C . LEU A 1 192 ? 23.045 -16.402 0.783 1.00 38.50 192 LEU A C 1
ATOM 1467 O O . LEU A 1 192 ? 21.950 -16.135 0.297 1.00 38.50 192 LEU A O 1
ATOM 1471 N N . GLN A 1 193 ? 23.168 -16.738 2.071 1.00 34.72 193 GLN A N 1
ATOM 1472 C CA . GLN A 1 193 ? 22.108 -16.466 3.049 1.00 34.72 193 GLN A CA 1
ATOM 1473 C C . GLN A 1 193 ? 22.016 -14.949 3.259 1.00 34.72 193 GLN A C 1
ATOM 1475 O O . GLN A 1 193 ? 22.807 -14.345 3.979 1.00 34.72 193 GLN A O 1
ATOM 1480 N N . ARG A 1 194 ? 21.057 -14.308 2.593 1.00 40.03 194 ARG A N 1
ATOM 1481 C CA . ARG A 1 194 ? 20.617 -12.955 2.938 1.00 40.03 194 ARG A CA 1
ATOM 1482 C C . ARG A 1 194 ? 19.202 -13.064 3.479 1.00 40.03 194 ARG A C 1
ATOM 1484 O O . ARG A 1 194 ? 18.265 -13.237 2.706 1.00 40.03 194 ARG A O 1
ATOM 1491 N N . SER A 1 195 ? 19.049 -12.980 4.797 1.00 32.59 195 SER A N 1
ATOM 1492 C CA . SER A 1 195 ? 17.756 -12.655 5.388 1.00 32.59 195 SER A CA 1
ATOM 1493 C C . SER A 1 195 ? 17.449 -11.205 5.023 1.00 32.59 195 SER A C 1
ATOM 1495 O O . SER A 1 195 ? 18.177 -10.282 5.389 1.00 32.59 195 SER A O 1
ATOM 1497 N N . ARG A 1 196 ? 16.392 -10.983 4.240 1.00 37.66 196 ARG A N 1
ATOM 1498 C CA . ARG A 1 196 ? 15.801 -9.651 4.134 1.00 37.66 196 ARG A CA 1
ATOM 1499 C C . ARG A 1 196 ? 14.579 -9.632 5.033 1.00 37.66 196 ARG A C 1
ATOM 1501 O O . ARG A 1 196 ? 13.534 -10.184 4.707 1.00 37.66 196 ARG A O 1
ATOM 1508 N N . GLN A 1 197 ? 14.734 -8.971 6.170 1.00 33.34 197 GLN A N 1
ATOM 1509 C CA . GLN A 1 197 ? 13.622 -8.438 6.935 1.00 33.34 197 GLN A CA 1
ATOM 1510 C C . GLN A 1 197 ? 13.449 -7.006 6.429 1.00 33.34 197 GLN A C 1
ATOM 1512 O O . GLN A 1 197 ? 14.228 -6.144 6.825 1.00 33.34 197 GLN A O 1
ATOM 1517 N N . ARG A 1 198 ? 12.560 -6.789 5.448 1.00 39.44 198 ARG A N 1
ATOM 1518 C CA . ARG A 1 198 ? 11.960 -5.484 5.087 1.00 39.44 198 ARG A CA 1
ATOM 1519 C C . ARG A 1 198 ? 11.301 -5.545 3.713 1.00 39.44 198 ARG A C 1
ATOM 1521 O O . ARG A 1 198 ? 11.978 -5.484 2.691 1.00 39.44 198 ARG A O 1
ATOM 1528 N N . VAL A 1 199 ? 9.975 -5.479 3.723 1.00 33.94 199 VAL A N 1
ATOM 1529 C CA . VAL A 1 199 ? 9.190 -4.781 2.698 1.00 33.94 199 VAL A CA 1
ATOM 1530 C C . VAL A 1 199 ? 8.666 -3.495 3.351 1.00 33.94 199 VAL A C 1
AT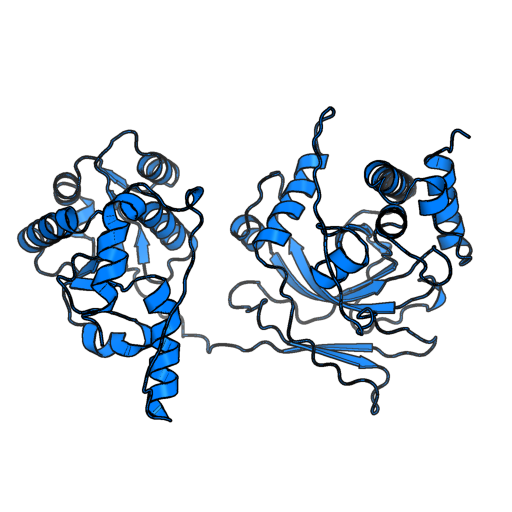OM 1532 O O . VAL A 1 199 ? 7.474 -3.326 3.585 1.00 33.94 199 VAL A O 1
ATOM 1535 N N . SER A 1 200 ? 9.571 -2.595 3.754 1.00 28.81 200 SER A N 1
ATOM 1536 C CA . SER A 1 200 ? 9.199 -1.311 4.366 1.00 28.81 200 SER A CA 1
ATOM 1537 C C . SER A 1 200 ? 9.341 -0.172 3.357 1.00 28.81 200 SER A C 1
ATOM 1539 O O . SER A 1 200 ? 10.289 0.604 3.431 1.00 28.81 200 SER A O 1
ATOM 1541 N N . GLY A 1 201 ? 8.396 -0.084 2.426 1.00 32.66 201 GLY A N 1
ATOM 1542 C CA . GLY A 1 201 ? 7.929 1.222 1.968 1.00 32.66 201 GLY A CA 1
ATOM 1543 C C . GLY A 1 201 ? 6.836 1.651 2.939 1.00 32.66 201 GLY A C 1
ATOM 1544 O O . GLY A 1 201 ? 5.899 0.877 3.181 1.00 32.66 201 GLY A O 1
ATOM 1545 N N . THR A 1 202 ? 6.984 2.815 3.561 1.00 30.88 202 THR A N 1
ATOM 1546 C CA . THR A 1 202 ? 5.949 3.362 4.444 1.00 30.88 202 THR A CA 1
ATOM 1547 C C . THR A 1 202 ? 4.647 3.550 3.662 1.00 30.88 202 THR A C 1
ATOM 1549 O O . THR A 1 202 ? 4.637 3.704 2.440 1.00 30.88 202 THR A O 1
ATOM 1552 N N . SER A 1 203 ? 3.514 3.535 4.358 1.00 34.38 203 SER A N 1
ATOM 1553 C CA . SER A 1 203 ? 2.183 3.746 3.776 1.00 34.38 203 SER A CA 1
ATOM 1554 C C . SER A 1 203 ? 2.035 5.092 3.048 1.00 34.38 203 SER A C 1
ATOM 1556 O O . SER A 1 203 ? 1.086 5.243 2.290 1.00 34.38 203 SER A O 1
ATOM 1558 N N . ALA A 1 204 ? 2.960 6.041 3.226 1.00 29.06 204 ALA A N 1
ATOM 1559 C CA . ALA A 1 204 ? 3.019 7.302 2.488 1.00 29.06 204 ALA A CA 1
ATOM 1560 C C . ALA A 1 204 ? 3.621 7.156 1.074 1.00 29.06 204 ALA A C 1
ATOM 1562 O O . ALA A 1 204 ? 3.124 7.766 0.132 1.00 29.06 204 ALA A O 1
ATOM 1563 N N . GLU A 1 205 ? 4.632 6.303 0.892 1.00 36.38 205 GLU A N 1
ATOM 1564 C CA . GLU A 1 205 ? 5.321 6.131 -0.399 1.00 36.38 205 GLU A CA 1
ATOM 1565 C C . GLU A 1 205 ? 4.459 5.360 -1.409 1.00 36.38 205 GLU A C 1
ATOM 1567 O O . GLU A 1 205 ? 4.505 5.638 -2.602 1.00 36.38 205 GLU A O 1
ATOM 1572 N N . ARG A 1 206 ? 3.600 4.440 -0.940 1.00 40.94 206 ARG A N 1
ATOM 1573 C CA . ARG A 1 206 ? 2.632 3.736 -1.806 1.00 40.94 206 ARG A CA 1
ATOM 1574 C C . ARG A 1 206 ? 1.433 4.610 -2.207 1.00 40.94 206 ARG A C 1
ATOM 1576 O O . ARG A 1 206 ? 0.846 4.363 -3.256 1.00 40.94 206 ARG A O 1
ATOM 1583 N N . ARG A 1 207 ? 1.099 5.640 -1.411 1.00 40.69 207 ARG A N 1
ATOM 1584 C CA . ARG A 1 207 ? 0.008 6.598 -1.697 1.00 40.69 207 ARG A CA 1
ATOM 1585 C C . ARG A 1 207 ? 0.317 7.483 -2.902 1.00 40.69 207 ARG A C 1
ATOM 1587 O O . ARG A 1 207 ? -0.557 7.667 -3.740 1.00 40.69 207 ARG A O 1
ATOM 1594 N N . SER A 1 208 ? 1.550 7.987 -3.037 1.00 33.59 208 SER A N 1
ATOM 1595 C CA . SER A 1 208 ? 1.887 8.846 -4.188 1.00 33.59 208 SER A CA 1
ATOM 1596 C C . SER A 1 208 ? 1.857 8.086 -5.523 1.00 33.59 208 SER A C 1
ATOM 1598 O O . SER A 1 208 ? 1.593 8.679 -6.565 1.00 33.59 208 SER A O 1
ATOM 1600 N N . LEU A 1 209 ? 2.054 6.763 -5.494 1.00 39.03 209 LEU A N 1
ATOM 1601 C CA . LEU A 1 209 ? 2.097 5.893 -6.672 1.00 39.03 209 LEU A CA 1
ATOM 1602 C C . LEU A 1 209 ? 0.723 5.461 -7.182 1.00 39.03 209 LEU A C 1
ATOM 1604 O O . LEU A 1 209 ? 0.490 5.545 -8.386 1.00 39.03 209 LEU A O 1
ATOM 1608 N N . ALA A 1 210 ? -0.184 5.022 -6.300 1.00 33.25 210 ALA A N 1
ATOM 1609 C CA . ALA A 1 210 ? -1.570 4.757 -6.703 1.00 33.25 210 ALA A CA 1
ATOM 1610 C C . ALA A 1 210 ? -2.200 6.042 -7.273 1.00 33.25 210 ALA A C 1
ATOM 1612 O O . ALA A 1 210 ? -2.862 6.023 -8.311 1.00 33.25 210 ALA A O 1
ATOM 1613 N N . GLY A 1 211 ? -1.831 7.182 -6.679 1.00 31.06 211 GLY A N 1
ATOM 1614 C CA . GLY A 1 211 ? -2.200 8.493 -7.171 1.00 31.06 211 GLY A CA 1
ATOM 1615 C C . GLY A 1 211 ? -1.634 8.884 -8.539 1.00 31.06 211 GLY A C 1
ATOM 1616 O O . GLY A 1 211 ? -2.359 9.351 -9.420 1.00 31.06 211 GLY A O 1
ATOM 1617 N N . ALA A 1 212 ? -0.342 8.635 -8.765 1.00 33.69 212 ALA A N 1
ATOM 1618 C CA . ALA A 1 212 ? 0.305 8.865 -10.057 1.00 33.69 212 ALA A CA 1
ATOM 1619 C C . ALA A 1 212 ? -0.246 7.953 -11.174 1.00 33.69 212 ALA A C 1
ATOM 1621 O O . ALA A 1 212 ? -0.305 8.368 -12.334 1.00 33.69 212 ALA A O 1
ATOM 1622 N N . GLN A 1 213 ? -0.681 6.733 -10.836 1.00 37.75 213 GLN A N 1
ATOM 1623 C CA . GLN A 1 213 ? -1.279 5.771 -11.772 1.00 37.75 213 GLN A CA 1
ATOM 1624 C C . GLN A 1 213 ? -2.682 6.193 -12.234 1.00 37.75 213 GLN A C 1
ATOM 1626 O O . GLN A 1 213 ? -3.001 6.061 -13.416 1.00 37.75 213 GLN A O 1
ATOM 1631 N N . ALA A 1 214 ? -3.491 6.767 -11.344 1.00 32.31 214 ALA A N 1
ATOM 1632 C CA . ALA A 1 214 ? -4.799 7.322 -11.685 1.00 32.31 214 ALA A CA 1
ATOM 1633 C C . ALA A 1 214 ? -4.712 8.682 -12.409 1.00 32.31 214 ALA A C 1
ATOM 1635 O O . ALA A 1 214 ? -5.467 8.940 -13.351 1.00 32.31 214 ALA A O 1
ATOM 1636 N N . GLY A 1 215 ? -3.742 9.531 -12.043 1.00 27.94 215 GLY A N 1
ATOM 1637 C CA . GLY A 1 215 ? -3.521 10.842 -12.668 1.00 27.94 215 GLY A CA 1
ATOM 1638 C C . GLY A 1 215 ? -3.132 10.789 -14.153 1.00 27.94 215 GLY A C 1
ATOM 1639 O O . GLY A 1 215 ? -3.422 11.718 -14.907 1.00 27.94 215 GLY A O 1
ATOM 1640 N N . GLN A 1 216 ? -2.549 9.683 -14.627 1.00 38.91 216 GLN A N 1
ATOM 1641 C CA . GLN A 1 216 ? -2.179 9.526 -16.042 1.00 38.91 216 GLN A CA 1
ATOM 1642 C C . GLN A 1 216 ? -3.365 9.250 -16.978 1.00 38.91 216 GLN A C 1
ATOM 1644 O O . GLN A 1 216 ? -3.189 9.278 -18.196 1.00 38.91 216 GLN A O 1
ATOM 1649 N N . SER A 1 217 ? -4.579 9.064 -16.445 1.00 31.64 217 SER A N 1
ATOM 1650 C CA . SER A 1 217 ? -5.785 8.941 -17.269 1.00 31.64 217 SER A CA 1
ATOM 1651 C C . SER A 1 217 ? -6.419 10.271 -17.684 1.00 31.64 217 SER A C 1
ATOM 1653 O O . SER A 1 217 ? -7.360 10.227 -18.471 1.00 31.64 217 SER A O 1
ATOM 1655 N N . ARG A 1 218 ? -5.942 11.452 -17.242 1.00 31.00 218 ARG A N 1
ATOM 1656 C CA . ARG A 1 218 ? -6.369 12.755 -17.806 1.00 31.00 218 ARG A CA 1
ATOM 1657 C C . ARG A 1 218 ? -5.599 13.946 -17.213 1.00 31.00 218 ARG A C 1
ATOM 1659 O O . ARG A 1 218 ? -5.796 14.280 -16.053 1.00 31.00 218 ARG A O 1
ATOM 1666 N N . ARG A 1 219 ? -4.913 14.669 -18.109 1.00 26.41 219 ARG A N 1
ATOM 1667 C CA . ARG A 1 219 ? -4.711 16.137 -18.191 1.00 26.41 219 ARG A CA 1
ATOM 1668 C C . ARG A 1 219 ? -3.263 16.632 -18.248 1.00 26.41 219 ARG A C 1
ATOM 1670 O O . ARG A 1 219 ? -2.387 16.291 -17.469 1.00 26.41 219 ARG A O 1
ATOM 1677 N N . THR A 1 220 ? -3.117 17.493 -19.243 1.00 25.12 220 THR A N 1
ATOM 1678 C CA . THR A 1 220 ? -2.045 18.394 -19.640 1.00 25.12 220 THR A CA 1
ATOM 1679 C C . THR A 1 220 ? -1.905 19.617 -18.722 1.00 25.12 220 THR A C 1
ATOM 1681 O O . THR A 1 220 ? -2.913 20.130 -18.243 1.00 25.12 220 THR A O 1
ATOM 1684 N N . ALA A 1 221 ? -0.675 20.148 -18.693 1.00 21.22 221 ALA A N 1
ATOM 1685 C CA . ALA A 1 221 ? -0.267 21.549 -18.492 1.00 21.22 221 ALA A CA 1
ATOM 1686 C C . ALA A 1 221 ? -0.036 22.114 -17.061 1.00 21.22 221 ALA A C 1
ATOM 1688 O O . ALA A 1 221 ? -0.970 22.456 -16.349 1.00 21.22 221 ALA A O 1
ATOM 1689 N N . ALA A 1 222 ? 1.264 22.365 -16.806 1.00 20.70 222 ALA A N 1
ATOM 1690 C CA . ALA A 1 222 ? 1.902 23.613 -16.328 1.00 20.70 222 ALA A CA 1
ATOM 1691 C C . ALA A 1 222 ? 2.213 23.862 -14.824 1.00 20.70 222 ALA A C 1
ATOM 1693 O O . ALA A 1 222 ? 1.317 24.079 -14.019 1.00 20.70 222 ALA A O 1
ATOM 1694 N N . GLY A 1 223 ? 3.531 24.014 -14.555 1.00 20.47 223 GLY A N 1
ATOM 1695 C CA . GLY A 1 223 ? 4.192 24.884 -13.549 1.00 20.47 223 GLY A CA 1
ATOM 1696 C C . GLY A 1 223 ? 4.280 24.337 -12.115 1.00 20.47 223 GLY A C 1
ATOM 1697 O O . GLY A 1 223 ? 3.267 23.976 -11.549 1.00 20.47 223 GLY A O 1
ATOM 1698 N N . GLY A 1 224 ? 5.407 24.247 -11.399 1.00 20.41 224 GLY A N 1
ATOM 1699 C CA . GLY A 1 224 ? 6.757 24.808 -11.508 1.00 20.41 224 GLY A CA 1
ATOM 1700 C C . GLY A 1 224 ? 7.229 25.190 -10.088 1.00 20.41 224 GLY A C 1
ATOM 1701 O O . GLY A 1 224 ? 6.495 25.885 -9.394 1.00 20.41 224 GLY A O 1
ATOM 1702 N N . GLY A 1 225 ? 8.423 24.764 -9.641 1.00 19.80 225 GLY A N 1
ATOM 1703 C CA . GLY A 1 225 ? 9.058 25.334 -8.433 1.00 19.80 225 GLY A CA 1
ATOM 1704 C C . GLY A 1 225 ? 9.948 24.406 -7.593 1.00 19.80 225 GLY A C 1
ATOM 1705 O O . GLY A 1 225 ? 9.484 23.789 -6.642 1.00 19.80 225 GLY A O 1
ATOM 1706 N N . TYR A 1 226 ? 11.246 24.380 -7.910 1.00 20.34 226 TYR A N 1
ATOM 1707 C CA . TYR A 1 226 ? 12.349 23.838 -7.099 1.00 20.34 226 TYR A CA 1
ATOM 1708 C C . TYR A 1 226 ? 12.676 24.719 -5.875 1.00 20.34 226 TYR A C 1
ATOM 1710 O O . TYR A 1 226 ? 12.557 25.940 -5.966 1.00 20.34 226 TYR A O 1
ATOM 1718 N N . ARG A 1 227 ? 13.292 24.134 -4.831 1.00 21.33 227 ARG A N 1
ATOM 1719 C CA . ARG A 1 227 ? 14.605 24.583 -4.302 1.00 21.33 227 ARG A CA 1
ATOM 1720 C C . ARG A 1 227 ? 15.221 23.570 -3.327 1.00 21.33 227 ARG A C 1
ATOM 1722 O O . ARG A 1 227 ? 14.575 23.109 -2.394 1.00 21.33 227 ARG A O 1
ATOM 1729 N N . ALA A 1 228 ? 16.482 23.245 -3.597 1.00 23.22 228 ALA A N 1
ATOM 1730 C CA . ALA A 1 228 ? 17.361 22.369 -2.833 1.00 23.22 228 ALA A CA 1
ATOM 1731 C C . ALA A 1 228 ? 18.148 23.149 -1.770 1.00 23.22 228 ALA A C 1
ATOM 1733 O O . ALA A 1 228 ? 18.417 24.331 -1.980 1.00 23.22 228 ALA A O 1
ATOM 1734 N N . ASP A 1 229 ? 18.629 22.467 -0.723 1.00 21.84 229 ASP A N 1
ATOM 1735 C CA . ASP A 1 229 ? 19.922 22.824 -0.134 1.00 21.84 229 ASP A CA 1
ATOM 1736 C C . ASP A 1 229 ? 20.658 21.649 0.539 1.00 21.84 229 ASP A C 1
ATOM 1738 O O . ASP A 1 229 ? 20.106 20.570 0.752 1.00 21.84 229 ASP A O 1
ATOM 1742 N N . ARG A 1 230 ? 21.959 21.876 0.735 1.00 22.67 230 ARG A N 1
ATOM 1743 C CA . ARG A 1 230 ? 23.094 20.938 0.672 1.00 22.67 230 ARG A CA 1
ATOM 1744 C C . ARG A 1 230 ? 23.584 20.339 2.003 1.00 22.67 230 ARG A C 1
ATOM 1746 O O . ARG A 1 230 ? 23.468 20.956 3.052 1.00 22.67 230 ARG A O 1
ATOM 1753 N N . GLY A 1 231 ? 24.367 19.255 1.856 1.00 21.58 231 GLY A N 1
ATOM 1754 C CA . GLY A 1 231 ? 25.561 18.925 2.671 1.00 21.58 231 GLY A CA 1
ATOM 1755 C C . GLY A 1 231 ? 25.364 17.795 3.693 1.00 21.58 231 GLY A C 1
ATOM 1756 O O . GLY A 1 231 ? 24.297 17.692 4.271 1.00 21.58 231 GLY A O 1
ATOM 1757 N N . VAL A 1 232 ? 26.290 16.881 4.009 1.00 22.17 232 VAL A N 1
ATOM 1758 C CA . VAL A 1 232 ? 27.687 16.554 3.648 1.00 22.17 232 VAL A CA 1
ATOM 1759 C C . VAL A 1 232 ? 27.873 15.050 3.985 1.00 22.17 232 VAL A C 1
ATOM 1761 O O . VAL A 1 232 ? 27.177 14.521 4.850 1.00 22.17 232 VAL A O 1
ATOM 1764 N N . ARG A 1 233 ? 28.770 14.341 3.279 1.00 25.06 233 ARG A N 1
ATOM 1765 C CA . ARG A 1 233 ? 29.058 12.893 3.439 1.00 25.06 233 ARG A CA 1
ATOM 1766 C C . ARG A 1 233 ? 29.856 12.582 4.720 1.00 25.06 233 ARG A C 1
ATOM 1768 O O . ARG A 1 233 ? 30.586 13.448 5.192 1.00 25.06 233 ARG A O 1
ATOM 1775 N N . PRO A 1 234 ? 29.809 11.326 5.202 1.00 29.59 234 PRO A N 1
ATOM 1776 C CA . PRO A 1 234 ? 30.987 10.478 4.992 1.00 29.59 234 PRO A CA 1
ATOM 1777 C C . PRO A 1 234 ? 30.673 9.043 4.524 1.00 29.59 234 PRO A C 1
ATOM 1779 O O . PRO A 1 234 ? 29.717 8.399 4.946 1.00 29.59 234 PRO A O 1
ATOM 1782 N N . ASP A 1 235 ? 31.514 8.611 3.589 1.00 22.44 235 ASP A N 1
ATOM 1783 C CA . ASP A 1 235 ? 32.066 7.286 3.300 1.00 22.44 235 ASP A CA 1
ATOM 1784 C C . ASP A 1 235 ? 31.293 5.997 3.635 1.00 22.44 235 ASP A C 1
ATOM 1786 O O . ASP A 1 235 ? 31.099 5.594 4.780 1.00 22.44 235 ASP A O 1
ATOM 1790 N N . GLY A 1 236 ? 31.055 5.229 2.562 1.00 29.03 236 GLY A N 1
ATOM 1791 C CA . GLY A 1 236 ? 31.540 3.851 2.566 1.00 29.03 236 GLY A CA 1
ATOM 1792 C C . GLY A 1 236 ? 30.536 2.709 2.464 1.00 29.03 236 GLY A C 1
ATOM 1793 O O . GLY A 1 236 ? 30.844 1.672 3.024 1.00 29.03 236 GLY A O 1
ATOM 1794 N N . TRP A 1 237 ? 29.404 2.794 1.743 1.00 21.30 237 TRP A N 1
ATOM 1795 C CA . TRP A 1 237 ? 28.566 1.593 1.508 1.00 21.30 237 TRP A CA 1
ATOM 1796 C C . TRP A 1 237 ? 27.916 1.535 0.112 1.00 21.30 237 TRP A C 1
ATOM 1798 O O . TRP A 1 237 ? 27.349 2.507 -0.379 1.00 21.30 237 TRP A O 1
ATOM 1808 N N . ARG A 1 238 ? 28.031 0.363 -0.538 1.00 22.55 238 ARG A N 1
ATOM 1809 C CA . ARG A 1 238 ? 27.593 0.052 -1.916 1.00 22.55 238 ARG A CA 1
ATOM 1810 C C . ARG A 1 238 ? 26.094 -0.282 -2.017 1.00 22.55 238 ARG A C 1
ATOM 1812 O O . ARG A 1 238 ? 25.546 -0.947 -1.142 1.00 22.55 238 ARG A O 1
ATOM 1819 N N . LEU A 1 239 ? 25.506 0.070 -3.169 1.00 23.41 239 LEU A N 1
ATOM 1820 C CA . LEU A 1 239 ? 24.254 -0.442 -3.761 1.00 23.41 239 LEU A CA 1
ATOM 1821 C C . LEU A 1 239 ? 23.885 -1.863 -3.320 1.00 23.41 239 LEU A C 1
ATOM 1823 O O . LEU A 1 239 ? 24.638 -2.810 -3.570 1.00 23.41 239 LEU A O 1
ATOM 1827 N N . THR A 1 240 ? 22.673 -2.056 -2.806 1.00 25.88 240 THR A N 1
ATOM 1828 C CA . THR A 1 240 ? 22.099 -3.400 -2.664 1.00 25.88 240 THR A CA 1
ATOM 1829 C C . THR A 1 240 ? 21.609 -3.903 -4.027 1.00 25.88 240 THR A C 1
ATOM 1831 O O . THR A 1 240 ? 20.465 -3.703 -4.406 1.00 25.88 240 THR A O 1
ATOM 1834 N N . LYS A 1 241 ? 22.504 -4.565 -4.776 1.00 38.16 241 LYS A N 1
ATOM 1835 C CA . LYS A 1 241 ? 22.210 -5.247 -6.053 1.00 38.16 241 LYS A CA 1
ATOM 1836 C C . LYS A 1 241 ? 21.315 -6.486 -5.849 1.00 38.16 241 LYS A C 1
ATOM 1838 O O . LYS A 1 241 ? 21.567 -7.261 -4.917 1.00 38.16 241 LYS A O 1
ATOM 1843 N N . GLY A 1 242 ? 20.355 -6.700 -6.756 1.00 44.94 242 GLY A N 1
ATOM 1844 C CA . GLY A 1 242 ? 19.765 -8.016 -7.039 1.00 44.94 242 GLY A CA 1
ATOM 1845 C C . GLY A 1 242 ? 20.836 -9.060 -7.384 1.00 44.94 242 GLY A C 1
ATOM 1846 O O . GLY A 1 242 ? 21.984 -8.719 -7.698 1.00 44.94 242 GLY A O 1
ATOM 1847 N N . THR A 1 243 ? 20.500 -10.344 -7.281 1.00 53.28 243 THR A N 1
ATOM 1848 C CA . THR A 1 243 ? 21.482 -11.424 -7.470 1.00 53.28 243 THR A CA 1
ATOM 1849 C C . THR A 1 243 ? 21.652 -11.717 -8.958 1.00 53.28 243 THR A C 1
ATOM 1851 O O . THR A 1 243 ? 20.686 -12.060 -9.629 1.00 53.28 243 THR A O 1
ATOM 1854 N N . ALA A 1 244 ? 22.874 -11.593 -9.483 1.00 58.16 244 ALA A N 1
ATOM 1855 C CA . ALA A 1 244 ? 23.164 -11.938 -10.876 1.00 58.16 244 ALA A CA 1
ATOM 1856 C C . ALA A 1 244 ? 22.956 -13.442 -11.132 1.00 58.16 244 ALA A C 1
ATOM 1858 O O . ALA A 1 244 ? 23.346 -14.278 -10.303 1.00 58.16 244 ALA A O 1
ATOM 1859 N N . LEU A 1 245 ? 22.359 -13.770 -12.278 1.00 42.75 245 LEU A N 1
ATOM 1860 C CA . LEU A 1 245 ? 22.103 -15.147 -12.701 1.00 42.75 245 LEU A CA 1
ATOM 1861 C C . LEU A 1 245 ? 23.176 -15.636 -13.681 1.00 42.75 245 LEU A C 1
ATOM 1863 O O . LEU A 1 245 ? 23.706 -14.864 -14.477 1.00 42.75 245 LEU A O 1
ATOM 1867 N N . SER A 1 246 ? 23.479 -16.933 -13.623 1.00 42.38 246 SER A N 1
ATOM 1868 C CA . SER A 1 246 ? 24.233 -17.666 -14.648 1.00 42.38 246 SER A CA 1
ATOM 1869 C C . SER A 1 246 ? 23.299 -18.641 -15.387 1.00 42.38 246 SER A C 1
ATOM 1871 O O . SER A 1 246 ? 22.238 -18.959 -14.842 1.00 42.38 246 SER A O 1
ATOM 1873 N N . PRO A 1 247 ? 23.675 -19.160 -16.576 1.00 36.47 247 PRO A N 1
ATOM 1874 C CA . PRO A 1 247 ? 22.804 -19.999 -17.412 1.00 36.47 247 PRO A CA 1
ATOM 1875 C C . PRO A 1 247 ? 22.190 -21.239 -16.740 1.00 36.47 247 PRO A C 1
ATOM 1877 O O . PRO A 1 247 ? 21.174 -21.730 -17.213 1.00 36.47 247 PRO A O 1
ATOM 1880 N N . ILE A 1 248 ? 22.767 -21.734 -15.636 1.00 49.69 248 ILE A N 1
ATOM 1881 C CA . ILE A 1 248 ? 22.267 -22.890 -14.869 1.00 49.69 248 ILE A CA 1
ATOM 1882 C C . ILE A 1 248 ? 22.083 -22.477 -13.399 1.00 49.69 248 ILE A C 1
ATOM 1884 O O . ILE A 1 248 ? 22.805 -22.915 -12.503 1.00 49.69 248 ILE A O 1
ATOM 1888 N N . SER A 1 249 ? 21.161 -21.547 -13.145 1.00 51.25 249 SER A N 1
ATOM 1889 C CA . SER A 1 249 ? 20.830 -21.083 -11.791 1.00 51.25 249 SER A CA 1
ATOM 1890 C C . SER A 1 249 ? 19.436 -21.547 -11.373 1.00 51.25 249 SER A C 1
ATOM 1892 O O . SER A 1 249 ? 18.451 -21.147 -11.982 1.00 51.25 249 SER A O 1
ATOM 1894 N N . LYS A 1 250 ? 19.338 -22.315 -10.281 1.00 44.56 250 LYS A N 1
ATOM 1895 C CA . LYS A 1 250 ? 18.074 -22.568 -9.575 1.00 44.56 250 LYS A CA 1
ATOM 1896 C C . LYS A 1 250 ? 17.909 -21.537 -8.465 1.00 44.56 250 LYS A C 1
ATOM 1898 O O . LYS A 1 250 ? 18.759 -21.464 -7.574 1.00 44.56 250 LYS A O 1
ATOM 1903 N N . VAL A 1 251 ? 16.825 -20.766 -8.502 1.00 50.56 251 VAL A N 1
ATOM 1904 C CA . VAL A 1 251 ? 16.487 -19.778 -7.469 1.00 50.56 251 VAL A CA 1
ATOM 1905 C C . VAL A 1 251 ? 15.234 -20.227 -6.738 1.00 50.56 251 VAL A C 1
ATOM 1907 O O . VAL A 1 251 ? 14.239 -20.565 -7.367 1.00 50.56 251 VAL A O 1
ATOM 1910 N N . LEU A 1 252 ? 15.289 -20.234 -5.408 1.00 44.72 252 LEU A N 1
ATOM 1911 C CA . LEU A 1 252 ? 14.137 -20.514 -4.554 1.00 44.72 252 LEU A CA 1
ATOM 1912 C C . LEU A 1 252 ? 13.982 -19.371 -3.556 1.00 44.72 252 LEU A C 1
ATOM 1914 O O . LEU A 1 252 ? 14.938 -19.055 -2.842 1.00 44.72 252 LEU A O 1
ATOM 1918 N N . ALA A 1 253 ? 12.789 -18.781 -3.495 1.00 49.62 253 ALA A N 1
ATOM 1919 C CA . ALA A 1 253 ? 12.412 -17.813 -2.473 1.00 49.62 253 ALA A CA 1
ATOM 1920 C C . ALA A 1 253 ? 11.324 -18.393 -1.566 1.00 49.62 253 ALA A C 1
ATOM 1922 O O . ALA A 1 253 ? 10.365 -18.992 -2.039 1.00 49.62 253 ALA A O 1
ATOM 1923 N N . GLN A 1 254 ? 11.485 -18.217 -0.258 1.00 45.00 254 GLN A N 1
ATOM 1924 C CA . GLN A 1 254 ? 10.514 -18.623 0.751 1.00 45.00 254 GLN A CA 1
ATOM 1925 C C . GLN A 1 254 ? 10.098 -17.401 1.565 1.00 45.00 254 GLN A C 1
ATOM 1927 O O . GLN A 1 254 ? 10.946 -16.739 2.173 1.00 45.00 254 GLN A O 1
ATOM 1932 N N . SER A 1 255 ? 8.794 -17.135 1.600 1.00 46.56 255 SER A N 1
ATOM 1933 C CA . SER A 1 255 ? 8.172 -16.201 2.535 1.00 46.56 255 SER A CA 1
ATOM 1934 C C . SER A 1 255 ? 7.662 -16.974 3.749 1.00 46.56 255 SER A C 1
ATOM 1936 O O . SER A 1 255 ? 6.859 -17.896 3.590 1.00 46.56 255 SER A O 1
ATOM 1938 N N . ARG A 1 256 ? 8.095 -16.618 4.964 1.00 46.47 256 ARG A N 1
ATOM 1939 C CA . ARG A 1 256 ? 7.497 -17.164 6.195 1.00 46.47 256 ARG A CA 1
ATOM 1940 C C . ARG A 1 256 ? 6.535 -16.152 6.796 1.00 46.47 256 ARG A C 1
ATOM 1942 O O . ARG A 1 256 ? 6.927 -15.028 7.106 1.00 46.47 256 ARG A O 1
ATOM 1949 N N . HIS A 1 257 ? 5.292 -16.581 6.978 1.00 48.72 257 HIS A N 1
ATOM 1950 C CA . HIS A 1 257 ? 4.298 -15.846 7.744 1.00 48.72 257 HIS A CA 1
ATOM 1951 C C . HIS A 1 257 ? 4.430 -16.195 9.234 1.00 48.72 257 HIS A C 1
ATOM 1953 O O . HIS A 1 257 ? 4.633 -17.357 9.585 1.00 48.72 257 HIS A O 1
ATOM 1959 N N . VAL A 1 258 ? 4.322 -15.188 10.101 1.00 35.62 258 VAL A N 1
ATOM 1960 C CA . VAL A 1 258 ? 4.117 -15.374 11.540 1.00 35.62 258 VAL A CA 1
ATOM 1961 C C . VAL A 1 258 ? 2.608 -15.338 11.755 1.00 35.62 258 VAL A C 1
ATOM 1963 O O . VAL A 1 258 ? 2.011 -14.267 11.733 1.00 35.62 258 VAL A O 1
ATOM 1966 N N . SER A 1 259 ? 1.984 -16.509 11.875 1.00 36.38 259 SER A N 1
ATOM 1967 C CA . SER A 1 259 ? 0.548 -16.621 12.131 1.00 36.38 259 SER A CA 1
ATOM 1968 C C . SER A 1 259 ? 0.244 -16.389 13.609 1.00 36.38 259 SER A C 1
ATOM 1970 O O . SER A 1 259 ? 0.771 -17.102 14.466 1.00 36.38 259 SER A O 1
ATOM 1972 N N . SER A 1 260 ? -0.663 -15.464 13.903 1.00 32.94 260 SER A N 1
ATOM 1973 C CA . SER A 1 260 ? -1.455 -15.491 15.138 1.00 32.94 260 SER A CA 1
ATOM 1974 C C . SER A 1 260 ? -2.469 -16.647 15.048 1.00 32.94 260 SER A C 1
ATOM 1976 O O . SER A 1 260 ? -2.956 -16.918 13.947 1.00 32.94 260 SER A O 1
ATOM 1978 N N . PRO A 1 261 ? -2.788 -17.365 16.141 1.00 29.08 261 PRO A N 1
ATOM 1979 C CA . PRO A 1 261 ? -3.699 -18.508 16.081 1.00 29.08 261 PRO A CA 1
ATOM 1980 C C . PRO A 1 261 ? -5.121 -18.077 15.667 1.00 29.08 261 PRO A C 1
ATOM 1982 O O . PRO A 1 261 ? -5.562 -17.002 16.074 1.00 29.08 261 PRO A O 1
ATOM 1985 N N . PRO A 1 262 ? -5.852 -18.899 14.889 1.00 34.59 262 PRO A N 1
ATOM 1986 C CA . PRO A 1 262 ? -7.234 -18.609 14.534 1.00 34.59 262 PRO A CA 1
ATOM 1987 C C . PRO A 1 262 ? -8.142 -18.833 15.750 1.00 34.59 262 PRO A C 1
ATOM 1989 O O . PRO A 1 262 ? -8.197 -19.935 16.305 1.00 34.59 262 PRO A O 1
ATOM 1992 N N . GLU A 1 263 ? -8.863 -17.793 16.164 1.00 37.56 263 GLU A N 1
ATOM 1993 C CA . GLU A 1 263 ? -10.000 -17.940 17.071 1.00 37.56 263 GLU A CA 1
ATOM 1994 C C . GLU A 1 263 ? -11.123 -18.696 16.351 1.00 37.56 263 GLU A C 1
ATOM 1996 O O . GLU A 1 263 ? -11.415 -18.458 15.180 1.00 37.56 263 GLU A O 1
ATOM 2001 N N . LYS A 1 264 ? -11.732 -19.660 17.047 1.00 36.50 264 LYS A N 1
ATOM 2002 C CA . LYS A 1 264 ? -12.898 -20.394 16.550 1.00 36.50 264 LYS A CA 1
ATOM 2003 C C . LYS A 1 264 ? -14.069 -19.417 16.423 1.00 36.50 264 LYS A C 1
ATOM 2005 O O . LYS A 1 264 ? -14.455 -18.822 17.427 1.00 36.50 264 LYS A O 1
ATOM 2010 N N . ASP A 1 265 ? -14.657 -19.319 15.232 1.00 37.69 265 ASP A N 1
ATOM 2011 C CA . ASP A 1 265 ? -15.877 -18.547 14.971 1.00 37.69 265 ASP A CA 1
ATOM 2012 C C . ASP A 1 265 ? -17.073 -19.139 15.736 1.00 37.69 265 ASP A C 1
ATOM 2014 O O . ASP A 1 265 ? -17.869 -19.929 15.227 1.00 37.69 265 ASP A O 1
ATOM 2018 N N . ILE A 1 266 ? -17.210 -18.742 16.997 1.00 45.53 266 ILE A N 1
ATOM 2019 C CA . ILE A 1 266 ? -18.510 -18.642 17.647 1.00 45.53 266 ILE A CA 1
ATOM 2020 C C . ILE A 1 266 ? -19.091 -17.331 17.124 1.00 45.53 266 ILE A C 1
ATOM 2022 O O . ILE A 1 266 ? -18.488 -16.279 17.332 1.00 45.53 266 ILE A O 1
ATOM 2026 N N . VAL A 1 267 ? -20.237 -17.374 16.436 1.00 45.50 267 VAL A N 1
ATOM 2027 C CA . VAL A 1 267 ? -20.947 -16.161 15.997 1.00 45.50 267 VAL A CA 1
ATOM 2028 C C . VAL A 1 267 ? -21.422 -15.408 17.243 1.00 45.50 267 VAL A C 1
ATOM 2030 O O . VAL A 1 267 ? -22.527 -15.596 17.744 1.00 45.50 267 VAL A O 1
ATOM 2033 N N . MET A 1 268 ? -20.532 -14.590 17.796 1.00 59.19 268 MET A N 1
ATOM 2034 C CA . MET A 1 268 ? -20.794 -13.706 18.919 1.00 59.19 268 MET A CA 1
ATOM 2035 C C . MET A 1 268 ? -21.588 -12.513 18.394 1.00 59.19 268 MET A C 1
ATOM 2037 O O . MET A 1 268 ? -21.173 -11.849 17.443 1.00 59.19 268 MET A O 1
ATOM 2041 N N . ARG A 1 269 ? -22.735 -12.224 19.016 1.00 81.44 269 ARG A N 1
ATOM 2042 C CA . ARG A 1 269 ? -23.506 -11.009 18.725 1.00 81.44 269 ARG A CA 1
ATOM 2043 C C . ARG A 1 269 ? -22.598 -9.790 18.920 1.00 81.44 269 ARG A C 1
ATOM 2045 O O . ARG A 1 269 ? -22.027 -9.617 20.000 1.00 81.44 269 ARG A O 1
ATOM 2052 N N . LYS A 1 270 ? -22.474 -8.957 17.882 1.00 91.12 270 LYS A N 1
ATOM 2053 C CA . LYS A 1 270 ? -21.713 -7.707 17.958 1.00 91.12 270 LYS A CA 1
ATOM 2054 C C . LYS A 1 270 ? -22.342 -6.775 18.991 1.00 91.12 270 LYS A C 1
ATOM 2056 O O . LYS A 1 270 ? -23.561 -6.736 19.155 1.00 91.12 270 LYS A O 1
ATOM 2061 N N . ARG A 1 271 ? -21.488 -6.050 19.703 1.00 95.62 271 ARG A N 1
ATOM 2062 C CA . ARG A 1 271 ? -21.875 -5.062 20.709 1.00 95.62 271 ARG A CA 1
ATOM 2063 C C . ARG A 1 271 ? -22.144 -3.734 20.024 1.00 95.62 271 ARG A C 1
ATOM 2065 O O . ARG A 1 271 ? -21.291 -3.266 19.268 1.00 95.62 271 ARG A O 1
ATOM 2072 N N . LYS A 1 272 ? -23.305 -3.136 20.275 1.00 97.50 272 LYS A N 1
ATOM 2073 C CA . LYS A 1 272 ? -23.673 -1.861 19.652 1.00 97.50 272 LYS A CA 1
ATOM 2074 C C . LYS A 1 272 ? -22.971 -0.709 20.350 1.00 97.50 272 LYS A C 1
ATOM 2076 O O . LYS A 1 272 ? -22.894 -0.683 21.580 1.00 97.50 272 LYS A O 1
ATOM 2081 N N . VAL A 1 273 ? -22.480 0.249 19.571 1.00 98.31 273 VAL A N 1
ATOM 2082 C CA . VAL A 1 273 ? -21.708 1.371 20.107 1.00 98.31 273 VAL A CA 1
ATOM 2083 C C . VAL A 1 273 ? -22.196 2.726 19.617 1.00 98.31 273 VAL A C 1
ATOM 2085 O O . VAL A 1 273 ? -22.568 2.883 18.453 1.00 98.31 273 VAL A O 1
ATOM 2088 N N . ALA A 1 274 ? -22.134 3.719 20.500 1.00 98.62 274 ALA A N 1
ATOM 2089 C CA . ALA A 1 274 ? -22.183 5.128 20.127 1.00 98.62 274 ALA A CA 1
ATOM 2090 C C . ALA A 1 274 ? -20.790 5.752 20.186 1.00 98.62 274 ALA A C 1
ATOM 2092 O O . ALA A 1 274 ? -19.946 5.353 20.988 1.00 98.62 274 ALA A O 1
ATOM 2093 N N . ILE A 1 275 ? -20.576 6.766 19.353 1.00 98.75 275 ILE A N 1
ATOM 2094 C CA . ILE A 1 275 ? -19.390 7.618 19.405 1.00 98.75 275 ILE A CA 1
ATOM 2095 C C . ILE A 1 275 ? -19.854 9.053 19.621 1.00 98.75 275 ILE A C 1
ATOM 2097 O O . ILE A 1 275 ? -20.608 9.586 18.805 1.00 98.75 275 ILE A O 1
ATOM 2101 N N . ILE A 1 276 ? -19.391 9.678 20.702 1.00 98.12 276 ILE A N 1
ATOM 2102 C CA . ILE A 1 276 ? -19.626 11.091 20.999 1.00 98.12 276 ILE A CA 1
ATOM 2103 C C . ILE A 1 276 ? -18.403 11.892 20.573 1.00 98.12 276 ILE A C 1
ATOM 2105 O O . ILE A 1 276 ? -17.297 11.637 21.027 1.00 98.12 276 ILE A O 1
ATOM 2109 N N . GLY A 1 277 ? -18.604 12.852 19.672 1.00 96.25 277 GLY A N 1
ATOM 2110 C CA . GLY A 1 277 ? -17.544 13.677 19.101 1.00 96.25 277 GLY A CA 1
ATOM 2111 C C . GLY A 1 277 ? -17.350 13.408 17.611 1.00 96.25 277 GLY A C 1
ATOM 2112 O O . GLY A 1 277 ? -16.613 12.514 17.206 1.00 96.25 277 GLY A O 1
ATOM 2113 N N . SER A 1 278 ? -17.949 14.252 16.767 1.00 94.81 278 SER A N 1
ATOM 2114 C CA . SER A 1 278 ? -17.870 14.177 15.299 1.00 94.81 278 SER A CA 1
ATOM 2115 C C . SER A 1 278 ? -16.588 14.746 14.681 1.00 94.81 278 SER A C 1
ATOM 2117 O O . SER A 1 278 ? -16.529 15.000 13.479 1.00 94.81 278 SER A O 1
ATOM 2119 N N . GLY A 1 279 ? -15.542 14.930 15.490 1.00 88.00 279 GLY A N 1
ATOM 2120 C CA . GLY A 1 279 ? -14.216 15.333 15.029 1.00 88.00 279 GLY A CA 1
ATOM 2121 C C . GLY A 1 279 ? -13.437 14.194 14.363 1.00 88.00 279 GLY A C 1
ATOM 2122 O O . GLY A 1 279 ? -13.959 13.106 14.110 1.00 88.00 279 GLY A O 1
ATOM 2123 N N . ASN A 1 280 ? -12.149 14.435 14.104 1.00 85.75 280 ASN A N 1
ATOM 2124 C CA . ASN A 1 280 ? -11.285 13.484 13.396 1.00 85.75 280 ASN A CA 1
ATOM 2125 C C . ASN A 1 280 ? -11.160 12.132 14.117 1.00 85.75 280 ASN A C 1
ATOM 2127 O O . ASN A 1 280 ? -11.252 11.104 13.457 1.00 85.75 280 ASN A O 1
ATOM 2131 N N . ILE A 1 281 ? -10.995 12.124 15.448 1.00 87.88 281 ILE A N 1
ATOM 2132 C CA . ILE A 1 281 ? -10.845 10.886 16.237 1.00 87.88 281 ILE A CA 1
ATOM 2133 C C . ILE A 1 281 ? -12.119 10.040 16.159 1.00 87.88 281 ILE A C 1
ATOM 2135 O O . ILE A 1 281 ? -12.057 8.875 15.776 1.00 87.88 281 ILE A O 1
ATOM 2139 N N . GLY A 1 282 ? -13.279 10.626 16.471 1.00 93.31 282 GLY A N 1
ATOM 2140 C CA . GLY A 1 282 ? -14.542 9.892 16.440 1.00 93.31 282 GLY A CA 1
ATOM 2141 C C . GLY A 1 282 ? -14.924 9.431 15.033 1.00 93.31 282 GLY A C 1
ATOM 2142 O O . GLY A 1 282 ? -15.373 8.302 14.858 1.00 93.31 282 GLY A O 1
ATOM 2143 N N . THR A 1 283 ? -14.678 10.254 14.010 1.00 92.81 283 THR A N 1
ATOM 2144 C CA . THR A 1 283 ? -14.934 9.879 12.609 1.00 92.81 283 THR A CA 1
ATOM 2145 C C . THR A 1 283 ? -14.021 8.738 12.153 1.00 92.81 283 THR A C 1
ATOM 2147 O O . THR A 1 283 ? -14.487 7.801 11.508 1.00 92.81 283 THR A O 1
ATOM 2150 N N . ASP A 1 284 ? -12.732 8.784 12.497 1.00 92.31 284 ASP A N 1
ATOM 2151 C CA . ASP A 1 284 ? -11.781 7.704 12.212 1.00 92.31 284 ASP A CA 1
ATOM 2152 C C . ASP A 1 284 ? -12.185 6.401 12.921 1.00 92.31 284 ASP A C 1
ATOM 2154 O O . ASP A 1 284 ? -12.214 5.338 12.298 1.00 92.31 284 ASP A O 1
ATOM 2158 N N . LEU A 1 285 ? -12.588 6.482 14.193 1.00 95.50 285 LEU A N 1
ATOM 2159 C CA . LEU A 1 285 ? -13.081 5.331 14.943 1.00 95.50 285 LEU A CA 1
ATOM 2160 C C . LEU A 1 285 ? -14.360 4.747 14.328 1.00 95.50 285 LEU A C 1
ATOM 2162 O O . LEU A 1 285 ? -14.428 3.538 14.118 1.00 95.50 285 LEU A O 1
ATOM 2166 N N . MET A 1 286 ? -15.339 5.582 13.971 1.00 97.56 286 MET A N 1
ATOM 2167 C CA . MET A 1 286 ? -16.567 5.155 13.289 1.00 97.56 286 MET A CA 1
ATOM 2168 C C . MET A 1 286 ? -16.238 4.382 12.008 1.00 97.56 286 MET A C 1
ATOM 2170 O O . MET A 1 286 ? -16.747 3.283 11.788 1.00 97.56 286 MET A O 1
ATOM 2174 N N . ILE A 1 287 ? -15.347 4.932 11.178 1.00 92.38 287 ILE A N 1
ATOM 2175 C CA . ILE A 1 287 ? -14.912 4.308 9.927 1.00 92.38 287 ILE A CA 1
ATOM 2176 C C . ILE A 1 287 ? -14.245 2.953 10.200 1.00 92.38 287 ILE A C 1
ATOM 2178 O O . ILE A 1 287 ? -14.537 1.980 9.504 1.00 92.38 287 ILE A O 1
ATOM 2182 N N . LYS A 1 288 ? -13.393 2.855 11.227 1.00 93.69 288 LYS A N 1
ATOM 2183 C CA . LYS A 1 288 ? -12.760 1.591 11.630 1.00 93.69 288 LYS A CA 1
ATOM 2184 C C . LYS A 1 288 ? -13.780 0.558 12.101 1.00 93.69 288 LYS A C 1
ATOM 2186 O O . LYS A 1 288 ? -13.659 -0.604 11.723 1.00 93.69 288 LYS A O 1
ATOM 2191 N N . ILE A 1 289 ? -14.795 0.955 12.868 1.00 95.00 289 ILE A N 1
ATOM 2192 C CA . ILE A 1 289 ? -15.844 0.039 13.336 1.00 95.00 289 ILE A CA 1
ATOM 2193 C C . ILE A 1 289 ? -16.698 -0.453 12.165 1.00 95.00 289 ILE A C 1
ATOM 2195 O O . ILE A 1 289 ? -16.889 -1.657 12.024 1.00 95.00 289 ILE A O 1
ATOM 2199 N N . LEU A 1 290 ? -17.140 0.439 11.276 1.00 88.12 290 LEU A N 1
ATOM 2200 C CA . LEU A 1 290 ? -17.923 0.062 10.094 1.00 88.12 290 LEU A CA 1
ATOM 2201 C C . LEU A 1 290 ? -17.161 -0.880 9.153 1.00 88.12 290 LEU A C 1
ATOM 2203 O O . LEU A 1 290 ? -17.760 -1.769 8.554 1.00 88.12 290 LEU A O 1
ATOM 2207 N N . ARG A 1 291 ? -15.843 -0.693 9.011 1.00 81.75 291 ARG A N 1
ATOM 2208 C CA . ARG A 1 291 ? -15.020 -1.445 8.049 1.00 81.75 291 ARG A CA 1
ATOM 2209 C C . ARG A 1 291 ? -14.388 -2.711 8.620 1.00 81.75 291 ARG A C 1
ATOM 2211 O O . ARG A 1 291 ? -14.158 -3.659 7.874 1.00 81.75 291 ARG A O 1
ATOM 2218 N N . HIS A 1 292 ? -14.070 -2.723 9.913 1.00 86.94 292 HIS A N 1
ATOM 2219 C CA . HIS A 1 292 ? -13.260 -3.770 10.546 1.00 86.94 292 HIS A CA 1
ATOM 2220 C C . HIS A 1 292 ? -13.852 -4.305 11.854 1.00 86.94 292 HIS A C 1
ATOM 2222 O O . HIS A 1 292 ? -13.253 -5.182 12.472 1.00 86.94 292 HIS A O 1
ATOM 2228 N N . GLY A 1 293 ? -15.005 -3.801 12.302 1.00 84.69 293 GLY A N 1
ATOM 2229 C CA . GLY A 1 293 ? -15.639 -4.227 13.545 1.00 84.69 293 GLY A CA 1
ATOM 2230 C C . GLY A 1 293 ? -16.006 -5.709 13.513 1.00 84.69 293 GLY A C 1
ATOM 2231 O O . GLY A 1 293 ? -17.016 -6.097 12.925 1.00 84.69 293 GLY A O 1
ATOM 2232 N N . GLN A 1 294 ? -15.197 -6.543 14.167 1.00 88.38 294 GLN A N 1
ATOM 2233 C CA . GLN A 1 294 ? -15.496 -7.962 14.381 1.00 88.38 294 GLN A CA 1
ATOM 2234 C C . GLN A 1 294 ? -16.464 -8.142 15.552 1.00 88.38 294 GLN A C 1
ATOM 2236 O O . GLN A 1 294 ? -17.434 -8.885 15.445 1.00 88.38 294 GLN A O 1
ATOM 2241 N N . HIS A 1 295 ? -16.247 -7.386 16.633 1.00 92.31 295 HIS A N 1
ATOM 2242 C CA . HIS A 1 295 ? -17.033 -7.473 17.869 1.00 92.31 295 HIS A CA 1
ATOM 2243 C C . HIS A 1 295 ? -17.921 -6.253 18.127 1.00 92.31 295 HIS A C 1
ATOM 2245 O O . HIS A 1 295 ? -18.752 -6.295 19.030 1.00 92.31 295 HIS A O 1
ATOM 2251 N N . LEU A 1 296 ? -17.742 -5.173 17.360 1.00 96.00 296 LEU A N 1
ATOM 2252 C CA . LEU A 1 296 ? -18.453 -3.907 17.529 1.00 96.00 296 LEU A CA 1
ATOM 2253 C C . LEU A 1 296 ? -19.332 -3.618 16.311 1.00 96.00 296 LEU A C 1
ATOM 2255 O O . LEU A 1 296 ? -18.933 -3.877 15.175 1.00 96.00 296 LEU A O 1
ATOM 2259 N N . GLU A 1 297 ? -20.504 -3.053 16.562 1.00 96.88 297 GLU A N 1
ATOM 2260 C CA . GLU A 1 297 ? -21.465 -2.588 15.567 1.00 96.88 297 GLU A CA 1
ATOM 2261 C C . GLU A 1 297 ? -21.746 -1.103 15.805 1.00 96.88 297 GLU A C 1
ATOM 2263 O O . GLU A 1 297 ? -22.108 -0.697 16.909 1.00 96.88 297 GLU A O 1
ATOM 2268 N N . MET A 1 298 ? -21.550 -0.280 14.776 1.00 97.94 298 MET A N 1
ATOM 2269 C CA . MET A 1 298 ? -21.761 1.162 14.871 1.00 97.94 298 MET A CA 1
ATOM 2270 C C . MET A 1 298 ? -23.261 1.478 14.902 1.00 97.94 298 MET A C 1
ATOM 2272 O O . MET A 1 298 ? -23.948 1.209 13.922 1.00 97.94 298 MET A O 1
ATOM 2276 N N . ALA A 1 299 ? -23.753 2.072 15.993 1.00 97.81 299 ALA A N 1
ATOM 2277 C CA . ALA A 1 299 ? -25.161 2.444 16.139 1.00 97.81 299 ALA A CA 1
ATOM 2278 C C . ALA A 1 299 ? -25.399 3.936 15.872 1.00 97.81 299 ALA A C 1
ATOM 2280 O O . ALA A 1 299 ? -26.168 4.279 14.978 1.00 97.81 299 ALA A O 1
ATOM 2281 N N . VAL A 1 300 ? -24.732 4.828 16.618 1.00 98.62 300 VAL A N 1
ATOM 2282 C CA . VAL A 1 300 ? -25.003 6.276 16.548 1.00 98.62 300 VAL A CA 1
ATOM 2283 C C . VAL A 1 300 ? -23.727 7.113 16.561 1.00 98.62 300 VAL A C 1
ATOM 2285 O O . VAL A 1 300 ? -22.881 6.957 17.443 1.00 98.62 300 VAL A O 1
ATOM 2288 N N . MET A 1 301 ? -23.616 8.048 15.617 1.00 98.56 301 MET A N 1
ATOM 2289 C CA . MET A 1 301 ? -22.605 9.105 15.628 1.00 98.56 301 MET A CA 1
ATOM 2290 C C . MET A 1 301 ? -23.195 10.397 16.204 1.00 98.56 301 MET A C 1
ATOM 2292 O O . MET A 1 301 ? -24.190 10.917 15.697 1.00 98.56 301 MET A O 1
ATOM 2296 N N . VAL A 1 302 ? -22.568 10.939 17.244 1.00 98.62 302 VAL A N 1
ATOM 2297 C CA . VAL A 1 302 ? -23.078 12.089 17.998 1.00 98.62 302 VAL A CA 1
ATOM 2298 C C . VAL A 1 302 ? -22.137 13.280 17.842 1.00 98.62 302 VAL A C 1
ATOM 2300 O O . VAL A 1 302 ? -20.921 13.168 18.011 1.00 98.62 302 VAL A O 1
ATOM 2303 N N . GLY A 1 303 ? -22.702 14.441 17.534 1.00 96.88 303 GLY A N 1
ATOM 2304 C CA . GLY A 1 303 ? -21.995 15.717 17.473 1.00 96.88 303 GLY A CA 1
ATOM 2305 C C . GLY A 1 303 ? -22.800 16.832 18.131 1.00 96.88 303 GLY A C 1
ATOM 2306 O O . GLY A 1 303 ? -23.868 16.590 18.687 1.00 96.88 303 GLY A O 1
ATOM 2307 N N . ILE A 1 304 ? -22.269 18.051 18.059 1.00 95.00 304 ILE A N 1
ATOM 2308 C CA . ILE A 1 304 ? -22.911 19.280 18.569 1.00 95.00 304 ILE A CA 1
ATOM 2309 C C . ILE A 1 304 ? -23.154 20.326 17.471 1.00 95.00 304 ILE A C 1
ATOM 2311 O O . ILE A 1 304 ? -23.709 21.387 17.728 1.00 95.00 304 ILE A O 1
ATOM 2315 N N . ASP A 1 305 ? -22.697 20.041 16.251 1.00 92.81 305 ASP A N 1
ATOM 2316 C CA . ASP A 1 305 ? -22.824 20.919 15.092 1.00 92.81 305 ASP A CA 1
ATOM 2317 C C . ASP A 1 305 ? -23.508 20.141 13.956 1.00 92.81 305 ASP A C 1
ATOM 2319 O O . ASP A 1 305 ? -22.928 19.164 13.462 1.00 92.81 305 ASP A O 1
ATOM 2323 N N . PRO A 1 306 ? -24.717 20.540 13.515 1.00 94.69 306 PRO A N 1
ATOM 2324 C CA . PRO A 1 306 ? -25.434 19.855 12.440 1.00 94.69 306 PRO A CA 1
ATOM 2325 C C . PRO A 1 306 ? -24.667 19.836 11.109 1.00 94.69 306 PRO A C 1
ATOM 2327 O O . PRO A 1 306 ? -24.873 18.915 10.307 1.00 94.69 306 PRO A O 1
ATOM 2330 N N . GLN A 1 307 ? -23.775 20.809 10.888 1.00 92.88 307 GLN A N 1
ATOM 2331 C CA . GLN A 1 307 ? -22.953 20.952 9.684 1.00 92.88 307 GLN A CA 1
ATOM 2332 C C . GLN A 1 307 ? -21.600 20.234 9.780 1.00 92.88 307 GLN A C 1
ATOM 2334 O O . GLN A 1 307 ? -20.817 20.268 8.831 1.00 92.88 307 GLN A O 1
ATOM 2339 N N . SER A 1 308 ? -21.330 19.534 10.885 1.00 92.25 308 SER A N 1
ATOM 2340 C CA . SER A 1 308 ? -20.086 18.791 11.068 1.00 92.25 308 SER A CA 1
ATOM 2341 C C . SER A 1 308 ? -19.854 17.767 9.949 1.00 92.25 308 SER A C 1
ATOM 2343 O O . SER A 1 308 ? -20.699 16.903 9.687 1.00 92.25 308 SER A O 1
ATOM 2345 N N . ASP A 1 309 ? -18.663 17.802 9.341 1.00 90.25 309 ASP A N 1
ATOM 2346 C CA . ASP A 1 309 ? -18.258 16.844 8.302 1.00 90.25 309 ASP A CA 1
ATOM 2347 C C . ASP A 1 309 ? -18.322 15.387 8.800 1.00 90.25 309 ASP A C 1
ATOM 2349 O O . ASP A 1 309 ? -18.758 14.498 8.069 1.00 90.25 309 ASP A O 1
ATOM 2353 N N . GLY A 1 310 ? -17.989 15.129 10.072 1.00 91.94 310 GLY A N 1
ATOM 2354 C CA . GLY A 1 310 ? -18.109 13.797 10.673 1.00 91.94 310 GLY A CA 1
ATOM 2355 C C . GLY A 1 310 ? -19.548 13.272 10.691 1.00 91.94 310 GLY A C 1
ATOM 2356 O O . GLY A 1 310 ? -19.787 12.120 10.326 1.00 91.94 310 GLY A O 1
ATOM 2357 N N . LEU A 1 311 ? -20.530 14.125 11.014 1.00 97.12 311 LEU A N 1
ATOM 2358 C CA . LEU A 1 311 ? -21.950 13.753 10.946 1.00 97.12 311 LEU A CA 1
ATOM 2359 C C . LEU A 1 311 ? -22.428 13.588 9.500 1.00 97.12 311 LEU A C 1
ATOM 2361 O O . LEU A 1 311 ? -23.182 12.663 9.197 1.00 97.12 311 LEU A O 1
ATOM 2365 N N . ALA A 1 312 ? -21.970 14.443 8.582 1.00 93.88 312 ALA A N 1
ATOM 2366 C CA . ALA A 1 312 ? -22.282 14.308 7.162 1.00 93.88 312 ALA A CA 1
ATOM 2367 C C . ALA A 1 312 ? -21.741 12.988 6.576 1.00 93.88 312 ALA A C 1
ATOM 2369 O O . ALA A 1 312 ? -22.415 12.337 5.774 1.00 93.88 312 ALA A O 1
ATOM 2370 N N . ARG A 1 313 ? -20.543 12.556 6.989 1.00 93.56 313 ARG A N 1
ATOM 2371 C CA . ARG A 1 313 ? -19.974 11.243 6.640 1.00 93.56 313 ARG A CA 1
ATOM 2372 C C . ARG A 1 313 ? -20.789 10.099 7.234 1.00 93.56 313 ARG A C 1
ATOM 2374 O O . ARG A 1 313 ? -21.146 9.194 6.489 1.00 93.56 313 ARG A O 1
ATOM 2381 N N . ALA A 1 314 ? -21.131 10.169 8.519 1.00 96.69 314 ALA A N 1
ATOM 2382 C CA . ALA A 1 314 ? -21.940 9.153 9.192 1.00 96.69 314 ALA A CA 1
ATOM 2383 C C . ALA A 1 314 ? -23.278 8.913 8.470 1.00 96.69 314 ALA A C 1
ATOM 2385 O O . ALA A 1 314 ? -23.590 7.774 8.120 1.00 96.69 314 ALA A O 1
ATOM 2386 N N . ARG A 1 315 ? -23.998 9.989 8.117 1.00 96.50 315 ARG A N 1
ATOM 2387 C CA . ARG A 1 315 ? -25.248 9.912 7.338 1.00 96.50 315 ARG A CA 1
ATOM 2388 C C . ARG A 1 315 ? -25.059 9.244 5.976 1.00 96.50 315 ARG A C 1
ATOM 2390 O O . ARG A 1 315 ? -25.838 8.369 5.613 1.00 96.50 315 ARG A O 1
ATOM 2397 N N . ARG A 1 316 ? -24.006 9.607 5.230 1.00 93.38 316 ARG A N 1
ATOM 2398 C CA . ARG A 1 316 ? -23.685 8.973 3.933 1.00 93.38 316 ARG A CA 1
ATOM 2399 C C . ARG A 1 316 ? -23.387 7.478 4.053 1.00 93.38 316 ARG A C 1
ATOM 2401 O O . ARG A 1 316 ? -23.575 6.751 3.085 1.00 93.38 316 ARG A O 1
ATOM 2408 N N . MET A 1 317 ? -22.917 7.034 5.216 1.00 93.00 317 MET A N 1
ATOM 2409 C CA . MET A 1 317 ? -22.591 5.636 5.504 1.00 93.00 317 MET A CA 1
ATOM 2410 C C . MET A 1 317 ? -23.749 4.871 6.166 1.00 93.00 317 MET A C 1
ATOM 2412 O O . MET A 1 317 ? -23.557 3.727 6.566 1.00 93.00 317 MET A O 1
ATOM 2416 N N . GLY A 1 318 ? -24.934 5.481 6.286 1.00 94.69 318 GLY A N 1
ATOM 2417 C CA . GLY A 1 318 ? -26.117 4.844 6.871 1.00 94.69 318 GLY A CA 1
ATOM 2418 C C . GLY A 1 318 ? -26.089 4.723 8.397 1.00 94.69 318 GLY A C 1
ATOM 2419 O O . GLY A 1 318 ? -26.855 3.941 8.950 1.00 94.69 318 GLY A O 1
ATOM 2420 N N . VAL A 1 319 ? -25.222 5.471 9.085 1.00 97.81 319 VAL A N 1
ATOM 2421 C CA . VAL A 1 319 ? -25.179 5.512 10.555 1.00 97.81 319 VAL A CA 1
ATOM 2422 C C . VAL A 1 319 ? -26.173 6.550 11.064 1.00 97.81 319 VAL A C 1
ATOM 2424 O O . VAL A 1 319 ? -26.227 7.664 10.537 1.00 97.81 319 VAL A O 1
ATOM 2427 N N . ALA A 1 320 ? -26.934 6.207 12.106 1.00 98.25 320 ALA A N 1
ATOM 2428 C CA . ALA A 1 320 ? -27.837 7.148 12.756 1.00 98.25 320 ALA A CA 1
ATOM 2429 C C . ALA A 1 320 ? -27.040 8.308 13.376 1.00 98.25 320 ALA A C 1
ATOM 2431 O O . ALA A 1 320 ? -25.945 8.116 13.912 1.00 98.25 320 ALA A O 1
ATOM 2432 N N . THR A 1 321 ? -27.562 9.532 13.292 1.00 98.50 321 THR A N 1
ATOM 2433 C CA . THR A 1 321 ? -26.835 10.720 13.761 1.00 98.50 321 THR A CA 1
ATOM 2434 C C . THR A 1 321 ? -27.701 11.648 14.578 1.00 98.50 321 THR A C 1
ATOM 2436 O O . THR A 1 321 ? -28.840 11.900 14.195 1.00 98.50 321 THR A O 1
ATOM 2439 N N . THR A 1 322 ? -27.108 12.278 15.588 1.00 98.31 322 THR A N 1
ATOM 2440 C CA . THR A 1 322 ? -27.679 13.451 16.259 1.00 98.31 322 THR A CA 1
ATOM 2441 C C . THR A 1 322 ? -26.625 14.547 16.409 1.00 98.31 322 THR A C 1
ATOM 2443 O O . THR A 1 322 ? -25.425 14.276 16.494 1.00 98.31 322 THR A O 1
ATOM 2446 N N . HIS A 1 323 ? -27.084 15.797 16.389 1.00 97.62 323 HIS A N 1
ATOM 2447 C CA . HIS A 1 323 ? -26.270 16.993 16.603 1.00 97.62 323 HIS A CA 1
ATOM 2448 C C . HIS A 1 323 ? -26.611 17.701 17.925 1.00 97.62 323 HIS A C 1
ATOM 2450 O O . HIS A 1 323 ? -26.107 18.786 18.184 1.00 97.62 323 HIS A O 1
ATOM 2456 N N . GLU A 1 324 ? -27.456 17.094 18.761 1.00 97.62 324 GLU A N 1
ATOM 2457 C CA . GLU A 1 324 ? -27.900 17.642 20.052 1.00 97.62 324 GLU A CA 1
ATOM 2458 C C . GLU A 1 324 ? -27.053 17.102 21.223 1.00 97.62 324 GLU A C 1
ATOM 2460 O O . GLU A 1 324 ? -27.488 17.049 22.376 1.00 97.62 324 GLU A O 1
ATOM 2465 N N . GLY A 1 325 ? -25.828 16.652 20.930 1.00 97.31 325 GLY A N 1
ATOM 2466 C CA . GLY A 1 325 ? -24.915 16.072 21.908 1.00 97.31 325 GLY A CA 1
ATOM 2467 C C . GLY A 1 325 ? -25.455 14.806 22.580 1.00 97.31 325 GLY A C 1
ATOM 2468 O O . GLY A 1 325 ? -26.295 14.082 22.039 1.00 97.31 325 GLY A O 1
ATOM 2469 N N . VAL A 1 326 ? -24.951 14.530 23.786 1.00 97.50 326 VAL A N 1
ATOM 2470 C CA . VAL A 1 326 ? -25.357 13.365 24.589 1.00 97.50 326 VAL A CA 1
ATOM 2471 C C . VAL A 1 326 ? -26.851 13.385 24.934 1.00 97.50 326 VAL A C 1
ATOM 2473 O O . VAL A 1 326 ? -27.478 12.332 24.989 1.00 97.50 326 VAL A O 1
ATOM 2476 N N . GLY A 1 327 ? -27.442 14.576 25.093 1.00 97.62 327 GLY A N 1
ATOM 2477 C CA . GLY A 1 327 ? -28.876 14.747 25.329 1.00 97.62 327 GLY A CA 1
ATOM 2478 C C . GLY A 1 327 ? -29.710 14.167 24.191 1.00 97.62 327 GLY A C 1
ATOM 2479 O O . GLY A 1 327 ? -30.590 13.345 24.438 1.00 97.62 327 GLY A O 1
ATOM 2480 N N . GLY A 1 328 ? -29.364 14.517 22.949 1.00 97.31 328 GLY A N 1
ATOM 2481 C CA . GLY A 1 328 ? -29.993 13.943 21.763 1.00 97.31 328 GLY A CA 1
ATOM 2482 C C . GLY A 1 328 ? -29.814 12.433 21.674 1.00 97.31 328 GLY A C 1
ATOM 2483 O O . GLY A 1 328 ? -30.765 11.726 21.361 1.00 97.31 328 GLY A O 1
ATOM 2484 N N . LEU A 1 329 ? -28.619 11.921 21.997 1.00 98.19 329 LEU A N 1
ATOM 2485 C CA . LEU A 1 329 ? -28.357 10.479 21.975 1.00 98.19 329 LEU A CA 1
ATOM 2486 C C . LEU A 1 329 ? -29.326 9.723 22.887 1.00 98.19 329 LEU A C 1
ATOM 2488 O O . LEU A 1 329 ? -29.888 8.721 22.466 1.00 98.19 329 LEU A O 1
ATOM 2492 N N . MET A 1 330 ? -29.54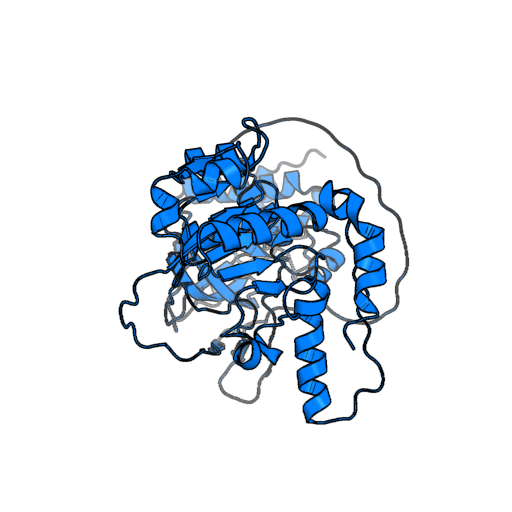2 10.203 24.112 1.00 97.69 330 MET A N 1
ATOM 2493 C CA . MET A 1 330 ? -30.405 9.530 25.090 1.00 97.69 330 MET A CA 1
ATOM 2494 C C . MET A 1 330 ? -31.889 9.517 24.693 1.00 97.69 330 MET A C 1
ATOM 2496 O O . MET A 1 330 ? -32.645 8.698 25.208 1.00 97.69 330 MET A O 1
ATOM 2500 N N . GLN A 1 331 ? -32.307 10.397 23.779 1.00 97.31 331 GLN A N 1
ATOM 2501 C CA . GLN A 1 331 ? -33.677 10.453 23.257 1.00 97.31 331 GLN A CA 1
ATOM 2502 C C . GLN A 1 331 ? -33.889 9.562 22.022 1.00 97.31 331 GLN A C 1
ATOM 2504 O O . GLN A 1 331 ? -35.026 9.348 21.603 1.00 97.31 331 GLN A O 1
ATOM 2509 N N . MET A 1 332 ? -32.813 9.038 21.430 1.00 97.75 332 MET A N 1
ATOM 2510 C CA . MET A 1 332 ? -32.882 8.163 20.262 1.00 97.75 332 MET A CA 1
ATOM 2511 C C . MET A 1 332 ? -33.307 6.744 20.652 1.00 97.75 332 MET A C 1
ATOM 2513 O O . MET A 1 332 ? -32.871 6.203 21.669 1.00 97.75 332 MET A O 1
ATOM 2517 N N . ALA A 1 333 ? -34.107 6.100 19.799 1.00 95.88 333 ALA A N 1
ATOM 2518 C CA . ALA A 1 333 ? -34.554 4.723 20.018 1.00 95.88 333 ALA A CA 1
ATOM 2519 C C . ALA A 1 333 ? -33.370 3.740 20.104 1.00 95.88 333 ALA A C 1
ATOM 2521 O O . ALA A 1 333 ? -33.396 2.775 20.865 1.00 95.88 333 ALA A O 1
ATOM 2522 N N . GLU A 1 334 ? -32.298 4.022 19.364 1.00 96.38 334 GLU A N 1
ATOM 2523 C CA . GLU A 1 334 ? -31.070 3.240 19.315 1.00 96.38 334 GLU A CA 1
ATOM 2524 C C . GLU A 1 334 ? -30.364 3.151 20.676 1.00 96.38 334 GLU A C 1
ATOM 2526 O O . GLU A 1 334 ? -29.700 2.148 20.943 1.00 96.38 334 GLU A O 1
ATOM 2531 N N . PHE A 1 335 ? -30.518 4.150 21.557 1.00 97.62 335 PHE A N 1
ATOM 2532 C CA . PHE A 1 335 ? -29.817 4.225 22.847 1.00 97.62 335 PHE A CA 1
ATOM 2533 C C . PHE A 1 335 ? -30.110 3.038 23.773 1.00 97.62 335 PHE A C 1
ATOM 2535 O O . PHE A 1 335 ? -29.224 2.561 24.499 1.00 97.62 335 PHE A O 1
ATOM 2542 N N . ALA A 1 336 ? -31.331 2.502 23.701 1.00 94.44 336 ALA A N 1
ATOM 2543 C CA . ALA A 1 336 ? -31.744 1.339 24.478 1.00 94.44 336 ALA A CA 1
ATOM 2544 C C . ALA A 1 336 ? -30.814 0.134 24.249 1.00 94.44 336 ALA A C 1
ATOM 2546 O O . ALA A 1 336 ? -30.450 -0.559 25.204 1.00 94.44 336 ALA A O 1
ATOM 2547 N N . ASP A 1 337 ? -30.320 -0.046 23.022 1.00 94.56 337 ASP A N 1
ATOM 2548 C CA . ASP A 1 337 ? -29.492 -1.192 22.650 1.00 94.56 337 ASP A CA 1
ATOM 2549 C C . ASP A 1 337 ? -27.978 -0.938 22.743 1.00 94.56 337 ASP A C 1
ATOM 2551 O O . ASP A 1 337 ? -27.198 -1.861 22.516 1.00 94.56 337 ASP A O 1
ATOM 2555 N N . ILE A 1 338 ? -27.529 0.285 23.047 1.00 97.75 338 ILE A N 1
ATOM 2556 C CA . ILE A 1 338 ? -26.095 0.620 23.060 1.00 97.75 338 ILE A CA 1
ATOM 2557 C C . ILE A 1 338 ? -25.393 -0.034 24.257 1.00 97.75 338 ILE A C 1
ATOM 2559 O O . ILE A 1 338 ? -25.762 0.197 25.409 1.00 97.75 338 ILE A O 1
ATOM 2563 N N . ASP A 1 339 ? -24.361 -0.834 23.989 1.00 96.44 339 ASP A N 1
ATOM 2564 C CA . ASP A 1 339 ? -23.533 -1.499 25.000 1.00 96.44 339 ASP A CA 1
ATOM 2565 C C . ASP A 1 339 ? -22.357 -0.619 25.459 1.00 96.44 339 ASP A C 1
ATOM 2567 O O . ASP A 1 339 ? -21.977 -0.652 26.633 1.00 96.44 339 ASP A O 1
ATOM 2571 N N . PHE A 1 340 ? -21.761 0.134 24.526 1.00 97.56 340 PHE A N 1
ATOM 2572 C CA . PHE A 1 340 ? -20.586 0.971 24.773 1.00 97.56 340 PHE A CA 1
ATOM 2573 C C . PHE A 1 340 ? -20.715 2.366 24.164 1.00 97.56 340 PHE A C 1
ATOM 2575 O O . PHE A 1 340 ? -21.266 2.539 23.078 1.00 97.56 340 PHE A O 1
ATOM 2582 N N . VAL A 1 341 ? -20.111 3.347 24.822 1.00 98.44 341 VAL A N 1
ATOM 2583 C CA . VAL A 1 341 ? -19.929 4.701 24.304 1.00 98.44 341 VAL A CA 1
ATOM 2584 C C . VAL A 1 341 ? -18.443 5.009 24.242 1.00 98.44 341 VAL A C 1
ATOM 2586 O O . VAL A 1 341 ? -17.746 4.879 25.241 1.00 98.44 341 VAL A O 1
ATOM 2589 N N . PHE A 1 342 ? -17.959 5.432 23.081 1.00 98.38 342 PHE A N 1
ATOM 2590 C CA . PHE A 1 342 ? -16.642 6.047 22.956 1.00 98.38 342 PHE A CA 1
ATOM 2591 C C . PHE A 1 342 ? -16.807 7.558 22.997 1.00 98.38 342 PHE A C 1
ATOM 2593 O O . PHE A 1 342 ? -17.516 8.117 22.159 1.00 98.38 342 PHE A O 1
ATOM 2600 N N . ASP A 1 343 ? -16.154 8.218 23.944 1.00 97.38 343 ASP A N 1
ATOM 2601 C CA . ASP A 1 343 ? -16.196 9.671 24.051 1.00 97.38 343 ASP A CA 1
ATOM 2602 C C . ASP A 1 343 ? -14.889 10.276 23.532 1.00 97.38 343 ASP A C 1
ATOM 2604 O O . ASP A 1 343 ? -13.828 10.122 24.126 1.00 97.38 343 ASP A O 1
ATOM 2608 N N . ALA A 1 344 ? -14.982 10.940 22.384 1.00 94.56 344 ALA A N 1
ATOM 2609 C CA . ALA A 1 344 ? -13.909 11.643 21.694 1.00 94.56 344 ALA A CA 1
ATOM 2610 C C . ALA A 1 344 ? -14.127 13.169 21.716 1.00 94.56 344 ALA A C 1
ATOM 2612 O O . ALA A 1 344 ? -13.802 13.860 20.743 1.00 94.56 344 ALA A O 1
ATOM 2613 N N . THR A 1 345 ? -14.740 13.692 22.781 1.00 92.25 345 THR A N 1
ATOM 2614 C CA . THR A 1 345 ? -14.954 15.132 22.983 1.00 92.25 345 THR A CA 1
ATOM 2615 C C . THR A 1 345 ? -13.769 15.790 23.713 1.00 92.25 345 THR A C 1
ATOM 2617 O O . THR A 1 345 ? -12.617 15.418 23.499 1.00 92.25 345 THR A O 1
ATOM 2620 N N . SER A 1 346 ? -14.016 16.830 24.514 1.00 87.50 346 SER A N 1
ATOM 2621 C CA . SER A 1 346 ? -13.023 17.442 25.404 1.00 87.50 346 SER A CA 1
ATOM 2622 C C . SER A 1 346 ? -13.174 16.892 26.822 1.00 87.50 346 SER A C 1
ATOM 2624 O O . SER A 1 346 ? -14.255 16.433 27.181 1.00 87.50 346 SER A O 1
ATOM 2626 N N . ALA A 1 347 ? -12.138 17.007 27.660 1.00 85.00 347 ALA A N 1
ATOM 2627 C CA . ALA A 1 347 ? -12.188 16.499 29.034 1.00 85.00 347 ALA A CA 1
ATOM 2628 C C . ALA A 1 347 ? -13.374 17.061 29.840 1.00 85.00 347 ALA A C 1
ATOM 2630 O O . ALA A 1 347 ? -14.146 16.323 30.450 1.00 85.00 347 ALA A O 1
ATOM 2631 N N . GLY A 1 348 ? -13.593 18.378 29.765 1.00 87.31 348 GLY A N 1
ATOM 2632 C CA . GLY A 1 348 ? -14.730 19.019 30.431 1.00 87.31 348 GLY A CA 1
ATOM 2633 C C . GLY A 1 348 ? -16.100 18.588 29.888 1.00 87.31 348 GLY A C 1
ATOM 2634 O O . GLY A 1 348 ? -17.080 18.589 30.634 1.00 87.31 348 GLY A O 1
ATOM 2635 N N . ALA A 1 349 ? -16.193 18.220 28.606 1.00 91.44 349 ALA A N 1
ATOM 2636 C CA . ALA A 1 349 ? -17.421 17.671 28.034 1.00 91.44 349 ALA A CA 1
ATOM 2637 C C . ALA A 1 349 ? -17.632 16.217 28.471 1.00 91.44 349 ALA A C 1
ATOM 2639 O O . ALA A 1 349 ? -18.752 15.863 28.835 1.00 91.44 349 ALA A O 1
ATOM 2640 N N . HIS A 1 350 ? -16.563 15.420 28.527 1.00 95.19 350 HIS A N 1
ATOM 2641 C CA . HIS A 1 350 ? -16.612 14.031 28.963 1.00 95.19 350 HIS A CA 1
ATOM 2642 C C . HIS A 1 350 ? -17.203 13.875 30.367 1.00 95.19 350 HIS A C 1
ATOM 2644 O O . HIS A 1 350 ? -18.099 13.060 30.560 1.00 95.19 350 HIS A O 1
ATOM 2650 N N . ILE A 1 351 ? -16.800 14.722 31.321 1.00 93.62 351 ILE A N 1
ATOM 2651 C CA . ILE A 1 351 ? -17.349 14.723 32.691 1.00 93.62 351 ILE A CA 1
ATOM 2652 C C . ILE A 1 351 ? -18.875 14.862 32.688 1.00 93.62 351 ILE A C 1
ATOM 2654 O O . ILE A 1 351 ? -19.579 14.145 33.398 1.00 93.62 351 ILE A O 1
ATOM 2658 N N . LYS A 1 352 ? -19.403 15.774 31.865 1.00 95.50 352 LYS A N 1
ATOM 2659 C CA . LYS A 1 352 ? -20.850 16.001 31.756 1.00 95.50 352 LYS A CA 1
ATOM 2660 C C . LYS A 1 352 ? -21.545 14.855 31.024 1.00 95.50 352 LYS A C 1
ATOM 2662 O O . LYS A 1 352 ? -22.638 14.458 31.419 1.00 95.50 352 LYS A O 1
ATOM 2667 N N . ASN A 1 353 ? -20.915 14.330 29.973 1.00 97.00 353 ASN A N 1
ATOM 2668 C CA . ASN A 1 353 ? -21.448 13.220 29.193 1.00 97.00 353 ASN A CA 1
ATOM 2669 C C . ASN A 1 353 ? -21.531 11.939 30.028 1.00 97.00 353 ASN A C 1
ATOM 2671 O O . ASN A 1 353 ? -22.585 11.315 30.037 1.00 97.00 353 ASN A O 1
ATOM 2675 N N . ASP A 1 354 ? -20.465 11.558 30.742 1.00 96.81 354 ASP A N 1
ATOM 2676 C CA . ASP A 1 354 ? -20.461 10.359 31.588 1.00 96.81 354 ASP A CA 1
ATOM 2677 C C . ASP A 1 354 ? -21.532 10.469 32.678 1.00 96.81 354 ASP A C 1
ATOM 2679 O O . ASP A 1 354 ? -22.351 9.562 32.797 1.00 96.81 354 ASP A O 1
ATOM 2683 N N . ALA A 1 355 ? -21.632 11.609 33.373 1.00 96.44 355 ALA A N 1
ATOM 2684 C CA . ALA A 1 355 ? -22.676 11.828 34.376 1.00 96.44 355 ALA A CA 1
ATOM 2685 C C . ALA A 1 355 ? -24.097 11.636 33.805 1.00 96.44 355 ALA A C 1
ATOM 2687 O O . ALA A 1 355 ? -24.894 10.890 34.374 1.00 96.44 355 ALA A O 1
ATOM 2688 N N . ALA A 1 356 ? -24.395 12.239 32.648 1.00 97.25 356 ALA A N 1
ATOM 2689 C CA . ALA A 1 356 ? -25.696 12.104 31.992 1.00 97.25 356 ALA A CA 1
ATOM 2690 C C . ALA A 1 356 ? -25.979 10.657 31.539 1.00 97.25 356 ALA A C 1
ATOM 2692 O O . ALA A 1 356 ? -27.073 10.129 31.740 1.00 97.25 356 ALA A O 1
ATOM 2693 N N . LEU A 1 357 ? -24.978 9.982 30.967 1.00 97.38 357 LEU A N 1
ATOM 2694 C CA . LEU A 1 357 ? -25.089 8.588 30.534 1.00 97.38 357 LEU A CA 1
ATOM 2695 C C . LEU A 1 357 ? -25.306 7.636 31.716 1.00 97.38 357 LEU A C 1
ATOM 2697 O O . LEU A 1 357 ? -26.066 6.677 31.586 1.00 97.38 357 LEU A O 1
ATOM 2701 N N . ARG A 1 358 ? -24.669 7.895 32.864 1.00 95.06 358 ARG A N 1
ATOM 2702 C CA . ARG A 1 358 ? -24.850 7.118 34.099 1.00 95.06 358 ARG A CA 1
ATOM 2703 C C . ARG A 1 358 ? -26.244 7.271 34.670 1.00 95.06 358 ARG A C 1
ATOM 2705 O O . ARG A 1 358 ? -26.810 6.275 35.110 1.00 95.06 358 ARG A O 1
ATOM 2712 N N . GLU A 1 359 ? -26.790 8.482 34.639 1.00 96.12 359 GLU A N 1
ATOM 2713 C CA . GLU A 1 359 ? -28.160 8.746 35.073 1.00 96.12 359 GLU A CA 1
ATOM 2714 C C . GLU A 1 359 ? -29.172 8.010 34.184 1.00 96.12 359 GLU A C 1
ATOM 2716 O O . GLU A 1 359 ? -30.054 7.317 34.688 1.00 96.12 359 GLU A O 1
ATOM 2721 N N . ALA A 1 360 ? -29.003 8.079 32.860 1.00 95.88 360 ALA A N 1
ATOM 2722 C CA . ALA A 1 360 ? -29.929 7.452 31.919 1.00 95.88 360 ALA A CA 1
ATOM 2723 C C . ALA A 1 360 ? -29.776 5.923 31.815 1.00 95.88 360 ALA A C 1
ATOM 2725 O O . ALA A 1 360 ? -30.757 5.208 31.606 1.00 95.88 360 ALA A O 1
ATOM 2726 N N . LYS A 1 361 ? -28.550 5.398 31.924 1.00 96.75 361 LYS A N 1
ATOM 2727 C CA . LYS A 1 361 ? -28.243 3.967 31.781 1.00 96.75 361 LYS A CA 1
ATOM 2728 C C . LYS A 1 361 ? -27.047 3.581 32.666 1.00 96.75 361 LYS A C 1
ATOM 2730 O O . LYS A 1 361 ? -25.931 3.465 32.159 1.00 96.75 361 LYS A O 1
ATOM 2735 N N . PRO A 1 362 ? -27.255 3.278 33.964 1.00 93.44 362 PRO A N 1
ATOM 2736 C CA . PRO A 1 362 ? -26.165 3.040 34.924 1.00 93.44 362 PRO A CA 1
ATOM 2737 C C . PRO A 1 362 ? -25.128 1.990 34.490 1.00 93.44 362 PRO A C 1
ATOM 2739 O O . PRO A 1 362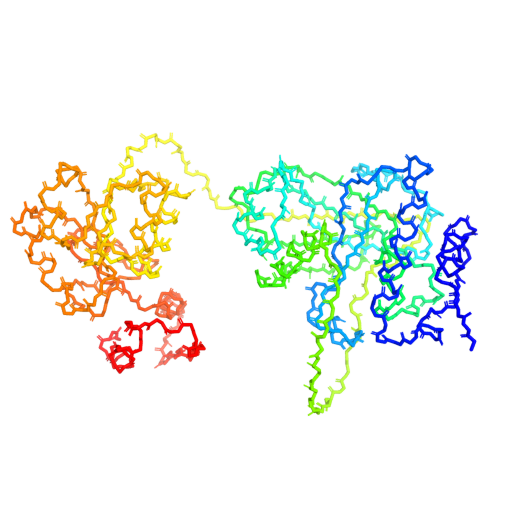 ? -23.937 2.125 34.777 1.00 93.44 362 PRO A O 1
ATOM 2742 N N . GLY A 1 363 ? -25.570 0.957 33.761 1.00 93.38 363 GLY A N 1
ATOM 2743 C CA . GLY A 1 363 ? -24.724 -0.131 33.261 1.00 93.38 363 GLY A CA 1
ATOM 2744 C C . GLY A 1 363 ? -23.995 0.140 31.939 1.00 93.38 363 GLY A C 1
ATOM 2745 O O . GLY A 1 363 ? -23.323 -0.761 31.438 1.00 93.38 363 GLY A O 1
ATOM 2746 N N . ILE A 1 364 ? -24.131 1.328 31.339 1.00 96.06 364 ILE A N 1
ATOM 2747 C CA . ILE A 1 364 ? -23.451 1.652 30.080 1.00 96.06 364 ILE A CA 1
ATOM 2748 C C . ILE A 1 364 ? -21.936 1.699 30.286 1.00 96.06 364 ILE A C 1
ATOM 2750 O O . ILE A 1 364 ? -21.452 2.208 31.297 1.00 96.06 364 ILE A O 1
ATOM 2754 N N . ARG A 1 365 ? -21.162 1.148 29.351 1.00 96.62 365 ARG A N 1
ATOM 2755 C CA . ARG A 1 365 ? -19.698 1.199 29.437 1.00 96.62 365 ARG A CA 1
ATOM 2756 C C . ARG A 1 365 ? -19.158 2.336 28.596 1.00 96.62 365 ARG A C 1
ATOM 2758 O O . ARG A 1 365 ? -19.557 2.487 27.446 1.00 96.62 365 ARG A O 1
ATOM 2765 N N . VAL A 1 366 ? -18.250 3.117 29.161 1.00 97.75 366 VAL A N 1
ATOM 2766 C CA . VAL A 1 366 ? -17.721 4.322 28.532 1.00 97.75 366 VAL A CA 1
ATOM 2767 C C . VAL A 1 366 ? -16.214 4.179 28.359 1.00 97.75 366 VAL A C 1
ATOM 2769 O O . VAL A 1 366 ? -15.499 3.821 29.291 1.00 97.75 366 VAL A O 1
ATOM 2772 N N . ILE A 1 367 ? -15.744 4.408 27.140 1.00 97.25 367 ILE A N 1
ATOM 2773 C CA . ILE A 1 367 ? -14.328 4.459 26.799 1.00 97.25 367 ILE A CA 1
ATOM 2774 C C . ILE A 1 367 ? -13.984 5.929 26.591 1.00 97.25 367 ILE A C 1
ATOM 2776 O O . ILE A 1 367 ? -14.380 6.524 25.585 1.00 97.25 367 ILE A O 1
ATOM 2780 N N . ASP A 1 368 ? -13.278 6.504 27.555 1.00 95.19 368 ASP A N 1
ATOM 2781 C CA . ASP A 1 368 ? -12.828 7.887 27.514 1.00 95.19 368 ASP A CA 1
ATOM 2782 C C . ASP A 1 368 ? -11.576 7.992 26.631 1.00 95.19 368 ASP A C 1
ATOM 2784 O O . ASP A 1 368 ? -10.559 7.336 26.878 1.00 95.19 368 ASP A O 1
ATOM 2788 N N . LEU A 1 369 ? -11.672 8.774 25.553 1.00 92.50 369 LEU A N 1
ATOM 2789 C CA . LEU A 1 369 ? -10.571 9.084 24.633 1.00 92.50 369 LEU A CA 1
ATOM 2790 C C . LEU A 1 369 ? -10.025 10.505 24.863 1.00 92.50 369 LEU A C 1
ATOM 2792 O O . LEU A 1 369 ? -9.332 11.052 24.000 1.00 92.50 369 LEU A O 1
ATOM 2796 N N . THR A 1 370 ? -10.365 11.107 26.002 1.00 86.12 370 THR A N 1
ATOM 2797 C CA . THR A 1 370 ? -9.997 12.455 26.439 1.00 86.12 370 THR A CA 1
ATOM 2798 C C . THR A 1 370 ? -9.021 12.392 27.633 1.00 86.12 370 THR A C 1
ATOM 2800 O O . THR A 1 370 ? -8.738 11.307 28.144 1.00 86.12 370 THR A O 1
ATOM 2803 N N . PRO A 1 371 ? -8.449 13.528 28.079 1.00 78.06 371 PRO A N 1
ATOM 2804 C CA . PRO A 1 371 ? -7.606 13.561 29.275 1.00 78.06 371 PRO A CA 1
ATOM 2805 C C . PRO A 1 371 ? -8.391 13.724 30.596 1.00 78.06 371 PRO A C 1
ATOM 2807 O O . PRO A 1 371 ? -7.790 14.090 31.598 1.00 78.06 371 PRO A O 1
ATOM 2810 N N . ALA A 1 372 ? -9.712 13.488 30.638 1.00 82.81 372 ALA A N 1
ATOM 2811 C CA . ALA A 1 372 ? -10.514 13.733 31.847 1.00 82.81 372 ALA A CA 1
ATOM 2812 C C . ALA A 1 372 ? -10.176 12.813 33.032 1.00 82.81 372 ALA A C 1
ATOM 2814 O O . ALA A 1 372 ? -10.409 13.204 34.175 1.00 82.81 372 ALA A O 1
ATOM 2815 N N . ALA A 1 373 ? -9.652 11.610 32.774 1.00 84.50 373 ALA A N 1
ATOM 2816 C CA . ALA A 1 373 ? -9.150 10.682 33.789 1.00 84.50 373 ALA A CA 1
ATOM 2817 C C . ALA A 1 373 ? -10.171 10.318 34.888 1.00 84.50 373 ALA A C 1
ATOM 2819 O O . ALA A 1 373 ? -9.810 10.147 36.052 1.00 84.50 373 ALA A O 1
ATOM 2820 N N . ILE A 1 374 ? -11.453 10.173 34.522 1.00 88.06 374 ILE A N 1
ATOM 2821 C CA . ILE A 1 374 ? -12.523 9.749 35.449 1.00 88.06 374 ILE A CA 1
ATOM 2822 C C . ILE A 1 374 ? -12.345 8.276 35.834 1.00 88.06 374 ILE A C 1
ATOM 2824 O O . ILE A 1 374 ? -12.413 7.906 37.007 1.00 88.06 374 ILE A O 1
ATOM 2828 N N . GLY A 1 375 ? -12.159 7.426 34.822 1.00 89.56 375 GLY A N 1
ATOM 2829 C CA . GLY A 1 375 ? -11.872 6.007 34.986 1.00 89.56 375 GLY A CA 1
ATOM 2830 C C . GLY A 1 375 ? -10.372 5.728 35.125 1.00 89.56 375 GLY A C 1
ATOM 2831 O O . GLY A 1 375 ? -9.542 6.574 34.788 1.00 89.56 375 GLY A O 1
ATOM 2832 N N . PRO A 1 376 ? -9.987 4.517 35.564 1.00 93.31 376 PRO A N 1
ATOM 2833 C CA . PRO A 1 376 ? -8.585 4.121 35.594 1.00 93.31 376 PRO A CA 1
ATOM 2834 C C . PRO A 1 376 ? -7.962 4.142 34.193 1.00 93.31 376 PRO A C 1
ATOM 2836 O O . PRO A 1 376 ? -8.605 3.786 33.198 1.00 93.31 376 PRO A O 1
ATOM 2839 N N . TYR A 1 377 ? -6.677 4.502 34.127 1.00 92.75 377 TYR A N 1
ATOM 2840 C CA . TYR A 1 377 ? -5.911 4.466 32.886 1.00 92.75 377 TYR A CA 1
ATOM 2841 C C . TYR A 1 377 ? -5.793 3.041 32.338 1.00 92.75 377 TYR A C 1
ATOM 2843 O O . TYR A 1 377 ? -5.368 2.113 33.034 1.00 92.75 377 TYR A O 1
ATOM 2851 N N . CYS A 1 378 ? -6.122 2.871 31.059 1.00 93.44 378 CYS A N 1
ATOM 2852 C CA . CYS A 1 378 ? -6.092 1.584 30.383 1.00 93.44 378 CYS A CA 1
ATOM 2853 C C . CYS A 1 378 ? -5.116 1.573 29.198 1.00 93.44 378 CYS A C 1
ATOM 2855 O O . CYS A 1 378 ? -5.253 2.308 28.214 1.00 93.44 378 CYS A O 1
ATOM 2857 N N . VAL A 1 379 ? -4.149 0.658 29.280 1.00 93.31 379 VAL A N 1
ATOM 2858 C CA . VAL A 1 379 ? -3.306 0.207 28.170 1.00 93.31 379 VAL A CA 1
ATOM 2859 C C . VAL A 1 379 ? -3.652 -1.263 27.959 1.00 93.31 379 VAL A C 1
ATOM 2861 O O . VAL A 1 379 ? -3.181 -2.105 28.730 1.00 93.31 379 VAL A O 1
ATOM 2864 N N . PRO A 1 380 ? -4.489 -1.614 26.963 1.00 92.25 380 PRO A N 1
ATOM 2865 C CA . PRO A 1 380 ? -5.128 -2.927 26.919 1.00 92.25 380 PRO A CA 1
ATOM 2866 C C . PRO A 1 380 ? -4.158 -4.114 26.986 1.00 92.25 380 PRO A C 1
ATOM 2868 O O . PRO A 1 380 ? -4.402 -5.091 27.689 1.00 92.25 380 PRO A O 1
ATOM 2871 N N . VAL A 1 381 ? -3.009 -4.007 26.317 1.00 90.94 381 VAL A N 1
ATOM 2872 C CA . VAL A 1 381 ? -1.985 -5.066 26.302 1.00 90.94 381 VAL A CA 1
ATOM 2873 C C . VAL A 1 381 ? -1.226 -5.218 27.628 1.00 90.94 381 VAL A C 1
ATOM 2875 O O . VAL A 1 381 ? -0.502 -6.194 27.805 1.00 90.94 381 VAL A O 1
ATOM 2878 N N . VAL A 1 382 ? -1.383 -4.275 28.560 1.00 91.19 382 VAL A N 1
ATOM 2879 C CA . VAL A 1 382 ? -0.729 -4.283 29.875 1.00 91.19 382 VAL A CA 1
ATOM 2880 C C . VAL A 1 382 ? -1.718 -4.596 30.993 1.00 91.19 382 VAL A C 1
ATOM 2882 O O . VAL A 1 382 ? -1.436 -5.471 31.808 1.00 91.19 382 VAL A O 1
ATOM 2885 N N . ASN A 1 383 ? -2.866 -3.911 31.044 1.00 92.75 383 ASN A N 1
ATOM 2886 C CA . ASN A 1 383 ? -3.749 -3.934 32.215 1.00 92.75 383 ASN A CA 1
ATOM 2887 C C . ASN A 1 383 ? -5.248 -4.121 31.907 1.00 92.75 383 ASN A C 1
ATOM 2889 O O . ASN A 1 383 ? -6.076 -3.840 32.773 1.00 92.75 383 ASN A O 1
ATOM 2893 N N . LEU A 1 384 ? -5.633 -4.619 30.722 1.00 93.12 384 LEU A N 1
ATOM 2894 C CA . LEU A 1 384 ? -7.054 -4.817 30.382 1.00 93.12 384 LEU A CA 1
ATOM 2895 C C . LEU A 1 384 ? -7.794 -5.682 31.407 1.00 93.12 384 LEU A C 1
ATOM 2897 O O . LEU A 1 384 ? -8.881 -5.313 31.840 1.00 93.12 384 LEU A O 1
ATOM 2901 N N . ALA A 1 385 ? -7.203 -6.809 31.816 1.00 93.62 385 ALA A N 1
ATOM 2902 C CA . ALA A 1 385 ? -7.849 -7.769 32.711 1.00 93.62 385 ALA A CA 1
ATOM 2903 C C . ALA A 1 385 ? -8.291 -7.141 34.047 1.00 93.62 385 ALA A C 1
ATOM 2905 O O . ALA A 1 385 ? -9.352 -7.483 34.558 1.00 93.62 385 ALA A O 1
ATOM 2906 N N . ALA A 1 386 ? -7.521 -6.181 34.570 1.00 93.06 386 ALA A N 1
ATOM 2907 C CA . ALA A 1 386 ? -7.845 -5.468 35.806 1.00 93.06 386 ALA A CA 1
ATOM 2908 C C . ALA A 1 386 ? -9.008 -4.470 35.645 1.00 93.06 386 ALA A C 1
ATOM 2910 O O . ALA A 1 386 ? -9.626 -4.073 36.628 1.00 93.06 386 ALA A O 1
ATOM 2911 N N . ASN A 1 387 ? -9.318 -4.075 34.407 1.00 94.50 387 ASN A N 1
ATOM 2912 C CA . ASN A 1 387 ? -10.265 -3.008 34.094 1.00 94.50 387 ASN A CA 1
ATOM 2913 C C . ASN A 1 387 ? -11.567 -3.505 33.441 1.00 94.50 387 ASN A C 1
ATOM 2915 O O . ASN A 1 387 ? -12.448 -2.700 33.154 1.00 94.50 387 ASN A O 1
ATOM 2919 N N . LEU A 1 388 ? -11.741 -4.817 33.235 1.00 92.56 388 LEU A N 1
ATOM 2920 C CA . LEU A 1 388 ? -12.913 -5.384 32.543 1.00 92.56 388 LEU A CA 1
ATOM 2921 C C . LEU A 1 388 ? -14.264 -5.062 33.208 1.00 92.56 388 LEU A C 1
ATOM 2923 O O . LEU A 1 388 ? -15.292 -5.059 32.529 1.00 92.56 388 LEU A O 1
ATOM 2927 N N . HIS A 1 389 ? -14.261 -4.811 34.519 1.00 92.69 389 HIS A N 1
ATOM 2928 C CA . HIS A 1 389 ? -15.459 -4.517 35.312 1.00 92.69 389 HIS A CA 1
ATOM 2929 C C . HIS A 1 389 ? -15.734 -3.019 35.479 1.00 92.69 389 HIS A C 1
ATOM 2931 O O . HIS A 1 389 ? -16.739 -2.650 36.083 1.00 92.69 389 HIS A O 1
ATOM 2937 N N . GLN A 1 390 ? -14.851 -2.159 34.971 1.00 94.00 390 GLN A N 1
ATOM 2938 C CA . GLN A 1 390 ? -14.989 -0.719 35.128 1.00 94.00 390 GLN A CA 1
ATOM 2939 C C . GLN A 1 390 ? -16.094 -0.189 34.216 1.00 94.00 390 GLN A C 1
ATOM 2941 O O . GLN A 1 390 ? -16.203 -0.565 33.046 1.00 94.00 390 GLN A O 1
ATOM 2946 N N . GLY A 1 391 ? -16.925 0.699 34.763 1.00 93.62 391 GLY A N 1
ATOM 2947 C CA . GLY A 1 391 ? -17.957 1.383 33.989 1.00 93.62 391 GLY A CA 1
ATOM 2948 C C . GLY A 1 391 ? -17.354 2.376 32.999 1.00 93.62 391 GLY A C 1
ATOM 2949 O O . GLY A 1 391 ? -17.880 2.525 31.897 1.00 93.62 391 GLY A O 1
ATOM 2950 N N . ASN A 1 392 ? -16.260 3.033 33.379 1.00 95.94 392 ASN A N 1
ATOM 2951 C CA . ASN A 1 392 ? -15.526 4.000 32.575 1.00 95.94 392 ASN A CA 1
ATOM 2952 C C . ASN A 1 392 ? -14.034 3.634 32.617 1.00 95.94 392 ASN A C 1
ATOM 2954 O O . ASN A 1 392 ? -13.526 3.296 33.686 1.00 95.94 392 ASN A O 1
ATOM 2958 N N . VAL A 1 393 ? -13.349 3.666 31.475 1.00 95.94 393 VAL A N 1
ATOM 2959 C CA . VAL A 1 393 ? -11.888 3.515 3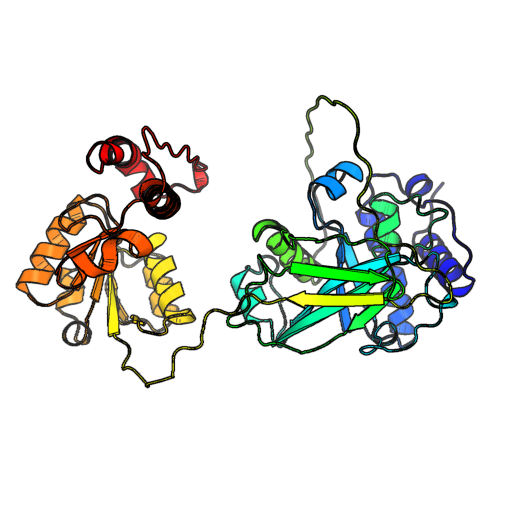1.399 1.00 95.94 393 VAL A CA 1
ATOM 2960 C C . VAL A 1 393 ? -11.283 4.656 30.599 1.00 95.94 393 VAL A C 1
ATOM 2962 O O . VAL A 1 393 ? -11.806 5.014 29.542 1.00 95.94 393 VAL A O 1
ATOM 2965 N N . ASN A 1 394 ? -10.147 5.171 31.068 1.00 93.88 394 ASN A N 1
ATOM 2966 C CA . ASN A 1 394 ? -9.443 6.262 30.411 1.00 93.88 394 ASN A CA 1
ATOM 2967 C C . ASN A 1 394 ? -8.332 5.727 29.513 1.00 93.88 394 ASN A C 1
ATOM 2969 O O . ASN A 1 394 ? -7.343 5.163 29.985 1.00 93.88 394 ASN A O 1
ATOM 2973 N N . MET A 1 395 ? -8.456 5.915 28.205 1.00 92.00 395 MET A N 1
ATOM 2974 C CA . MET A 1 395 ? -7.380 5.561 27.288 1.00 92.00 395 MET A CA 1
ATOM 2975 C C . MET A 1 395 ? -6.221 6.542 27.451 1.00 92.00 395 MET A C 1
ATOM 2977 O O . MET A 1 395 ? -6.408 7.752 27.499 1.00 92.00 395 MET A O 1
ATOM 2981 N N . VAL A 1 396 ? -4.995 6.026 27.525 1.00 85.38 396 VAL A N 1
ATOM 2982 C CA . VAL A 1 396 ? -3.809 6.895 27.534 1.00 85.38 396 VAL A CA 1
ATOM 2983 C C . VAL A 1 396 ? -3.521 7.447 26.136 1.00 85.38 396 VAL A C 1
ATOM 2985 O O . VAL A 1 396 ? -4.032 6.947 25.126 1.00 85.38 396 VAL A O 1
ATOM 2988 N N . THR A 1 397 ? -2.647 8.452 26.077 1.00 80.19 397 THR A N 1
ATOM 2989 C CA . THR A 1 397 ? -2.194 9.076 24.828 1.00 80.19 397 THR A CA 1
ATOM 2990 C C . THR A 1 397 ? -1.670 8.044 23.824 1.00 80.19 397 THR A C 1
ATOM 2992 O O . THR A 1 397 ? -1.194 6.967 24.188 1.00 80.19 397 THR A O 1
ATOM 2995 N N . CYS A 1 398 ? -1.696 8.374 22.529 1.00 78.12 398 CYS A N 1
ATOM 2996 C CA . CYS A 1 398 ? -1.152 7.493 21.490 1.00 78.12 398 CYS A CA 1
ATOM 2997 C C . CYS A 1 398 ? 0.332 7.143 21.721 1.00 78.12 398 CYS A C 1
ATOM 2999 O O . CYS A 1 398 ? 0.743 6.020 21.431 1.00 78.12 398 CYS A O 1
ATOM 3001 N N . GLY A 1 399 ? 1.110 8.071 22.292 1.00 75.75 399 GLY A N 1
ATOM 3002 C CA . GLY A 1 399 ? 2.477 7.818 22.743 1.00 75.75 399 GLY A CA 1
ATOM 3003 C C . GLY A 1 399 ? 2.530 6.814 23.895 1.00 75.75 399 GLY A C 1
ATOM 3004 O O . GLY A 1 399 ? 3.275 5.839 23.820 1.00 75.75 399 GLY A O 1
ATOM 3005 N N . GLY A 1 400 ? 1.678 6.984 24.910 1.00 81.00 400 GLY A N 1
ATOM 3006 C CA . GLY A 1 400 ? 1.539 6.031 26.014 1.00 81.00 400 GLY A CA 1
ATOM 3007 C C . GLY A 1 400 ? 1.166 4.625 25.534 1.00 81.00 400 GLY A C 1
ATOM 3008 O O . GLY A 1 400 ? 1.822 3.656 25.910 1.00 81.00 400 GLY A O 1
ATOM 3009 N N . GLN A 1 401 ? 0.195 4.503 24.621 1.00 84.12 401 GLN A N 1
ATOM 3010 C CA . GLN A 1 401 ? -0.214 3.210 24.051 1.00 84.12 401 GLN A CA 1
ATOM 3011 C C . GLN A 1 401 ? 0.912 2.514 23.269 1.00 84.12 401 GLN A C 1
ATOM 3013 O O . GLN A 1 401 ? 0.911 1.290 23.161 1.00 84.12 401 GLN A O 1
ATOM 3018 N N . ALA A 1 402 ? 1.870 3.266 22.719 1.00 79.75 402 ALA A N 1
ATOM 3019 C CA . ALA A 1 402 ? 3.012 2.710 21.997 1.00 79.75 402 ALA A CA 1
ATOM 3020 C C . ALA A 1 402 ? 4.186 2.347 22.924 1.00 79.75 402 ALA A C 1
ATOM 3022 O O . ALA A 1 402 ? 4.842 1.325 22.715 1.00 79.75 402 ALA A O 1
ATOM 3023 N N . THR A 1 403 ? 4.447 3.163 23.946 1.00 81.75 403 THR A N 1
ATOM 3024 C CA . THR A 1 403 ? 5.648 3.045 24.788 1.00 81.75 403 THR A CA 1
ATOM 3025 C C . THR A 1 403 ? 5.426 2.189 26.028 1.00 81.75 403 THR A C 1
ATOM 3027 O O . THR A 1 403 ? 6.268 1.346 26.339 1.00 81.75 403 THR A O 1
ATOM 3030 N N . ILE A 1 404 ? 4.289 2.336 26.715 1.00 87.19 404 ILE A N 1
ATOM 3031 C CA . ILE A 1 404 ? 4.002 1.609 27.963 1.00 87.19 404 ILE A CA 1
ATOM 3032 C C . ILE A 1 404 ? 4.072 0.083 27.779 1.00 87.19 404 ILE A C 1
ATOM 3034 O O . ILE A 1 404 ? 4.652 -0.573 28.643 1.00 87.19 404 ILE A O 1
ATOM 3038 N N . PRO A 1 405 ? 3.606 -0.525 26.666 1.00 91.81 405 PRO A N 1
ATOM 3039 C CA . PRO A 1 405 ? 3.783 -1.962 26.449 1.00 91.81 405 PRO A CA 1
ATOM 3040 C C . PRO A 1 405 ? 5.250 -2.402 26.401 1.00 91.81 405 PRO A C 1
ATOM 3042 O O . PRO A 1 405 ? 5.583 -3.492 26.864 1.00 91.81 405 PRO A O 1
ATOM 3045 N N . MET A 1 406 ? 6.134 -1.559 25.860 1.00 86.75 406 MET A N 1
ATOM 3046 C CA . MET A 1 406 ? 7.572 -1.833 25.812 1.00 86.75 406 MET A CA 1
ATOM 3047 C C . MET A 1 406 ? 8.197 -1.720 27.196 1.00 86.75 406 MET A C 1
ATOM 3049 O O . MET A 1 406 ? 8.911 -2.630 27.613 1.00 86.75 406 MET A O 1
ATOM 3053 N N . VAL A 1 407 ? 7.862 -0.666 27.941 1.00 87.25 407 VAL A N 1
ATOM 3054 C CA . VAL A 1 407 ? 8.315 -0.490 29.327 1.00 87.25 407 VAL A CA 1
ATOM 3055 C C . VAL A 1 407 ? 7.841 -1.651 30.204 1.00 87.25 407 VAL A C 1
ATOM 3057 O O . VAL A 1 407 ? 8.646 -2.248 30.914 1.00 87.25 407 VAL A O 1
ATOM 3060 N N . ALA A 1 408 ? 6.570 -2.046 30.085 1.00 88.69 408 ALA A N 1
ATOM 3061 C CA . ALA A 1 408 ? 5.981 -3.164 30.818 1.00 88.69 408 ALA A CA 1
ATOM 3062 C C . ALA A 1 408 ? 6.583 -4.530 30.447 1.00 88.69 408 ALA A C 1
ATOM 3064 O O . ALA A 1 408 ? 6.569 -5.451 31.261 1.00 88.69 408 ALA A O 1
ATOM 3065 N N . ALA A 1 409 ? 7.089 -4.701 29.222 1.00 90.44 409 ALA A N 1
ATOM 3066 C CA . ALA A 1 409 ? 7.794 -5.916 28.822 1.00 90.44 409 ALA A CA 1
ATOM 3067 C C . ALA A 1 409 ? 9.217 -5.958 29.403 1.00 90.44 409 ALA A C 1
ATOM 3069 O O . ALA A 1 409 ? 9.635 -6.993 29.920 1.00 90.44 409 ALA A O 1
ATOM 3070 N N . VAL A 1 410 ? 9.943 -4.835 29.365 1.00 85.25 410 VAL A N 1
ATOM 3071 C CA . VAL A 1 410 ? 11.301 -4.727 29.925 1.00 85.25 410 VAL A CA 1
ATOM 3072 C C . VAL A 1 410 ? 11.278 -4.851 31.451 1.00 85.25 410 VAL A C 1
ATOM 3074 O O . VAL A 1 410 ? 12.105 -5.572 32.008 1.00 85.25 410 VAL A O 1
ATOM 3077 N N . SER A 1 411 ? 10.301 -4.236 32.126 1.00 90.81 411 SER A N 1
ATOM 3078 C CA . SER A 1 411 ? 10.182 -4.255 33.592 1.00 90.81 411 SER A CA 1
ATOM 3079 C C . SER A 1 411 ? 9.982 -5.653 34.184 1.00 90.81 411 SER A C 1
ATOM 3081 O O . SER A 1 411 ? 10.322 -5.888 35.342 1.00 90.81 411 SER A O 1
ATOM 3083 N N . ARG A 1 412 ? 9.487 -6.610 33.386 1.00 89.44 412 ARG A N 1
ATOM 3084 C CA . ARG A 1 412 ? 9.353 -8.021 33.790 1.00 89.44 412 ARG A CA 1
ATOM 3085 C C . ARG A 1 412 ? 10.689 -8.750 33.910 1.00 89.44 412 ARG A C 1
ATOM 3087 O O . ARG A 1 412 ? 10.737 -9.782 34.572 1.00 89.44 412 ARG A O 1
ATOM 3094 N N . VAL A 1 413 ? 11.744 -8.261 33.257 1.00 91.00 413 VAL A N 1
ATOM 3095 C CA . VAL A 1 413 ? 13.058 -8.931 33.211 1.00 91.00 413 VAL A CA 1
ATOM 3096 C C . VAL A 1 413 ? 14.201 -8.079 33.757 1.00 91.00 413 VAL A C 1
ATOM 3098 O O . VAL A 1 413 ? 15.243 -8.621 34.114 1.00 91.00 413 VAL A O 1
ATOM 3101 N N . ALA A 1 414 ? 14.026 -6.761 33.838 1.00 88.44 414 ALA A N 1
ATOM 3102 C CA . ALA A 1 414 ? 15.022 -5.839 34.361 1.00 88.44 414 ALA A CA 1
ATOM 3103 C C . ALA A 1 414 ? 14.348 -4.655 35.057 1.00 88.44 414 ALA A C 1
ATOM 3105 O O . ALA A 1 414 ? 13.286 -4.197 34.647 1.00 88.44 414 ALA A O 1
ATOM 3106 N N . LYS A 1 415 ? 14.993 -4.110 36.092 1.00 90.19 415 LYS A N 1
ATOM 3107 C CA . LYS A 1 415 ? 14.523 -2.878 36.729 1.00 90.19 415 LYS A CA 1
ATOM 3108 C C . LYS A 1 415 ? 14.642 -1.717 35.738 1.00 90.19 415 LYS A C 1
ATOM 3110 O O . LYS A 1 415 ? 15.745 -1.365 35.324 1.00 90.19 415 LYS A O 1
ATOM 3115 N N . VAL A 1 416 ? 13.512 -1.116 35.377 1.00 87.44 416 VAL A N 1
ATOM 3116 C CA . VAL A 1 416 ? 13.480 0.106 34.566 1.00 87.44 416 VAL A CA 1
ATOM 3117 C C . VAL A 1 416 ? 13.656 1.294 35.506 1.00 87.44 416 VAL A C 1
ATOM 3119 O O . VAL A 1 416 ? 12.839 1.505 36.395 1.00 87.44 416 VAL A O 1
ATOM 3122 N N . HIS A 1 417 ? 14.752 2.034 35.347 1.00 88.62 417 HIS A N 1
ATOM 3123 C CA . HIS A 1 417 ? 15.030 3.232 36.149 1.00 88.62 417 HIS A CA 1
ATOM 3124 C C . HIS A 1 417 ? 14.423 4.501 35.550 1.00 88.62 417 HIS A C 1
ATOM 3126 O O . HIS A 1 417 ? 14.149 5.446 36.279 1.00 88.62 417 HIS A O 1
ATOM 3132 N N . TYR A 1 418 ? 14.264 4.524 34.229 1.00 87.44 418 TYR A N 1
ATOM 3133 C CA . TYR A 1 418 ? 13.754 5.660 33.479 1.00 87.44 418 TYR A CA 1
ATOM 3134 C C . TYR A 1 418 ? 13.257 5.184 32.114 1.00 87.44 418 TYR A C 1
ATOM 3136 O O . TYR A 1 418 ? 13.878 4.312 31.497 1.00 87.44 418 TYR A O 1
ATOM 3144 N N . ALA A 1 419 ? 12.158 5.765 31.645 1.00 77.56 419 ALA A N 1
ATOM 3145 C CA . ALA A 1 419 ? 11.660 5.607 30.291 1.00 77.56 419 ALA A CA 1
ATOM 3146 C C . ALA A 1 419 ? 11.137 6.958 29.798 1.00 77.56 419 ALA A C 1
ATOM 3148 O O . ALA A 1 419 ? 10.444 7.658 30.527 1.00 77.56 419 ALA A O 1
ATOM 3149 N N . GLU A 1 420 ? 11.456 7.309 28.557 1.00 78.88 420 GLU A N 1
ATOM 3150 C CA . GLU A 1 420 ? 11.020 8.558 27.937 1.00 78.88 420 GLU A CA 1
ATOM 3151 C C . GLU A 1 420 ? 10.467 8.285 26.546 1.00 78.88 420 GLU A C 1
ATOM 3153 O O . GLU A 1 420 ? 10.964 7.424 25.813 1.00 78.88 420 GLU A O 1
ATOM 3158 N N . ILE A 1 421 ? 9.453 9.059 26.170 1.00 70.25 421 ILE A N 1
ATOM 3159 C CA . ILE A 1 421 ? 8.989 9.161 24.795 1.00 70.25 421 ILE A CA 1
ATOM 3160 C C . ILE A 1 421 ? 9.127 10.599 24.308 1.00 70.25 421 ILE A C 1
ATOM 3162 O O . ILE A 1 421 ? 8.479 11.511 24.809 1.00 70.25 421 ILE A O 1
ATOM 3166 N N . VAL A 1 422 ? 9.910 10.771 23.245 1.00 74.50 422 VAL A N 1
ATOM 3167 C CA . VAL A 1 422 ? 9.970 12.022 22.490 1.00 74.50 422 VAL A CA 1
ATOM 3168 C C . VAL A 1 422 ? 9.142 11.846 21.223 1.00 74.50 422 VAL A C 1
ATOM 3170 O O . VAL A 1 422 ? 9.547 11.157 20.284 1.00 74.50 422 VAL A O 1
ATOM 3173 N N . ALA A 1 423 ? 7.957 12.452 21.201 1.00 66.75 423 ALA A N 1
ATOM 3174 C CA . ALA A 1 423 ? 7.073 12.462 20.042 1.00 66.75 423 ALA A CA 1
ATOM 3175 C C . ALA A 1 423 ? 6.984 13.875 19.454 1.00 66.75 423 ALA A C 1
ATOM 3177 O O . ALA A 1 423 ? 6.939 14.863 20.180 1.00 66.75 423 ALA A O 1
ATOM 3178 N N . SER A 1 424 ? 6.937 13.972 18.125 1.00 67.88 424 SER A N 1
ATOM 3179 C CA . SER A 1 424 ? 6.710 15.232 17.415 1.00 67.88 424 SER A CA 1
ATOM 3180 C C . SER A 1 424 ? 5.464 15.124 16.545 1.00 67.88 424 SER A C 1
ATOM 3182 O O . SER A 1 424 ? 5.208 14.094 15.918 1.00 67.88 424 SER A O 1
ATOM 3184 N N . ILE A 1 425 ? 4.677 16.197 16.513 1.00 63.97 425 ILE A N 1
ATOM 3185 C CA . ILE A 1 425 ? 3.504 16.323 15.651 1.00 63.97 425 ILE A CA 1
ATOM 3186 C C . ILE A 1 425 ? 3.658 17.566 14.779 1.00 63.97 425 ILE A C 1
ATOM 3188 O O . ILE A 1 425 ? 4.027 18.639 15.253 1.00 63.97 425 ILE A O 1
ATOM 3192 N N . ALA A 1 426 ? 3.382 17.429 13.482 1.00 68.25 426 ALA A N 1
ATOM 3193 C CA . ALA A 1 426 ? 3.323 18.583 12.596 1.00 68.25 426 ALA A CA 1
ATOM 3194 C C . ALA A 1 426 ? 2.139 19.471 13.004 1.00 68.25 426 ALA A C 1
ATOM 3196 O O . ALA A 1 426 ? 1.030 18.970 13.181 1.00 68.25 426 ALA A O 1
ATOM 3197 N N . SER A 1 427 ? 2.342 20.790 13.092 1.00 63.59 427 SER A N 1
ATOM 3198 C CA . SER A 1 427 ? 1.284 21.740 13.486 1.00 63.59 427 SER A CA 1
ATOM 3199 C C . SER A 1 427 ? 0.009 21.581 12.642 1.00 63.59 427 SER A C 1
ATOM 3201 O O . SER A 1 427 ? -1.101 21.613 13.170 1.00 63.59 427 SER A O 1
ATOM 3203 N N . GLN A 1 428 ? 0.154 21.311 11.339 1.00 54.91 428 GLN A N 1
ATOM 3204 C CA . GLN A 1 428 ? -0.971 21.075 10.423 1.00 54.91 428 GLN A CA 1
ATOM 3205 C C . GLN A 1 428 ? -1.808 19.831 10.773 1.00 54.91 428 GLN A C 1
ATOM 3207 O O . GLN A 1 428 ? -2.984 19.780 10.430 1.00 54.91 428 GLN A O 1
ATOM 3212 N N . SER A 1 429 ? -1.231 18.858 11.481 1.00 53.50 429 SER A N 1
ATOM 3213 C CA . SER A 1 429 ? -1.899 17.618 11.891 1.00 53.50 429 SER A CA 1
ATOM 3214 C C . SER A 1 429 ? -2.579 17.715 13.262 1.00 53.50 429 SER A C 1
ATOM 3216 O O . SER A 1 429 ? -3.373 16.842 13.607 1.00 53.50 429 SER A O 1
ATOM 3218 N N . ALA A 1 430 ? -2.292 18.757 14.051 1.00 60.62 430 ALA A N 1
ATOM 3219 C CA . ALA A 1 430 ? -2.941 18.991 15.338 1.00 60.62 430 ALA A CA 1
ATOM 3220 C C . ALA A 1 430 ? -4.303 19.672 15.124 1.00 60.62 430 ALA A C 1
ATOM 3222 O O . ALA A 1 430 ? -4.368 20.840 14.726 1.00 60.62 430 ALA A O 1
ATOM 3223 N N . GLY A 1 431 ? -5.392 18.939 15.381 1.00 58.28 431 GLY A N 1
ATOM 3224 C CA . GLY A 1 431 ? -6.754 19.474 15.309 1.00 58.28 431 GLY A CA 1
ATOM 3225 C C . GLY A 1 431 ? -7.051 20.491 16.425 1.00 58.28 431 GLY A C 1
ATOM 3226 O O . GLY A 1 431 ? -6.279 20.589 17.379 1.00 58.28 431 GLY A O 1
ATOM 3227 N N . PRO A 1 432 ? -8.176 21.229 16.353 1.00 55.91 432 PRO A N 1
ATOM 3228 C CA . PRO A 1 432 ? -8.514 22.272 17.326 1.00 55.91 432 PRO A CA 1
ATOM 3229 C C . PRO A 1 432 ? -8.488 21.799 18.787 1.00 55.91 432 PRO A C 1
ATOM 3231 O O . PRO A 1 432 ? -7.925 22.487 19.629 1.00 55.91 432 PRO A O 1
ATOM 3234 N N . GLY A 1 433 ? -8.998 20.595 19.077 1.00 57.22 433 GLY A N 1
ATOM 3235 C CA . GLY A 1 433 ? -8.944 20.008 20.424 1.00 57.22 433 GL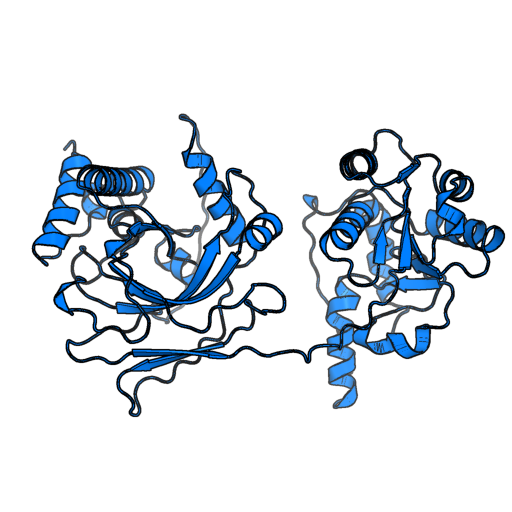Y A CA 1
ATOM 3236 C C . GLY A 1 433 ? -7.523 19.665 20.888 1.00 57.22 433 GLY A C 1
ATOM 3237 O O . GLY A 1 433 ? -7.160 19.947 22.020 1.00 57.22 433 GLY A O 1
ATOM 3238 N N . THR A 1 434 ? -6.674 19.138 20.000 1.00 60.09 434 THR A N 1
ATOM 3239 C CA . THR A 1 434 ? -5.256 18.864 20.305 1.00 60.09 434 THR A CA 1
ATOM 3240 C C . THR A 1 434 ? -4.471 20.149 20.567 1.00 60.09 434 THR A C 1
ATOM 3242 O O . THR A 1 434 ? -3.572 20.157 21.395 1.00 60.09 434 THR A O 1
ATOM 3245 N N . ARG A 1 435 ? -4.811 21.241 19.871 1.00 63.81 435 ARG A N 1
ATOM 3246 C CA . ARG A 1 435 ? -4.195 22.558 20.087 1.00 63.81 435 ARG A CA 1
ATOM 3247 C C . ARG A 1 435 ? -4.657 23.201 21.391 1.00 63.81 435 ARG A C 1
ATOM 3249 O O . ARG A 1 435 ? -3.844 23.820 22.061 1.00 63.81 435 ARG A O 1
ATOM 3256 N N . ALA A 1 436 ? -5.937 23.051 21.729 1.00 55.69 436 ALA A N 1
ATOM 3257 C CA . ALA A 1 436 ? -6.514 23.586 22.959 1.00 55.69 436 ALA A CA 1
ATOM 3258 C C . ALA A 1 436 ? -6.015 22.859 24.220 1.00 55.69 436 ALA A C 1
ATOM 3260 O O . ALA A 1 436 ? -5.950 23.475 25.274 1.00 55.69 436 ALA A O 1
ATOM 3261 N N . ASN A 1 437 ? -5.624 21.586 24.094 1.00 51.91 437 ASN A N 1
ATOM 3262 C CA . ASN A 1 437 ? -5.217 20.739 25.218 1.00 51.91 437 ASN A CA 1
ATOM 3263 C C . ASN A 1 437 ? -3.712 20.401 25.200 1.00 51.91 437 ASN A C 1
ATOM 3265 O O . ASN A 1 437 ? -3.313 19.385 25.764 1.00 51.91 437 ASN A O 1
ATOM 3269 N N . ILE A 1 438 ? -2.871 21.182 24.507 1.00 54.97 438 ILE A N 1
ATOM 3270 C CA . ILE A 1 438 ? -1.435 20.866 24.367 1.00 54.97 438 ILE A CA 1
ATOM 3271 C C . ILE A 1 438 ? -0.698 20.902 25.717 1.00 54.97 438 ILE A C 1
ATOM 3273 O O . ILE A 1 438 ? 0.185 20.076 25.957 1.00 54.97 438 ILE A O 1
ATOM 3277 N N . ASP A 1 439 ? -1.120 21.795 26.614 1.00 44.56 439 ASP A N 1
ATOM 3278 C CA . ASP A 1 439 ? -0.563 21.936 27.962 1.00 44.56 439 ASP A CA 1
ATOM 3279 C C . ASP A 1 439 ? -0.996 20.757 28.856 1.00 44.56 439 ASP A C 1
ATOM 3281 O O . ASP A 1 439 ? -0.155 20.096 29.462 1.00 44.56 439 ASP A O 1
ATOM 3285 N N . GLU A 1 440 ? -2.277 20.369 28.807 1.00 49.75 440 GLU A N 1
ATOM 3286 C CA . GLU A 1 440 ? -2.806 19.163 29.472 1.00 49.75 440 GLU A CA 1
ATOM 3287 C C . GLU A 1 440 ? -2.108 17.881 28.974 1.00 49.75 440 GLU A C 1
ATOM 3289 O O . GLU A 1 440 ? -1.769 16.998 29.762 1.00 49.75 440 GLU A O 1
ATOM 3294 N N . PHE A 1 441 ? -1.803 17.788 27.673 1.00 49.97 441 PHE A N 1
ATOM 3295 C CA . PHE A 1 441 ? -1.032 16.679 27.091 1.00 49.97 441 PHE A CA 1
ATOM 3296 C C . PHE A 1 441 ? 0.411 16.600 27.610 1.00 49.97 441 PHE A C 1
ATOM 3298 O O . PHE A 1 441 ? 1.010 15.521 27.577 1.00 49.97 441 PHE A O 1
ATOM 3305 N N . THR A 1 442 ? 0.969 17.724 28.059 1.00 45.97 442 THR A N 1
ATOM 3306 C CA . THR A 1 442 ? 2.339 17.814 28.575 1.00 45.97 442 THR A CA 1
ATOM 3307 C C . THR A 1 442 ? 2.384 17.476 30.070 1.00 45.97 442 THR A C 1
ATOM 3309 O O . THR A 1 442 ? 3.294 16.773 30.503 1.00 45.97 442 THR A O 1
ATOM 3312 N N . GLU A 1 443 ? 1.373 17.885 30.844 1.00 44.41 443 GLU A N 1
ATOM 3313 C CA . GLU A 1 443 ? 1.324 17.700 32.304 1.00 44.41 443 GLU A CA 1
ATOM 3314 C C . GLU A 1 443 ? 0.758 16.336 32.751 1.00 44.41 443 GLU A C 1
ATOM 3316 O O . GLU A 1 443 ? 1.197 15.793 33.767 1.00 44.41 443 GLU A O 1
ATOM 3321 N N . THR A 1 444 ? -0.134 15.704 31.974 1.00 45.06 444 THR A N 1
ATOM 3322 C CA . THR A 1 444 ? -0.768 14.417 32.358 1.00 45.06 444 THR A CA 1
ATOM 3323 C C . THR A 1 444 ? 0.221 13.233 32.404 1.00 45.06 444 THR A C 1
ATOM 3325 O O . THR A 1 444 ? -0.069 12.197 33.000 1.00 45.06 444 THR A O 1
ATOM 3328 N N . ASN A 1 445 ? 1.434 13.379 31.854 1.00 40.12 445 ASN A N 1
ATOM 3329 C CA . ASN A 1 445 ? 2.481 12.349 31.920 1.00 40.12 445 ASN A CA 1
ATOM 3330 C C . ASN A 1 445 ? 3.224 12.289 33.271 1.00 40.12 445 ASN A C 1
ATOM 3332 O O . ASN A 1 445 ? 4.085 11.433 33.429 1.00 40.12 445 ASN A O 1
ATOM 3336 N N . LEU A 1 446 ? 2.917 13.162 34.240 1.00 40.16 446 LEU A N 1
ATOM 3337 C CA . LEU A 1 446 ? 3.571 13.152 35.559 1.00 40.16 446 LEU A CA 1
ATOM 3338 C C . LEU A 1 446 ? 2.818 12.347 36.632 1.00 40.16 446 LEU A C 1
ATOM 3340 O O . LEU A 1 446 ? 3.385 12.071 37.684 1.00 40.16 446 LEU A O 1
ATOM 3344 N N . ALA A 1 447 ? 1.559 11.966 36.391 1.00 35.91 447 ALA A N 1
ATOM 3345 C CA . ALA A 1 447 ? 0.706 11.302 37.388 1.00 35.91 447 ALA A CA 1
ATOM 3346 C C . ALA A 1 447 ? 0.414 9.816 37.082 1.00 35.91 447 ALA A C 1
ATOM 3348 O O . ALA A 1 447 ? -0.456 9.221 37.715 1.00 35.91 447 ALA A O 1
ATOM 3349 N N . GLY A 1 448 ? 1.102 9.230 36.096 1.00 39.88 448 GLY A N 1
ATOM 3350 C CA . GLY A 1 448 ? 0.867 7.866 35.603 1.00 39.88 448 GLY A CA 1
ATOM 3351 C C . GLY A 1 448 ? 2.016 6.872 35.806 1.00 39.88 448 GLY A C 1
ATOM 3352 O O . GLY A 1 448 ? 1.973 5.818 35.170 1.00 39.88 448 GLY A O 1
ATOM 3353 N N . ASP A 1 449 ? 3.006 7.204 36.641 1.00 31.70 449 ASP A N 1
ATOM 3354 C CA . ASP A 1 449 ? 4.133 6.326 37.009 1.00 31.70 449 ASP A CA 1
ATOM 3355 C C . ASP A 1 449 ? 3.890 5.562 38.321 1.00 31.70 449 ASP A C 1
ATOM 3357 O O . ASP A 1 449 ? 3.508 6.203 39.331 1.00 31.70 449 ASP A O 1
#

Sequence (449 aa):
MTFSLDALARQLRDAEQTGQAIAPLRDILGVDNADAAYAIQRLNVQHHVAHGRRVVGRKVGLTHPKVQQQLGVNQPDFGTLFADMCYGDNAEVPFGRVLQPKVEAEIALVLKQDLPHADTTFDELYNAIEWVLPALEVVGSRIRDWSIGFVDTVADNASCGLYVIGGPAQRPAGLDLKQCAMHMTRNQGAGLQRSRQRVSGTSAERRSLAGAQAGQSRRTAAGGGYRADRGVRPDGWRLTKGTALSPISKVLAQSRHVSSPPEKDIVMRKRKVAIIGSGNIGTDLMIKILRHGQHLEMAVMVGIDPQSDGLARARRMGVATTHEGVGGLMQMAEFADIDFVFDATSAGAHIKNDAALREAKPGIRVIDLTPAAIGPYCVPVVNLAANLHQGNVNMVTCGGQATIPMVAAVSRVAKVHYAEIVASIASQSAGPGTRANIDEFTETNLAGD

InterPro domains:
  IPR000534 Semialdehyde dehydrogenase, NAD-binding [PF01118] (272-384)
  IPR000534 Semialdehyde dehydrogenase, NAD-binding [SM00859] (272-390)
  IPR003361 Acetaldehyde dehydrogenase [MF_01657] (268-449)
  IPR015426 Acetaldehyde dehydrogenase, C-terminal [PF09290] (398-445)
  IPR015426 Acetaldehyde dehydrogenase, C-terminal [cd23933] (398-444)
  IPR036291 NAD(P)-binding domain superfamily [SSF51735] (268-422)
  IPR036663 Fumarylacetoacetase-like, C-terminal domain superfamily [G3DSA:3.90.850.10] (3-206)
  IPR036663 Fumarylacetoacetase-like, C-terminal domain superfamily [SSF56529] (4-188)
  IPR050772 Hydratase/Decarboxylase Family, MhpD Subfamily [PTHR30143] (2-188)

Foldseek 3Di:
DDDDLLVVLVLLVVLQVVLAADAFCCVVQPLPNLVSLLVSQVSNVVVVVVVPWAWDDKDKAPLDCVSQVVLVHDAIAMFTATPVQEDEPPDDDQPSQARQWFKDKDKDFDFPDDLQALQQAPVNVLVRGAKIWIKMFTFHASHPPPPDHSSRCSSSRVRGRGMYTYDDIDRSPQFDPAQWWKFKDKDPDPDDGDIDRGPDNDSVNVRNVSNVVNPVVDDDDDDDDDDDDDDDDDDDDDDPDGHGDDSDIDMDMDIDTDGDDDDPDPPAPAAEEEEFALDPVSLVVLVCCLVPNPRHDYAEYEAQDPPRPSQVVCVVVVHHYDNNTLVVLLVDPSNVRHQEYEYPDELVVVVVNLVVCCVSPVNHAYEYAYLVCPADEDLPLQCVVVCVPPSYYYYDDPQCNVFVNVVSVVVVPDPDPDDDDDDDDDPVRQDPNSVVCVVVNVPSVVPPD